Protein AF-B6AGJ8-F1 (afdb_monomer_lite)

pLDDT: mean 74.65, std 20.88, range [31.97, 98.38]

Foldseek 3Di:
DPPPDPDDLVLLLVLLVLLVCLDVCVVVPVADDPGSLSCLQLVNVLVVLCSLAVPQSVVPDDDPVCNVVVLNSLLVVVVSLCVVVVVLCVVVSVPQPSVLLVCCSPVVDPPDSVNSVSVLLSSLSVLLSSCVTPCNVVSVVSLVPGPPSSVVSSVVSNVVNVVSRPPDDDDDDDPDDPDDDDDDDDDDDDDDDDDDDDDPDPVVVVVVVVVVVVVVVVVVVVVVVVVVVVVVVVVVPVVVVVVVVVVVVVVVVVVVVVVVVVVVVVVVVVVVVVVVVVVVVVVVVVVVVVVVVVVVVVVVVVVVVVVVVVVVVVVVVVVVVVVVVVVVVVVPVPDDDDDDPPDPVVVVVVVVVVVVVVVVVVVVVVVVVVVVVVVVVVVVVVVVVVVVVVVVVVVVVVVVVVVVCVVVVNDPPPPPDPPPPPDDPLDPPDPVVLVVVLVVLVVVLVVLVVVLVVLVVVLVVCVVVVHDPVVSVVSVVVSVVSVVVSVVSVVVSVVSVVVVVVVVVVVVVVVVVVVVVVVVVVVVVVVVVVVVVVVVVVVVVVVVVVVVVVPPPDDDDDDDDDDDDDDDDDPPPDDDDDDDPDDDDDDDDDDDDDDDDDDDDDDDDDDDDDDDDDDDDDDDDDDD

Radius of gyration: 49.89 Å; chains: 1; bounding box: 132×76×173 Å

Organism: Cryptosporidium muris (strain RN66) (NCBI:txid441375)

Sequence (624 aa):
MVIKNENNPKRTLESCFEWFETFKAIEHGDIVCTSIYDVLIPTNLLIFIQELSPMFFADFLLTNEHIESKAKGLHLIMDGINDYLDGRFHEEIDTLDYDLIVSTIEDKDQSKLSALNEACKLFGFIVVFAVESENHEEVINNMMNLSEATQIEMQHIIQITGHFGGNEEGSISDETDNGNKYEINNHTNSLLQSRNSQGISHTEDLENRIELLEHELKEEKAARQQAEENAKKVAARPINVLEETEKLENEVWLLQNEKDQLVKDKRDLEVKYRNDIKDLQNELEMYKNEASKVTGLEQQVKKWKDKVDSLLEVKKQNEKLTKQLEDMGDKCEDDIDTEGIGGGVKKMLQTYKDRINYLENQINRLNQDKEDLQVLNDSLKQQGDQIQKDIQIRTGQVQVLRKTLEDAGIPIAADIEEIDTTGSDFVPGTTNFYIAQISILKDQLNTQKELLQSEQKRLKLLESHGVDSTVVATLKQQIMIREQEAELHQSAKLDIEKRSQIELRLLSTCLHEMALKYHQCKSIVIQLDEELSALKSKYQTSNKYNNNNNINDNTGYNNNDNTEYNNNIEYNNNNNNNNNNNNNNNNNNNNNNSNNSDLQPNSVIENYSDSDVETKSEKNNYIN

Secondary structure (DSSP, 8-state):
--------HHHHHHHHHHHHTTSHHHHTTSS--SSHHHHTSHHHHHHHHHHH-HHHHTT----HHHHH-HHHHHHHHHHHHHHHTTTTTHHHHHT--HHHHHHHHHH--TT-HHHHHHHHHHHHHHHHHHHTSTTHHHHHHHHHTS-HHHHHHHHHHHHHHHTTT---S-----------------------------SS-HHHHHHHHHHHHHHHHHHHHHHHHHHHHHHHHHHHHHHHHHHHHHHHHHHHHHHHHHHHHHHHHHHHHHHHHHHHHHHHHHHHHHHHHHHHHHHHHHHHHHHHHHHHHHHHHHHHHHHHHHHHHHHHHTTTTTS---TT-HHHHHHHHHHHHHHHHHHHHHHHHHHHHHHHHHHHHHHHHHHHHHHHHHHHHHHHHHHHHHHHHHHTT----S------SSS----TTSHHHHHHHHHHHHHHHHHHHHHHHHHHHHHHHHHHTT--HHHHHHHHHHHHHHHHHHHHHHHHHHHHHHHHHHHHHHHHHHHHHHHHHHHHHHHHHHHHHHHHHHHHHHHHHHHHHHHHTTSSS-----------------------------------------------------------------------

InterPro domains:
  IPR036872 CH domain superfamily [G3DSA:1.10.418.10] (3-161)

Structure (mmCIF, N/CA/C/O backbone):
data_AF-B6AGJ8-F1
#
_entry.id   AF-B6AGJ8-F1
#
loop_
_atom_site.group_PDB
_atom_site.id
_atom_site.type_symbol
_atom_site.label_atom_id
_atom_site.label_alt_id
_atom_site.label_comp_id
_atom_site.label_asym_id
_atom_site.label_entity_id
_atom_site.label_seq_id
_atom_site.pdbx_PDB_ins_code
_atom_site.Cartn_x
_atom_site.Cartn_y
_atom_site.Cartn_z
_atom_site.occupancy
_atom_site.B_iso_or_equiv
_atom_site.auth_seq_id
_atom_site.auth_comp_id
_atom_site.auth_asym_id
_atom_site.auth_atom_id
_atom_site.pdbx_PDB_model_num
ATOM 1 N N . MET A 1 1 ? -21.683 3.173 22.440 1.00 36.97 1 MET A N 1
ATOM 2 C CA . MET A 1 1 ? -21.131 3.935 23.585 1.00 36.97 1 MET A CA 1
ATOM 3 C C . MET A 1 1 ? -21.369 5.419 23.304 1.00 36.97 1 MET A C 1
ATOM 5 O O . MET A 1 1 ? -20.879 5.907 22.299 1.00 36.97 1 MET A O 1
ATOM 9 N N . VAL A 1 2 ? -22.214 6.122 24.069 1.00 34.34 2 VAL A N 1
ATOM 10 C CA . VAL A 1 2 ? -22.443 7.566 23.841 1.00 34.34 2 VAL A CA 1
ATOM 11 C C . VAL A 1 2 ? -21.210 8.299 24.351 1.00 34.34 2 VAL A C 1
ATOM 13 O O . VAL A 1 2 ? -20.921 8.211 25.543 1.00 34.34 2 VAL A O 1
ATOM 16 N N . ILE A 1 3 ? -20.486 8.985 23.466 1.00 41.47 3 ILE A N 1
ATOM 17 C CA . ILE A 1 3 ? -19.389 9.883 23.834 1.00 41.47 3 ILE A CA 1
ATOM 18 C C . ILE A 1 3 ? -19.979 10.930 24.793 1.00 41.47 3 ILE A C 1
ATOM 20 O O . ILE A 1 3 ? -20.630 11.880 24.372 1.00 41.47 3 ILE A O 1
ATOM 24 N N . LYS A 1 4 ? -19.814 10.736 26.106 1.00 43.12 4 LYS A N 1
ATOM 25 C CA . LYS A 1 4 ? -20.205 11.702 27.146 1.00 43.12 4 LYS A CA 1
ATOM 26 C C . LYS A 1 4 ? -19.145 12.801 27.294 1.00 43.12 4 LYS A C 1
ATOM 28 O O . LYS A 1 4 ? -18.900 13.259 28.404 1.00 43.12 4 LYS A O 1
ATOM 33 N N . ASN A 1 5 ? -18.502 13.205 26.200 1.00 43.69 5 ASN A N 1
ATOM 34 C CA . ASN A 1 5 ? -17.653 14.382 26.243 1.00 43.69 5 ASN A CA 1
ATOM 35 C C . ASN A 1 5 ? -18.517 15.613 26.042 1.00 43.69 5 ASN A C 1
ATOM 37 O O . ASN A 1 5 ? -19.181 15.775 25.024 1.00 43.69 5 ASN A O 1
ATOM 41 N N . GLU A 1 6 ? -18.439 16.503 27.019 1.00 50.88 6 GLU A N 1
ATOM 42 C CA . GLU A 1 6 ? -18.943 17.875 27.003 1.00 50.88 6 GLU A CA 1
ATOM 43 C C . GLU A 1 6 ? -18.215 18.762 25.967 1.00 50.88 6 GLU A C 1
ATOM 45 O O . GLU A 1 6 ? -18.292 19.990 26.028 1.00 50.88 6 GLU A O 1
ATOM 50 N N . ASN A 1 7 ? -17.504 18.165 25.003 1.00 61.62 7 ASN A N 1
ATOM 51 C CA . ASN A 1 7 ? -16.844 18.897 23.938 1.00 61.62 7 ASN A CA 1
ATOM 52 C C . ASN A 1 7 ? -17.901 19.395 22.960 1.00 61.62 7 ASN A C 1
ATOM 54 O O . ASN A 1 7 ? -18.711 18.641 22.426 1.00 61.62 7 ASN A O 1
ATOM 58 N N . ASN A 1 8 ? -17.898 20.707 22.758 1.00 89.25 8 ASN A N 1
ATOM 59 C CA . ASN A 1 8 ? -18.764 21.385 21.816 1.00 89.25 8 ASN A CA 1
ATOM 60 C C . ASN A 1 8 ? -18.446 20.878 20.394 1.00 89.25 8 ASN A C 1
ATOM 62 O O . ASN A 1 8 ? -17.393 21.252 19.876 1.00 89.25 8 ASN A O 1
ATOM 66 N N . PRO A 1 9 ? -19.323 20.095 19.733 1.00 92.06 9 PRO A N 1
ATOM 67 C CA . PRO A 1 9 ? -19.020 19.496 18.431 1.00 92.06 9 PRO A CA 1
ATOM 68 C C . PRO A 1 9 ? -18.738 20.553 17.361 1.00 92.06 9 PRO A C 1
ATOM 70 O O . PRO A 1 9 ? -18.000 20.296 16.419 1.00 92.06 9 PRO A O 1
ATOM 73 N N . LYS A 1 10 ? -19.241 21.783 17.535 1.00 92.88 10 LYS A N 1
ATOM 74 C CA . LYS A 1 10 ? -18.873 22.905 16.664 1.00 92.88 10 LYS A CA 1
ATOM 75 C C . LYS A 1 10 ? -17.381 23.217 16.722 1.00 92.88 10 LYS A C 1
ATOM 77 O O . LYS A 1 10 ? -16.780 23.408 15.678 1.00 92.88 10 LYS A O 1
ATOM 82 N N . ARG A 1 11 ? -16.789 23.218 17.920 1.00 94.19 11 ARG A N 1
ATOM 83 C CA . ARG A 1 11 ? -15.355 23.467 18.105 1.00 94.19 11 ARG A CA 1
ATOM 84 C C . ARG A 1 11 ? -14.525 22.357 17.465 1.00 94.19 11 ARG A C 1
ATOM 86 O O . ARG A 1 11 ? -13.551 22.651 16.791 1.00 94.19 11 ARG A O 1
ATOM 93 N N . THR A 1 12 ? -14.935 21.102 17.640 1.00 95.00 12 THR A N 1
ATOM 94 C CA . THR A 1 12 ? -14.277 19.953 17.004 1.00 95.00 12 THR A CA 1
ATOM 95 C C . THR A 1 12 ? -14.301 20.082 15.478 1.00 95.00 12 THR A C 1
ATOM 97 O O . THR A 1 12 ? -13.262 19.952 14.841 1.00 95.00 12 THR A O 1
ATOM 100 N N . LEU A 1 13 ? -15.451 20.433 14.893 1.00 94.81 13 LEU A N 1
ATOM 101 C CA . LEU A 1 13 ? -15.581 20.661 13.450 1.00 94.81 13 LEU A CA 1
ATOM 102 C C . LEU A 1 13 ? -14.778 21.873 12.953 1.00 94.81 13 LEU A C 1
ATOM 104 O O . LEU A 1 13 ? -14.206 21.808 11.870 1.00 94.81 13 LEU A O 1
ATOM 108 N N . GLU A 1 14 ? -14.714 22.962 13.724 1.00 96.00 14 GLU A N 1
ATOM 109 C CA . GLU A 1 14 ? -13.869 24.129 13.421 1.00 96.00 14 GLU A CA 1
ATOM 110 C C . GLU A 1 14 ? -12.384 23.746 13.399 1.00 96.00 14 GLU A C 1
ATOM 112 O O . GLU A 1 14 ? -11.679 24.087 12.453 1.00 96.00 14 GLU A O 1
ATOM 117 N N . SER A 1 15 ? -11.931 22.971 14.386 1.00 97.25 15 SER A N 1
ATOM 118 C CA . SER A 1 15 ? -10.572 22.431 14.426 1.00 97.25 15 SER A CA 1
ATOM 119 C C . SER A 1 15 ? -10.294 21.487 13.250 1.00 97.25 15 SER A C 1
ATOM 121 O O . SER A 1 15 ? -9.233 21.583 12.636 1.00 97.25 15 SER A O 1
ATOM 123 N N . CYS A 1 16 ? -11.235 20.605 12.886 1.00 97.06 16 CYS A N 1
ATOM 124 C CA . CYS A 1 16 ? -11.099 19.766 11.689 1.00 97.06 16 CYS A CA 1
ATOM 125 C C . CYS A 1 16 ? -10.981 20.622 10.427 1.00 97.06 16 CYS A C 1
ATOM 127 O O . CYS A 1 16 ? -10.174 20.308 9.559 1.00 97.06 16 CYS A O 1
ATOM 129 N N . PHE A 1 17 ? -11.752 21.706 10.324 1.00 97.06 17 PHE A N 1
ATOM 130 C CA . PHE A 1 17 ? -11.693 22.595 9.168 1.00 97.06 17 PHE A CA 1
ATOM 131 C C . PHE A 1 17 ? -10.334 23.282 9.036 1.00 97.06 17 PHE A C 1
ATOM 133 O O . PHE A 1 17 ? -9.754 23.237 7.956 1.00 97.06 17 PHE A O 1
ATOM 140 N N . GLU A 1 18 ? -9.800 23.825 10.137 1.00 97.50 18 GLU A N 1
ATOM 141 C CA . GLU A 1 18 ? -8.450 24.412 10.183 1.00 97.50 18 GLU A CA 1
ATOM 142 C C . GLU A 1 18 ? -7.388 23.397 9.722 1.00 97.50 18 GLU A C 1
ATOM 144 O O . GLU A 1 18 ? -6.453 23.748 9.009 1.00 97.50 18 GLU A O 1
ATOM 149 N N . TRP A 1 19 ? -7.553 22.115 10.073 1.00 97.62 19 TRP A N 1
ATOM 150 C CA . TRP A 1 19 ? -6.679 21.049 9.585 1.00 97.62 19 TRP A CA 1
ATOM 151 C C . TRP A 1 19 ? -6.830 20.785 8.081 1.00 97.62 19 TRP A C 1
ATOM 153 O O . TRP A 1 19 ? -5.816 20.716 7.386 1.00 97.62 19 TRP A O 1
ATOM 163 N N . PHE A 1 20 ? -8.051 20.690 7.544 1.00 97.44 20 PHE A N 1
ATOM 164 C CA . PHE A 1 20 ? -8.256 20.502 6.100 1.00 97.44 20 PHE A CA 1
ATOM 165 C C . PHE A 1 20 ? -7.688 21.660 5.271 1.00 97.44 20 PHE A C 1
ATOM 167 O O . PHE A 1 20 ? -7.160 21.415 4.191 1.00 97.44 20 PHE A O 1
ATOM 174 N N . GLU A 1 21 ? -7.714 22.898 5.773 1.00 96.81 21 GLU A N 1
ATOM 175 C CA . GLU A 1 21 ? -7.119 24.060 5.089 1.00 96.81 21 GLU A CA 1
ATOM 176 C C . GLU A 1 21 ? -5.604 23.923 4.830 1.00 96.81 21 GLU A C 1
ATOM 178 O O . GLU A 1 21 ? -5.064 24.648 3.996 1.00 96.81 21 GLU A O 1
ATOM 183 N N . THR A 1 22 ? -4.918 22.980 5.489 1.00 96.38 22 THR A N 1
ATOM 184 C CA . THR A 1 22 ? -3.489 22.690 5.259 1.00 96.38 22 THR A CA 1
ATOM 185 C C . THR A 1 22 ? -3.210 21.784 4.055 1.00 96.38 22 THR A C 1
ATOM 187 O O . THR A 1 22 ? -2.047 21.580 3.710 1.00 96.38 22 THR A O 1
ATOM 190 N N . PHE A 1 23 ? -4.242 21.224 3.419 1.00 96.38 23 PHE A N 1
ATOM 191 C CA . PHE A 1 23 ? -4.087 20.297 2.296 1.00 96.38 23 PHE A CA 1
ATOM 192 C C . PHE A 1 23 ? -3.801 21.028 0.985 1.00 96.38 23 PHE A C 1
ATOM 194 O O . PHE A 1 23 ? -4.374 22.086 0.694 1.00 96.38 23 PHE A O 1
ATOM 201 N N . LYS A 1 24 ? -2.973 20.413 0.135 1.00 93.62 24 LYS A N 1
ATOM 202 C CA . LYS A 1 24 ? -2.567 20.992 -1.149 1.00 93.62 24 LYS A CA 1
ATOM 203 C C . LYS A 1 24 ? -3.746 21.126 -2.103 1.00 93.62 24 LYS A C 1
ATOM 205 O O . LYS A 1 24 ? -3.767 22.067 -2.888 1.00 93.62 24 LYS A O 1
ATOM 210 N N . ALA A 1 25 ? -4.746 20.245 -2.023 1.00 92.06 25 ALA A N 1
ATOM 211 C CA . ALA A 1 25 ? -5.964 20.357 -2.827 1.00 92.06 25 ALA A CA 1
ATOM 212 C C . ALA A 1 25 ? -6.701 21.699 -2.629 1.00 92.06 25 ALA A C 1
ATOM 214 O O . ALA A 1 25 ? -7.289 22.231 -3.574 1.00 92.06 25 ALA A O 1
ATOM 215 N N . ILE A 1 26 ? -6.648 22.280 -1.423 1.00 91.31 26 ILE A N 1
ATOM 216 C CA . ILE A 1 26 ? -7.179 23.627 -1.167 1.00 91.31 26 ILE A CA 1
ATOM 217 C C . ILE A 1 26 ? -6.176 24.694 -1.626 1.00 91.31 26 ILE A C 1
ATOM 219 O O . ILE A 1 26 ? -6.577 25.651 -2.289 1.00 91.31 26 ILE A O 1
ATOM 223 N N . GLU A 1 27 ? -4.881 24.530 -1.332 1.00 88.81 27 GLU A N 1
ATOM 224 C CA . GLU A 1 27 ? -3.833 25.493 -1.714 1.00 88.81 27 GLU A CA 1
ATOM 225 C C . GLU A 1 27 ? -3.754 25.716 -3.236 1.00 88.81 27 GLU A C 1
ATOM 227 O O . GLU A 1 27 ? -3.637 26.851 -3.705 1.00 88.81 27 GLU A O 1
ATOM 232 N N . HIS A 1 28 ? -3.873 24.643 -4.020 1.00 90.94 28 HIS A N 1
ATOM 233 C CA . HIS A 1 28 ? -3.853 24.682 -5.482 1.00 90.94 28 HIS A CA 1
ATOM 234 C C . HIS A 1 28 ? -5.187 25.125 -6.103 1.00 90.94 28 HIS A C 1
ATOM 236 O O . HIS A 1 28 ? -5.241 25.403 -7.303 1.00 90.94 28 HIS A O 1
ATOM 242 N N . GLY A 1 29 ? -6.252 25.241 -5.302 1.00 89.06 29 GLY A N 1
ATOM 243 C CA . GLY A 1 29 ? -7.584 25.621 -5.767 1.00 89.06 29 GLY A CA 1
ATOM 244 C C . GLY A 1 29 ? -8.328 24.517 -6.523 1.00 89.06 29 GLY A C 1
ATOM 245 O O . GLY A 1 29 ? -9.299 24.820 -7.219 1.00 89.06 29 GLY A O 1
ATOM 246 N N . ASP A 1 30 ? -7.901 23.259 -6.381 1.00 90.38 30 ASP A N 1
ATOM 247 C CA . ASP A 1 30 ? -8.611 22.093 -6.923 1.00 90.38 30 ASP A CA 1
ATOM 248 C C . ASP A 1 30 ? -9.971 21.914 -6.229 1.00 90.38 30 ASP A C 1
ATOM 250 O O . ASP A 1 30 ? -10.949 21.482 -6.844 1.00 90.38 30 ASP A O 1
ATOM 254 N N . ILE A 1 31 ? -10.051 22.318 -4.955 1.00 94.12 31 ILE A N 1
ATOM 255 C CA . ILE A 1 31 ? -11.272 22.335 -4.153 1.00 94.12 31 ILE A CA 1
ATOM 256 C C . ILE A 1 31 ? -11.472 23.724 -3.545 1.00 94.12 31 ILE A C 1
ATOM 258 O O . ILE A 1 31 ? -10.566 24.304 -2.951 1.00 94.12 31 ILE A O 1
ATOM 262 N N . VAL A 1 32 ? -12.700 24.242 -3.627 1.00 91.88 32 VAL A N 1
ATOM 263 C CA . VAL A 1 32 ? -13.105 25.464 -2.922 1.00 91.88 32 VAL A CA 1
ATOM 264 C C . VAL A 1 32 ? -14.025 25.085 -1.765 1.00 91.88 32 VAL A C 1
ATOM 266 O O . VAL A 1 32 ? -15.216 24.843 -1.966 1.00 91.88 32 VAL A O 1
ATOM 269 N N . CYS A 1 33 ? -13.478 25.058 -0.551 1.00 94.88 33 CYS A N 1
ATOM 270 C CA . CYS A 1 33 ? -14.246 24.858 0.676 1.00 94.88 33 CYS A CA 1
ATOM 271 C C . CYS A 1 33 ? -14.469 26.202 1.378 1.00 94.88 33 CYS A C 1
ATOM 273 O O . CYS A 1 33 ? -13.519 26.890 1.733 1.00 94.88 33 CYS A O 1
ATOM 275 N N . THR A 1 34 ? -15.729 26.583 1.594 1.00 93.38 34 THR A N 1
ATOM 276 C CA . THR A 1 34 ? -16.097 27.798 2.352 1.00 93.38 34 THR A CA 1
ATOM 277 C C . THR A 1 34 ? -16.551 27.491 3.775 1.00 93.38 34 THR A C 1
ATOM 279 O O . THR A 1 34 ? -16.698 28.390 4.601 1.00 93.38 34 THR A O 1
ATOM 282 N N . SER A 1 35 ? -16.816 26.218 4.054 1.00 93.94 35 SER A N 1
ATOM 283 C CA . SER A 1 35 ? -17.256 25.701 5.339 1.00 93.94 35 SER A CA 1
ATOM 284 C C . SER A 1 35 ? -16.836 24.242 5.494 1.00 93.94 35 SER A C 1
ATOM 286 O O . SER A 1 35 ? -16.627 23.543 4.502 1.00 93.94 35 SER A O 1
ATOM 288 N N . ILE A 1 36 ? -16.816 23.751 6.734 1.00 93.19 36 ILE A N 1
ATOM 289 C CA . ILE A 1 36 ? -16.536 22.340 7.039 1.00 93.19 36 ILE A CA 1
ATOM 290 C C . ILE A 1 36 ? -17.473 21.361 6.315 1.00 93.19 36 ILE A C 1
ATOM 292 O O . ILE A 1 36 ? -17.076 20.256 5.970 1.00 93.19 36 ILE A O 1
ATOM 296 N N . TYR A 1 37 ? -18.706 21.769 6.014 1.00 93.44 37 TYR A N 1
ATOM 297 C CA . TYR A 1 37 ? -19.662 20.918 5.302 1.00 93.44 37 TYR A CA 1
ATOM 298 C C . TYR A 1 37 ? -19.331 20.758 3.817 1.00 93.44 37 TYR A C 1
ATOM 300 O O . TYR A 1 37 ? -19.738 19.768 3.214 1.00 93.44 37 TYR A O 1
ATOM 308 N N . ASP A 1 38 ? -18.580 21.697 3.231 1.00 95.56 38 ASP A N 1
ATOM 309 C CA . ASP A 1 38 ? -18.118 21.570 1.848 1.00 95.56 38 ASP A CA 1
ATOM 310 C C . ASP A 1 38 ? -17.052 20.463 1.731 1.00 95.56 38 ASP A C 1
ATOM 312 O O . ASP A 1 38 ? -16.945 19.834 0.680 1.00 95.56 38 ASP A O 1
ATOM 316 N N . VAL A 1 39 ? -16.325 20.162 2.818 1.00 96.06 39 VAL A N 1
ATOM 317 C CA . VAL A 1 39 ? -15.400 19.015 2.895 1.00 96.06 39 VAL A CA 1
ATOM 318 C C . VAL A 1 39 ? -16.163 17.691 2.814 1.00 96.06 39 VAL A C 1
ATOM 320 O O . VAL A 1 39 ? -15.701 16.759 2.169 1.00 96.06 39 VAL A O 1
ATOM 323 N N . LEU A 1 40 ? -17.361 17.617 3.405 1.00 95.81 40 LEU A N 1
ATOM 324 C CA . LEU A 1 40 ? -18.202 16.412 3.424 1.00 95.81 40 LEU A CA 1
ATOM 325 C C . LEU A 1 40 ? -18.952 16.153 2.109 1.00 95.81 40 LEU A C 1
ATOM 327 O O . LEU A 1 40 ? -19.705 15.187 2.002 1.00 95.81 40 LEU A O 1
ATOM 331 N N . ILE A 1 41 ? -18.787 16.997 1.090 1.00 96.88 41 ILE A N 1
ATOM 332 C CA . ILE A 1 41 ? -19.296 16.681 -0.246 1.00 96.88 41 ILE A CA 1
ATOM 333 C C . ILE A 1 41 ? -18.463 15.505 -0.783 1.00 96.88 41 ILE A C 1
ATOM 335 O O . ILE A 1 41 ? -17.246 15.654 -0.867 1.00 96.88 41 ILE A O 1
ATOM 339 N N . PRO A 1 42 ? -19.067 14.369 -1.198 1.00 97.75 42 PRO A N 1
ATOM 340 C CA . PRO A 1 42 ? -18.313 13.162 -1.550 1.00 97.75 42 PRO A CA 1
ATOM 341 C C . PRO A 1 42 ? -17.177 13.385 -2.550 1.00 97.75 42 PRO A C 1
ATOM 343 O O . PRO A 1 42 ? -16.100 12.826 -2.393 1.00 97.75 42 PRO A O 1
ATOM 346 N N . THR A 1 43 ? -17.385 14.233 -3.560 1.00 97.69 43 THR A N 1
ATOM 347 C CA . THR A 1 43 ? -16.350 14.553 -4.553 1.00 97.69 43 THR A CA 1
ATOM 348 C C . THR A 1 43 ? -15.151 15.264 -3.938 1.00 97.69 43 THR A C 1
ATOM 350 O O . THR A 1 43 ? -14.022 14.956 -4.296 1.00 97.69 43 THR A O 1
ATOM 353 N N . ASN A 1 44 ? -15.386 16.190 -3.008 1.00 97.75 44 ASN A N 1
ATOM 354 C CA . ASN A 1 44 ? -14.321 16.921 -2.328 1.00 97.75 44 ASN A CA 1
ATOM 355 C C . ASN A 1 44 ? -13.607 16.002 -1.338 1.00 97.75 44 ASN A C 1
ATOM 357 O O . ASN A 1 44 ? -12.381 15.943 -1.331 1.00 97.75 44 ASN A O 1
ATOM 361 N N . LEU A 1 45 ? -14.379 15.239 -0.555 1.00 97.88 45 LEU A N 1
ATOM 362 C CA . LEU A 1 45 ? -13.835 14.277 0.394 1.00 97.88 45 LEU A CA 1
ATOM 363 C C . LEU A 1 45 ? -12.925 13.263 -0.303 1.00 97.88 45 LEU A C 1
ATOM 365 O O . LEU A 1 45 ? -11.814 13.038 0.160 1.00 97.88 45 LEU A O 1
ATOM 369 N N . LEU A 1 46 ? -13.358 12.700 -1.435 1.00 97.94 46 LEU A N 1
ATOM 370 C CA . LEU A 1 46 ? -12.556 11.737 -2.183 1.00 97.94 46 LEU A CA 1
ATOM 371 C C . LEU A 1 46 ? -11.201 12.319 -2.608 1.00 97.94 46 LEU A C 1
ATOM 373 O O . LEU A 1 46 ? -10.196 11.628 -2.490 1.00 97.94 46 LEU A O 1
ATOM 377 N N . ILE A 1 47 ? -11.151 13.581 -3.044 1.00 97.62 47 ILE A N 1
ATOM 378 C CA . ILE A 1 47 ? -9.886 14.227 -3.423 1.00 97.62 47 ILE A CA 1
ATOM 379 C C . ILE A 1 47 ? -8.952 14.345 -2.207 1.00 97.62 47 ILE A C 1
ATOM 381 O O . ILE A 1 47 ? -7.771 14.028 -2.324 1.00 97.62 47 ILE A O 1
ATOM 385 N N . PHE A 1 48 ? -9.465 14.719 -1.026 1.00 97.81 48 PHE A N 1
ATOM 386 C CA . PHE A 1 48 ? -8.652 14.731 0.199 1.00 97.81 48 PHE A CA 1
ATOM 387 C C . PHE A 1 48 ? -8.134 13.332 0.560 1.00 97.81 48 PHE A C 1
ATOM 389 O O . PHE A 1 48 ? -6.966 13.175 0.901 1.00 97.81 48 PHE A O 1
ATOM 396 N N . ILE A 1 49 ? -8.978 12.302 0.452 1.00 97.88 49 ILE A N 1
ATOM 397 C CA . ILE A 1 49 ? -8.586 10.910 0.721 1.00 97.88 49 ILE A CA 1
ATOM 398 C C . ILE A 1 49 ? -7.525 10.422 -0.283 1.00 97.88 49 ILE A C 1
ATOM 400 O O . ILE A 1 49 ? -6.560 9.768 0.114 1.00 97.88 49 ILE A O 1
ATOM 404 N N . GLN A 1 50 ? -7.643 10.794 -1.560 1.00 96.94 50 GLN A N 1
ATOM 405 C CA . GLN A 1 50 ? -6.642 10.507 -2.592 1.00 96.94 50 GLN A CA 1
ATOM 406 C C . GLN A 1 50 ? -5.316 11.239 -2.352 1.00 96.94 50 GLN A C 1
ATOM 408 O O . GLN A 1 50 ? -4.263 10.696 -2.670 1.00 96.94 50 GLN A O 1
ATOM 413 N N . GLU A 1 51 ? -5.328 12.440 -1.769 1.00 96.81 51 GLU A N 1
ATOM 414 C CA . GLU A 1 51 ? -4.096 13.129 -1.360 1.00 96.81 51 GLU A CA 1
ATOM 415 C C . GLU A 1 51 ? -3.397 12.399 -0.194 1.00 96.81 51 GLU A C 1
ATOM 417 O O . GLU A 1 51 ? -2.168 12.304 -0.159 1.00 96.81 51 GLU A O 1
ATOM 422 N N . LEU A 1 52 ? -4.172 11.826 0.735 1.00 96.94 52 LEU A N 1
ATOM 423 C CA . LEU A 1 52 ? -3.653 11.069 1.882 1.00 96.94 52 LEU A CA 1
ATOM 424 C C . LEU A 1 52 ? -3.046 9.717 1.491 1.00 96.94 52 LEU A C 1
ATOM 426 O O . LEU A 1 52 ? -1.980 9.357 1.988 1.00 96.94 52 LEU A O 1
ATOM 430 N N . SER A 1 53 ? -3.712 8.966 0.612 1.00 96.88 53 SER A N 1
ATOM 431 C CA . SER A 1 53 ? -3.229 7.672 0.118 1.00 96.88 53 SER A CA 1
ATOM 432 C C . SER A 1 53 ? -3.492 7.545 -1.388 1.00 96.88 53 SER A C 1
ATOM 434 O O . SER A 1 53 ? -4.474 6.927 -1.820 1.00 96.88 53 SER A O 1
ATOM 436 N N . PRO A 1 54 ? -2.615 8.134 -2.220 1.00 94.75 54 PRO A N 1
ATOM 437 C CA . PRO A 1 54 ? -2.815 8.160 -3.662 1.00 94.75 54 PRO A CA 1
ATOM 438 C C . PRO A 1 54 ? -2.715 6.771 -4.283 1.00 94.75 54 PRO A C 1
ATOM 440 O O . PRO A 1 54 ? -3.382 6.525 -5.279 1.00 94.75 54 PRO A O 1
ATOM 443 N N . MET A 1 55 ? -1.918 5.853 -3.722 1.00 92.00 55 MET A N 1
ATOM 444 C CA . MET A 1 55 ? -1.792 4.501 -4.272 1.00 92.00 55 MET A CA 1
ATOM 445 C C . MET A 1 55 ? -3.051 3.662 -4.052 1.00 92.00 55 MET A C 1
ATOM 447 O O . MET A 1 55 ? -3.501 3.008 -4.989 1.00 92.00 55 MET A O 1
ATOM 451 N N . PHE A 1 56 ? -3.637 3.692 -2.851 1.00 95.81 56 PHE A N 1
ATOM 452 C CA . PHE A 1 56 ? -4.819 2.883 -2.544 1.00 95.81 56 PHE A CA 1
ATOM 453 C C . PHE A 1 56 ? -6.085 3.429 -3.218 1.00 95.81 56 PHE A C 1
ATOM 455 O O . PHE A 1 56 ? -6.894 2.663 -3.735 1.00 95.81 56 PHE A O 1
ATOM 462 N N . PHE A 1 57 ? -6.240 4.757 -3.269 1.00 96.38 57 PHE A N 1
ATOM 463 C CA . PHE A 1 57 ? -7.444 5.403 -3.803 1.00 96.38 57 PHE A CA 1
ATOM 464 C C . PHE A 1 57 ? -7.306 5.909 -5.253 1.00 96.38 57 PHE A C 1
ATOM 466 O O . PHE A 1 57 ? -8.213 6.592 -5.736 1.00 96.38 57 PHE A O 1
ATOM 473 N N . ALA A 1 58 ? -6.226 5.571 -5.976 1.00 92.25 58 ALA A N 1
ATOM 474 C CA . ALA A 1 58 ? -5.998 6.002 -7.367 1.00 92.25 58 ALA A CA 1
ATOM 475 C C . ALA A 1 58 ? -7.171 5.664 -8.300 1.00 92.25 58 ALA A C 1
ATOM 477 O O . ALA A 1 58 ? -7.611 6.505 -9.085 1.00 92.25 58 ALA A O 1
ATOM 478 N N . ASP A 1 59 ? -7.682 4.438 -8.189 1.00 90.81 59 ASP A N 1
ATOM 479 C CA . ASP A 1 59 ? -8.747 3.912 -9.049 1.00 90.81 59 ASP A CA 1
ATOM 480 C C . ASP A 1 59 ? -10.148 4.118 -8.454 1.00 90.81 59 ASP A C 1
ATOM 482 O O . ASP A 1 59 ? -11.158 3.705 -9.034 1.00 90.81 59 ASP A O 1
ATOM 486 N N . PHE A 1 60 ? -10.233 4.762 -7.288 1.00 93.31 60 PHE A N 1
ATOM 487 C CA . PHE A 1 60 ? -11.496 5.004 -6.612 1.00 93.31 60 PHE A CA 1
ATOM 488 C C . PHE A 1 60 ? -12.260 6.114 -7.341 1.00 93.31 60 PHE A C 1
ATOM 490 O O . PHE A 1 60 ? -11.809 7.256 -7.433 1.00 93.31 60 PHE A O 1
ATOM 497 N N . LEU A 1 61 ? -13.428 5.776 -7.892 1.00 94.00 61 LEU A N 1
ATOM 498 C CA . LEU A 1 61 ? -14.243 6.688 -8.693 1.00 94.00 61 LEU A CA 1
ATOM 499 C C . LEU A 1 61 ? -15.683 6.716 -8.181 1.00 94.00 61 LEU A C 1
ATOM 501 O O . LEU A 1 61 ? -16.331 5.682 -8.006 1.00 94.00 61 LEU A O 1
ATOM 505 N N . LEU A 1 62 ? -16.222 7.923 -8.003 1.00 96.00 62 LEU A N 1
ATOM 506 C CA . LEU A 1 62 ? -17.642 8.104 -7.719 1.00 96.00 62 LEU A CA 1
ATOM 507 C C . LEU A 1 62 ? -18.450 7.977 -9.011 1.00 96.00 62 LEU A C 1
ATOM 509 O O . LEU A 1 62 ? -18.172 8.636 -10.012 1.00 96.00 62 LEU A O 1
ATOM 513 N N . THR A 1 63 ? -19.482 7.137 -8.985 1.00 96.38 63 THR A N 1
ATOM 514 C CA . THR A 1 63 ? -20.460 7.054 -10.069 1.00 96.38 63 THR A CA 1
ATOM 515 C C . THR A 1 63 ? -21.417 8.245 -10.000 1.00 96.38 63 THR A C 1
ATOM 517 O O . THR A 1 63 ? -21.532 8.909 -8.967 1.00 96.38 63 THR A O 1
ATOM 520 N N . ASN A 1 64 ? -22.177 8.485 -11.073 1.00 95.25 64 ASN A N 1
ATOM 521 C CA . ASN A 1 64 ? -23.236 9.500 -11.058 1.00 95.25 64 ASN A CA 1
ATOM 522 C C . ASN A 1 64 ? -24.246 9.262 -9.922 1.00 95.25 64 ASN A C 1
ATOM 524 O O . ASN A 1 64 ? -24.720 10.221 -9.326 1.00 95.25 64 ASN A O 1
ATOM 528 N N . GLU A 1 65 ? -24.519 8.002 -9.569 1.00 95.62 65 GLU A N 1
ATOM 529 C CA . GLU A 1 65 ? -25.406 7.660 -8.453 1.00 95.62 65 GLU A CA 1
ATOM 530 C C . GLU A 1 65 ? -24.833 8.116 -7.103 1.00 95.62 65 GLU A C 1
ATOM 532 O O . GLU A 1 65 ? -25.573 8.633 -6.269 1.00 95.62 65 GLU A O 1
ATOM 537 N N . HIS A 1 66 ? -23.521 7.979 -6.892 1.00 96.81 66 HIS A N 1
ATOM 538 C CA . HIS A 1 66 ? -22.850 8.444 -5.672 1.00 96.81 66 HIS A CA 1
ATOM 539 C C . HIS A 1 66 ? -22.812 9.975 -5.575 1.00 96.81 66 HIS A C 1
ATOM 541 O O . HIS A 1 66 ? -22.850 10.532 -4.480 1.00 96.81 66 HIS A O 1
ATOM 547 N N . ILE A 1 67 ? -22.744 10.659 -6.721 1.00 94.00 67 ILE A N 1
ATOM 548 C CA . ILE A 1 67 ? -22.769 12.124 -6.796 1.00 94.00 67 ILE A CA 1
ATOM 549 C C . ILE A 1 67 ? -24.188 12.650 -6.534 1.00 94.00 67 ILE A C 1
ATOM 551 O O . ILE A 1 67 ? -24.361 13.616 -5.791 1.00 94.00 67 ILE A O 1
ATOM 555 N N . GLU A 1 68 ? -25.208 12.012 -7.117 1.00 95.06 68 GLU A N 1
ATOM 556 C CA . GLU A 1 68 ? -26.617 12.372 -6.920 1.00 95.06 68 GLU A CA 1
ATOM 557 C C . GLU A 1 68 ? -27.103 12.037 -5.502 1.00 95.06 68 GLU A C 1
ATOM 559 O O . GLU A 1 68 ? -27.835 12.818 -4.895 1.00 95.06 68 GLU A O 1
ATOM 564 N N . SER A 1 69 ? -26.671 10.903 -4.946 1.00 97.25 69 SER A N 1
ATOM 565 C CA . SER A 1 69 ? -26.975 10.479 -3.580 1.00 97.25 69 SER A CA 1
ATOM 566 C C . SER A 1 69 ? -25.745 10.628 -2.693 1.00 97.25 69 SER A C 1
ATOM 568 O O . SER A 1 69 ? -24.973 9.688 -2.499 1.00 97.25 69 SER A O 1
ATOM 570 N N . LYS A 1 70 ? -25.593 11.817 -2.096 1.00 96.88 70 LYS A N 1
ATOM 571 C CA . LYS A 1 70 ? -24.451 12.130 -1.224 1.00 96.88 70 LYS A CA 1
ATOM 572 C C . LYS A 1 70 ? -24.254 11.111 -0.097 1.00 96.88 70 LYS A C 1
ATOM 574 O O . LYS A 1 70 ? -23.116 10.821 0.245 1.00 96.88 70 LYS A O 1
ATOM 579 N N . ALA A 1 71 ? -25.338 10.544 0.439 1.00 97.69 71 ALA A N 1
ATOM 580 C CA . ALA A 1 71 ? -25.280 9.538 1.499 1.00 97.69 71 ALA A CA 1
ATOM 581 C C . ALA A 1 71 ? -24.587 8.257 1.014 1.00 97.69 71 ALA A C 1
ATOM 583 O O . ALA A 1 71 ? -23.678 7.768 1.675 1.00 97.69 71 ALA A O 1
ATOM 584 N N . LYS A 1 72 ? -24.940 7.770 -0.187 1.00 97.56 72 LYS A N 1
ATOM 585 C CA . LYS A 1 72 ? -24.266 6.624 -0.819 1.00 97.56 72 LYS A CA 1
ATOM 586 C C . LYS A 1 72 ? -22.807 6.926 -1.144 1.00 97.56 72 LYS A C 1
ATOM 588 O O . LYS A 1 72 ? -21.957 6.064 -0.966 1.00 97.56 72 LYS A O 1
ATOM 593 N N . GLY A 1 73 ? -22.518 8.140 -1.616 1.00 97.94 73 GLY A N 1
ATOM 594 C CA . GLY A 1 73 ? -21.145 8.569 -1.880 1.00 97.94 73 GLY A CA 1
ATOM 595 C C . GLY A 1 73 ? -20.283 8.596 -0.618 1.00 97.94 73 GLY A C 1
ATOM 596 O O . GLY A 1 73 ? -19.167 8.090 -0.644 1.00 97.94 73 GLY A O 1
ATOM 597 N N . LEU A 1 74 ? -20.811 9.130 0.488 1.00 98.19 74 LEU A N 1
ATOM 598 C CA . LEU A 1 74 ? -20.132 9.115 1.784 1.00 98.19 74 LEU A CA 1
ATOM 599 C C . LEU A 1 74 ? -19.921 7.690 2.298 1.00 98.19 74 LEU A C 1
ATOM 601 O O . LEU A 1 74 ? -18.804 7.366 2.683 1.00 98.19 74 LEU A O 1
ATOM 605 N N . HIS A 1 75 ? -20.952 6.843 2.250 1.00 97.88 75 HIS A N 1
ATOM 606 C CA . HIS A 1 75 ? -20.854 5.440 2.661 1.00 97.88 75 HIS A CA 1
ATOM 607 C C . HIS A 1 75 ? -19.747 4.706 1.900 1.00 97.88 75 HIS A C 1
ATOM 609 O O . HIS A 1 75 ? -18.882 4.102 2.517 1.00 97.88 75 HIS A O 1
ATOM 615 N N . LEU A 1 76 ? -19.704 4.836 0.570 1.00 97.75 76 LEU A N 1
ATOM 616 C CA . LEU A 1 76 ? -18.675 4.194 -0.251 1.00 97.75 76 LEU A CA 1
ATOM 617 C C . LEU A 1 76 ? -17.254 4.653 0.111 1.00 97.75 76 LEU A C 1
ATOM 619 O O . LEU A 1 76 ? -16.326 3.848 0.115 1.00 97.75 76 LEU A O 1
ATOM 623 N N . ILE A 1 77 ? -17.063 5.950 0.371 1.00 98.38 77 ILE A N 1
ATOM 624 C CA . ILE A 1 77 ? -15.750 6.472 0.773 1.00 98.38 77 ILE A CA 1
ATOM 625 C C . ILE A 1 77 ? -15.360 5.910 2.143 1.00 98.38 77 ILE A C 1
ATOM 627 O O . ILE A 1 77 ? -14.211 5.515 2.330 1.00 98.38 77 ILE A O 1
ATOM 631 N N . MET A 1 78 ? -16.307 5.842 3.081 1.00 98.19 78 MET A N 1
ATOM 632 C CA . MET A 1 78 ? -16.063 5.271 4.402 1.00 98.19 78 MET A CA 1
ATOM 633 C C . MET A 1 78 ? -15.774 3.767 4.349 1.00 98.19 78 MET A C 1
ATOM 635 O O . MET A 1 78 ? -14.878 3.325 5.062 1.00 98.19 78 MET A O 1
ATOM 639 N N . ASP A 1 79 ? -16.437 3.009 3.471 1.00 97.19 79 ASP A N 1
ATOM 640 C CA . ASP A 1 79 ? -16.113 1.600 3.210 1.00 97.19 79 ASP A CA 1
ATOM 641 C C . ASP A 1 79 ? -14.667 1.458 2.721 1.00 97.19 79 ASP A C 1
ATOM 643 O O . ASP A 1 79 ? -13.906 0.665 3.263 1.00 97.19 79 ASP A O 1
ATOM 647 N N . GLY A 1 80 ? -14.243 2.299 1.769 1.00 97.31 80 GLY A N 1
ATOM 648 C CA . GLY A 1 80 ? -12.859 2.299 1.285 1.00 97.31 80 GLY A CA 1
ATOM 649 C C . GLY A 1 80 ? -11.836 2.648 2.373 1.00 97.31 80 GLY A C 1
ATOM 650 O O . GLY A 1 80 ? -10.768 2.042 2.437 1.00 97.31 80 GLY A O 1
ATOM 651 N N . ILE A 1 81 ? -12.159 3.594 3.264 1.00 97.75 81 ILE A N 1
ATOM 652 C CA . ILE A 1 81 ? -11.330 3.903 4.442 1.00 97.75 81 ILE A CA 1
ATOM 653 C C . ILE A 1 81 ? -11.277 2.705 5.399 1.00 97.75 81 ILE A C 1
ATOM 655 O O . ILE A 1 81 ? -10.214 2.391 5.933 1.00 97.75 81 ILE A O 1
ATOM 659 N N . ASN A 1 82 ? -12.403 2.030 5.621 1.00 96.81 82 ASN A N 1
ATOM 660 C CA . ASN A 1 82 ? -12.463 0.858 6.483 1.00 96.81 82 ASN A CA 1
ATOM 661 C C . ASN A 1 82 ? -11.632 -0.298 5.920 1.00 96.81 82 ASN A C 1
ATOM 663 O O . ASN A 1 82 ? -10.878 -0.914 6.666 1.00 96.81 82 ASN A O 1
ATOM 667 N N . ASP A 1 83 ? -11.721 -0.547 4.612 1.00 95.69 83 ASP A N 1
ATOM 668 C CA . ASP A 1 83 ? -10.926 -1.558 3.914 1.00 95.69 83 ASP A CA 1
ATOM 669 C C . ASP A 1 83 ? -9.425 -1.259 4.023 1.00 95.69 83 ASP A C 1
ATOM 671 O O . ASP A 1 83 ? -8.636 -2.167 4.287 1.00 95.69 83 ASP A O 1
ATOM 675 N N . TYR A 1 84 ? -9.027 0.014 3.897 1.00 96.06 84 TYR A N 1
ATOM 676 C CA . TYR A 1 84 ? -7.642 0.439 4.133 1.00 96.06 84 TYR A CA 1
ATOM 677 C C . TYR A 1 84 ? -7.188 0.146 5.573 1.00 96.06 84 TYR A C 1
ATOM 679 O O . TYR A 1 84 ? -6.052 -0.261 5.803 1.00 96.06 84 TYR A O 1
ATOM 687 N N . LEU A 1 85 ? -8.081 0.323 6.549 1.00 93.88 85 LEU A N 1
ATOM 688 C CA . LEU A 1 85 ? -7.833 0.083 7.974 1.00 93.88 85 LEU A CA 1
ATOM 689 C C . LEU A 1 85 ? -8.097 -1.377 8.394 1.00 93.88 85 LEU A C 1
ATOM 691 O O . LEU A 1 85 ? -8.396 -1.637 9.563 1.00 93.88 85 LEU A O 1
ATOM 695 N N . ASP A 1 86 ? -7.989 -2.330 7.460 1.00 92.88 86 ASP A N 1
ATOM 696 C CA . ASP A 1 86 ? -8.180 -3.773 7.683 1.00 92.88 86 ASP A CA 1
ATOM 697 C C . ASP A 1 86 ? -9.553 -4.130 8.308 1.00 92.88 86 ASP A C 1
ATOM 699 O O . ASP A 1 86 ? -9.692 -5.107 9.047 1.00 92.88 86 ASP A O 1
ATOM 703 N N . GLY A 1 87 ? -10.592 -3.335 8.040 1.00 92.44 87 GLY A N 1
ATOM 704 C CA . GLY A 1 87 ? -11.955 -3.565 8.524 1.00 92.44 87 GLY A CA 1
ATOM 705 C C . GLY A 1 87 ? -12.181 -3.241 10.005 1.00 92.44 87 GLY A C 1
ATOM 706 O O . GLY A 1 87 ? -13.233 -3.584 10.548 1.00 92.44 87 GLY A O 1
ATOM 707 N N . ARG A 1 88 ? -11.213 -2.593 10.671 1.00 90.88 88 ARG A N 1
ATOM 708 C CA . ARG A 1 88 ? -11.203 -2.340 12.126 1.00 90.88 88 ARG A CA 1
ATOM 709 C C . ARG A 1 88 ? -12.437 -1.585 12.642 1.00 90.88 88 ARG A C 1
ATOM 711 O O . ARG A 1 88 ? -12.771 -1.734 13.812 1.00 90.88 88 ARG A O 1
ATOM 718 N N . PHE A 1 89 ? -13.089 -0.782 11.801 1.00 92.50 89 PHE A N 1
ATOM 719 C CA . PHE A 1 89 ? -14.197 0.099 12.182 1.00 92.50 89 PHE A CA 1
ATOM 720 C C . PHE A 1 89 ? -15.509 -0.247 11.465 1.00 92.50 89 PHE A C 1
ATOM 722 O O . PHE A 1 89 ? -16.381 0.612 11.327 1.00 92.50 89 PHE A O 1
ATOM 729 N N . HIS A 1 90 ? -15.649 -1.482 10.966 1.00 92.50 90 HIS A N 1
ATOM 730 C CA . HIS A 1 90 ? -16.788 -1.877 10.133 1.00 92.50 90 HIS A CA 1
ATOM 731 C C . HIS A 1 90 ? -18.135 -1.647 10.832 1.00 92.50 90 HIS A C 1
ATOM 733 O O . HIS A 1 90 ? -19.025 -1.028 10.257 1.00 92.50 90 HIS A O 1
ATOM 739 N N . GLU A 1 91 ? -18.268 -2.076 12.092 1.00 92.31 91 GLU A N 1
ATOM 740 C CA . GLU A 1 91 ? -19.518 -1.920 12.843 1.00 92.31 91 GLU A CA 1
ATOM 741 C C . GLU A 1 91 ? -19.846 -0.446 13.100 1.00 92.31 91 GLU A C 1
ATOM 743 O O . GLU A 1 91 ? -20.996 -0.027 12.970 1.00 92.31 91 GLU A O 1
ATOM 748 N N . GLU A 1 92 ? -18.857 0.372 13.458 1.00 94.38 92 GLU A N 1
ATOM 749 C CA . GLU A 1 92 ? -19.092 1.780 13.748 1.00 94.38 92 GLU A CA 1
ATOM 750 C C . GLU A 1 92 ? -19.430 2.582 12.490 1.00 94.38 92 GLU A C 1
ATOM 752 O O . GLU A 1 92 ? -20.323 3.432 12.543 1.00 94.38 92 GLU A O 1
ATOM 757 N N . ILE A 1 93 ? -18.763 2.297 11.369 1.00 95.44 93 ILE A N 1
ATOM 758 C CA . ILE A 1 93 ? -19.009 2.939 10.073 1.00 95.44 93 ILE A CA 1
ATOM 759 C C . ILE A 1 93 ? -20.406 2.590 9.545 1.00 95.44 93 ILE A C 1
ATOM 761 O O . ILE A 1 93 ? -21.125 3.494 9.110 1.00 95.44 93 ILE A O 1
ATOM 765 N N . ASP A 1 94 ? -20.837 1.333 9.677 1.00 94.69 94 ASP A N 1
ATOM 766 C CA . ASP A 1 94 ? -22.186 0.889 9.296 1.00 94.69 94 ASP A CA 1
ATOM 767 C C . ASP A 1 94 ? -23.285 1.537 10.157 1.00 94.69 94 ASP A C 1
ATOM 769 O O . ASP A 1 94 ? -24.435 1.672 9.731 1.00 94.69 94 ASP A O 1
ATOM 773 N N . THR A 1 95 ? -22.954 1.958 11.384 1.00 95.88 95 THR A N 1
ATOM 774 C CA . THR A 1 95 ? -23.909 2.626 12.287 1.00 95.88 95 THR A CA 1
ATOM 775 C C . THR A 1 95 ? -24.032 4.136 12.076 1.00 95.88 95 THR A C 1
ATOM 777 O O . THR A 1 95 ? -24.871 4.762 12.735 1.00 95.88 95 THR A O 1
ATOM 780 N N . LEU A 1 96 ? -23.226 4.743 11.196 1.00 96.62 96 LEU A N 1
ATOM 781 C CA . LEU A 1 96 ? -23.320 6.173 10.897 1.00 96.62 96 LEU A CA 1
ATOM 782 C C . LEU A 1 96 ? -24.636 6.505 10.179 1.00 96.62 96 LEU A C 1
ATOM 784 O O . LEU A 1 96 ? -25.028 5.868 9.202 1.00 96.62 96 LEU A O 1
ATOM 788 N N . ASP A 1 97 ? -25.308 7.565 10.631 1.00 97.19 97 ASP A N 1
ATOM 789 C CA . ASP A 1 97 ? -26.518 8.073 9.976 1.00 97.19 97 ASP A CA 1
ATOM 790 C C . ASP A 1 97 ? -26.137 9.043 8.844 1.00 97.19 97 ASP A C 1
ATOM 792 O O . ASP A 1 97 ? -26.099 10.267 9.010 1.00 97.19 97 ASP A O 1
ATOM 796 N N . TYR A 1 98 ? -25.806 8.481 7.679 1.00 97.44 98 TYR A N 1
ATOM 797 C CA . TYR A 1 98 ? -25.388 9.252 6.504 1.00 97.44 98 TYR A CA 1
ATOM 798 C C . TYR A 1 98 ? -26.464 10.222 6.009 1.00 97.44 98 TYR A C 1
ATOM 800 O O . TYR A 1 98 ? -26.127 11.316 5.557 1.00 97.44 98 TYR A O 1
ATOM 808 N N . ASP A 1 99 ? -27.748 9.875 6.125 1.00 96.56 99 ASP A N 1
ATOM 809 C CA . ASP A 1 99 ? -28.848 10.766 5.741 1.00 96.56 99 ASP A CA 1
ATOM 810 C C . ASP A 1 99 ? -28.893 12.002 6.652 1.00 96.56 99 ASP A C 1
ATOM 812 O O . ASP A 1 99 ? -29.076 13.133 6.185 1.00 96.56 99 ASP A O 1
ATOM 816 N N . LEU A 1 100 ? -28.650 11.816 7.953 1.00 95.12 100 LEU A N 1
ATOM 817 C CA . LEU A 1 100 ? -28.539 12.917 8.902 1.00 95.12 100 LEU A CA 1
ATOM 818 C C . LEU A 1 100 ? -27.318 13.802 8.611 1.00 95.12 100 LEU A C 1
ATOM 820 O O . LEU A 1 100 ? -27.446 15.030 8.660 1.00 95.12 100 LEU A O 1
ATOM 824 N N . ILE A 1 101 ? -26.170 13.221 8.249 1.00 95.06 101 ILE A N 1
ATOM 825 C CA . ILE A 1 101 ? -24.984 13.988 7.829 1.00 95.06 101 ILE A CA 1
ATOM 826 C C . ILE A 1 101 ? -25.306 14.795 6.563 1.00 95.06 101 ILE A C 1
ATOM 828 O O . ILE A 1 101 ? -25.108 16.011 6.535 1.00 95.06 101 ILE A O 1
ATOM 832 N N . VAL A 1 102 ? -25.894 14.176 5.538 1.00 95.44 102 VAL A N 1
ATOM 833 C CA . VAL A 1 102 ? -26.282 14.865 4.295 1.00 95.44 102 VAL A CA 1
ATOM 834 C C . VAL A 1 102 ? -27.248 16.015 4.556 1.00 95.44 102 VAL A C 1
ATOM 836 O O . VAL A 1 102 ? -27.069 17.092 3.985 1.00 95.44 102 VAL A O 1
ATOM 839 N N . SER A 1 103 ? -28.199 15.845 5.479 1.00 92.00 103 SER A N 1
ATOM 840 C CA . SER A 1 103 ? -29.117 16.926 5.846 1.00 92.00 103 SER A CA 1
ATOM 841 C C . SER A 1 103 ? -28.388 18.173 6.368 1.00 92.00 103 SER A C 1
ATOM 843 O O . SER A 1 103 ? -28.817 19.290 6.091 1.00 92.00 103 SER A O 1
ATOM 845 N N . THR A 1 104 ? -27.236 18.022 7.038 1.00 89.81 104 THR A N 1
ATOM 846 C CA . THR A 1 104 ? -26.430 19.180 7.482 1.00 89.81 104 THR A CA 1
ATOM 847 C C . THR A 1 104 ? -25.659 19.854 6.362 1.00 89.81 104 THR A C 1
ATOM 849 O O . THR A 1 104 ? -25.508 21.075 6.385 1.00 89.81 104 THR A O 1
ATOM 852 N N . ILE A 1 105 ? -25.221 19.084 5.364 1.00 90.31 105 ILE A N 1
ATOM 853 C CA . ILE A 1 105 ? -24.589 19.620 4.154 1.00 90.31 105 ILE A CA 1
ATOM 854 C C . ILE A 1 105 ? -25.587 20.490 3.376 1.00 90.31 105 ILE A C 1
ATOM 856 O O . ILE A 1 105 ? -25.215 21.533 2.837 1.00 90.31 105 ILE A O 1
ATOM 860 N N . GLU A 1 106 ? -26.851 20.068 3.306 1.00 91.00 106 GLU A N 1
ATOM 861 C CA . GLU A 1 106 ? -27.889 20.741 2.518 1.00 91.00 106 GLU A CA 1
ATOM 862 C C . GLU A 1 106 ? -28.515 21.932 3.232 1.00 91.00 106 GLU A C 1
ATOM 864 O O . GLU A 1 106 ? -28.603 23.014 2.647 1.00 91.00 106 GLU A O 1
ATOM 869 N N . ASP A 1 107 ? -28.904 21.762 4.496 1.00 85.75 107 ASP A N 1
ATOM 870 C CA . ASP A 1 107 ? -29.605 22.813 5.227 1.00 85.75 107 ASP A CA 1
ATOM 871 C C . ASP A 1 107 ? -28.660 23.961 5.615 1.00 85.75 107 ASP A C 1
ATOM 873 O O . ASP A 1 107 ? -29.130 25.068 5.881 1.00 85.75 107 ASP A O 1
ATOM 877 N N . LYS A 1 108 ? -27.335 23.719 5.668 1.00 73.31 108 LYS A N 1
ATOM 878 C CA . LYS A 1 108 ? -26.275 24.630 6.171 1.00 73.31 108 LYS A CA 1
ATOM 879 C C . LYS A 1 108 ? -26.564 25.260 7.547 1.00 73.31 108 LYS A C 1
ATOM 881 O O . LYS A 1 108 ? -25.776 26.066 8.046 1.00 73.31 108 LYS A O 1
ATOM 886 N N . ASP A 1 109 ? -27.674 24.889 8.177 1.00 68.06 109 ASP A N 1
ATOM 887 C CA . ASP A 1 109 ? -28.175 25.438 9.419 1.00 68.06 109 ASP A CA 1
ATOM 888 C C . ASP A 1 109 ? -27.704 24.546 10.572 1.00 68.06 109 ASP A C 1
ATOM 890 O O . ASP A 1 109 ? -28.122 23.402 10.753 1.00 68.06 109 ASP A O 1
ATOM 894 N N . GLN A 1 110 ? -26.768 25.086 11.348 1.00 63.25 110 GLN A N 1
ATOM 895 C CA . GLN A 1 110 ? -25.918 24.395 12.324 1.00 63.25 110 GLN A CA 1
ATOM 896 C C . GLN A 1 110 ? -26.648 23.968 13.616 1.00 63.25 110 GLN A C 1
ATOM 898 O O . GLN A 1 110 ? -26.035 23.913 14.690 1.00 63.25 110 GLN A O 1
ATOM 903 N N . SER A 1 111 ? -27.969 23.804 13.581 1.00 64.12 111 SER A N 1
ATOM 904 C CA . SER A 1 111 ? -28.800 23.815 14.791 1.00 64.12 111 SER A CA 1
ATOM 905 C C . SER A 1 111 ? -29.121 22.427 15.351 1.00 64.12 111 SER A C 1
ATOM 907 O O . SER A 1 111 ? -29.449 22.312 16.535 1.00 64.12 111 SER A O 1
ATOM 909 N N . LYS A 1 112 ? -28.969 21.352 14.567 1.00 85.56 112 LYS A N 1
ATOM 910 C CA . LYS A 1 112 ? -29.206 19.981 15.047 1.00 85.56 112 LYS A CA 1
ATOM 911 C C . LYS A 1 112 ? -27.924 19.372 15.610 1.00 85.56 112 LYS A C 1
ATOM 913 O O . LYS A 1 112 ? -27.105 18.826 14.879 1.00 85.56 112 LYS A O 1
ATOM 918 N N . LEU A 1 113 ? -27.792 19.422 16.937 1.00 88.31 113 LEU A N 1
ATOM 919 C CA . LEU A 1 113 ? -26.670 18.839 17.684 1.00 88.31 113 LEU A CA 1
ATOM 920 C C . LEU A 1 113 ? -26.389 17.371 17.309 1.00 88.31 113 LEU A C 1
ATOM 922 O O . LEU A 1 113 ? -25.233 16.977 17.226 1.00 88.31 113 LEU A O 1
ATOM 926 N N . SER A 1 114 ? -27.434 16.575 17.052 1.00 88.81 114 SER A N 1
ATOM 927 C CA . SER A 1 114 ? -27.296 15.169 16.649 1.00 88.81 114 SER A CA 1
ATOM 928 C C . SER A 1 114 ? -26.511 15.006 15.352 1.00 88.81 114 SER A C 1
ATOM 930 O O . SER A 1 114 ? -25.662 14.132 15.258 1.00 88.81 114 SER A O 1
ATOM 932 N N . ALA A 1 115 ? -26.754 15.875 14.378 1.00 90.12 115 ALA A N 1
ATOM 933 C CA . ALA A 1 115 ? -26.121 15.782 13.0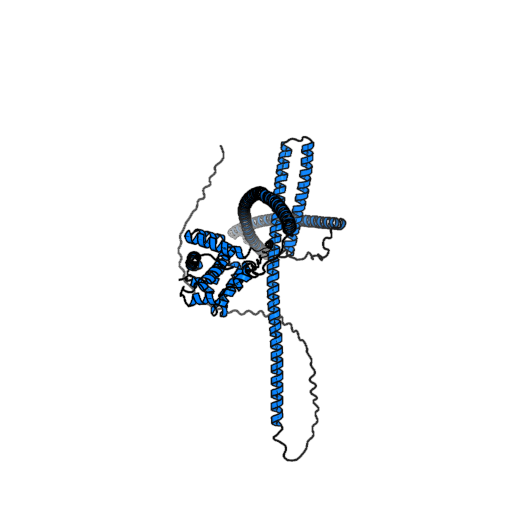77 1.00 90.12 115 ALA A CA 1
ATOM 934 C C . ALA A 1 115 ? -24.666 16.278 13.101 1.00 90.12 115 ALA A C 1
ATOM 936 O O . ALA A 1 115 ? -23.806 15.696 12.449 1.00 90.12 115 ALA A O 1
ATOM 937 N N . LEU A 1 116 ? -24.368 17.280 13.941 1.00 91.62 116 LEU A N 1
ATOM 938 C CA . LEU A 1 116 ? -22.987 17.687 14.222 1.00 91.62 116 LEU A CA 1
ATOM 939 C C . LEU A 1 116 ? -22.183 16.543 14.850 1.00 91.62 116 LEU A C 1
ATOM 941 O O . LEU A 1 116 ? -21.029 16.344 14.495 1.00 91.62 116 LEU A O 1
ATOM 945 N N . ASN A 1 117 ? -22.795 15.776 15.757 1.00 93.06 117 ASN A N 1
ATOM 946 C CA . ASN A 1 117 ? -22.130 14.635 16.382 1.00 93.06 117 ASN A CA 1
ATOM 947 C C . ASN A 1 117 ? -21.816 13.522 15.373 1.00 93.06 117 ASN A C 1
ATOM 949 O O . ASN A 1 117 ? -20.722 12.968 15.429 1.00 93.06 117 ASN A O 1
ATOM 953 N N . GLU A 1 118 ? -22.735 13.205 14.454 1.00 94.75 118 GLU A N 1
ATOM 954 C CA . GLU A 1 118 ? -22.460 12.223 13.393 1.00 94.75 118 GLU A CA 1
ATOM 955 C C . GLU A 1 118 ? -21.355 12.707 12.444 1.00 94.75 118 GLU A C 1
ATOM 957 O O . GLU A 1 118 ? -20.444 11.944 12.126 1.00 94.75 118 GLU A O 1
ATOM 962 N N . ALA A 1 119 ? -21.350 13.994 12.081 1.00 94.69 119 ALA A N 1
ATOM 963 C CA . ALA A 1 119 ? -20.259 14.578 11.302 1.00 94.69 119 ALA A CA 1
ATOM 964 C C . ALA A 1 119 ? -18.907 14.482 12.037 1.00 94.69 119 ALA A C 1
ATOM 966 O O . ALA A 1 119 ? -17.910 14.100 11.429 1.00 94.69 119 ALA A O 1
ATOM 967 N N . CYS A 1 120 ? -18.863 14.760 13.348 1.00 95.38 120 CYS A N 1
ATOM 968 C CA . CYS A 1 120 ? -17.644 14.602 14.149 1.00 95.38 120 CYS A CA 1
ATOM 969 C C . CYS A 1 120 ? -17.124 13.159 14.153 1.00 95.38 120 CYS A C 1
ATOM 971 O O . CYS A 1 120 ? -15.914 12.963 14.088 1.00 95.38 120 CYS A O 1
ATOM 973 N N . LYS A 1 121 ? -18.006 12.152 14.228 1.00 95.75 121 LYS A N 1
ATOM 974 C CA . LYS A 1 121 ? -17.586 10.742 14.161 1.00 95.75 121 LYS A CA 1
ATOM 975 C C . LYS A 1 121 ? -16.962 10.413 12.809 1.00 95.75 121 LYS A C 1
ATOM 977 O O . LYS A 1 121 ? -15.887 9.826 12.772 1.00 95.75 121 LYS A O 1
ATOM 982 N N . LEU A 1 122 ? -17.607 10.839 11.721 1.00 97.06 122 LEU A N 1
ATOM 983 C CA . LEU A 1 122 ? -17.101 10.637 10.364 1.00 97.06 122 LEU A CA 1
ATOM 984 C C . LEU A 1 122 ? -15.713 11.278 10.199 1.00 97.06 122 LEU A C 1
ATOM 986 O O . LEU A 1 122 ? -14.781 10.617 9.746 1.00 97.06 122 LEU A O 1
ATOM 990 N N . PHE A 1 123 ? -15.531 12.522 10.658 1.00 97.25 123 PHE A N 1
ATOM 991 C CA . PHE A 1 123 ? -14.209 13.157 10.677 1.00 97.25 123 PHE A CA 1
ATOM 992 C C . PHE A 1 123 ? -13.205 12.439 11.573 1.00 97.25 123 PHE A C 1
ATOM 994 O O . PHE A 1 123 ? -12.030 12.384 11.225 1.00 97.25 123 PHE A O 1
ATOM 1001 N N . GLY A 1 124 ? -13.647 11.854 12.687 1.00 96.31 124 GLY A N 1
ATOM 1002 C CA . GLY A 1 124 ? -12.794 11.030 13.534 1.00 96.31 124 GLY A CA 1
ATOM 1003 C C . GLY A 1 124 ? -12.146 9.886 12.766 1.00 96.31 124 GLY A C 1
ATOM 1004 O O . GLY A 1 124 ? -10.928 9.716 12.840 1.00 96.31 124 GLY A O 1
ATOM 1005 N N . PHE A 1 125 ? -12.930 9.154 11.972 1.00 97.50 125 PHE A N 1
ATOM 1006 C CA . PHE A 1 125 ? -12.405 8.076 11.133 1.00 97.50 125 PHE A CA 1
ATOM 1007 C C . PHE A 1 125 ? -11.436 8.592 10.067 1.00 97.50 125 PHE A C 1
ATOM 1009 O O . PHE A 1 125 ? -10.373 8.005 9.889 1.00 97.50 125 PHE A O 1
ATOM 1016 N N . ILE A 1 126 ? -11.748 9.720 9.417 1.00 97.88 126 ILE A N 1
ATOM 1017 C CA . ILE A 1 126 ? -10.848 10.335 8.425 1.00 97.88 126 ILE A CA 1
ATOM 1018 C C . ILE A 1 126 ? -9.520 10.757 9.065 1.00 97.88 126 ILE A C 1
ATOM 1020 O O . ILE A 1 126 ? -8.462 10.549 8.479 1.00 97.88 126 ILE A O 1
ATOM 1024 N N . VAL A 1 127 ? -9.552 11.340 10.265 1.00 97.75 127 VAL A N 1
ATOM 1025 C CA . VAL A 1 127 ? -8.346 11.773 10.985 1.00 97.75 127 VAL A CA 1
ATOM 1026 C C . VAL A 1 127 ? -7.485 10.570 11.375 1.00 97.75 127 VAL A C 1
ATOM 1028 O O . VAL A 1 127 ? -6.273 10.606 11.173 1.00 97.75 127 VAL A O 1
ATOM 1031 N N . VAL A 1 128 ? -8.087 9.489 11.885 1.00 96.88 128 VAL A N 1
ATOM 1032 C CA . VAL A 1 128 ? -7.355 8.243 12.179 1.00 96.88 128 VAL A CA 1
ATOM 1033 C C . VAL A 1 128 ? -6.742 7.663 10.907 1.00 96.88 128 VAL A C 1
ATOM 1035 O O . VAL A 1 128 ? -5.551 7.365 10.892 1.00 96.88 128 VAL A O 1
ATOM 1038 N N . PHE A 1 129 ? -7.519 7.586 9.825 1.00 97.56 129 PHE A N 1
ATOM 1039 C CA . PHE A 1 129 ? -7.034 7.167 8.514 1.00 97.56 129 PHE A CA 1
ATOM 1040 C C . PHE A 1 129 ? -5.841 8.005 8.043 1.00 97.56 129 PHE A C 1
ATOM 1042 O O . PHE A 1 129 ? -4.825 7.451 7.639 1.00 97.56 129 PHE A O 1
ATOM 1049 N N . ALA A 1 130 ? -5.918 9.332 8.150 1.00 97.81 130 ALA A N 1
ATOM 1050 C CA . ALA A 1 130 ? -4.851 10.228 7.723 1.00 97.81 130 ALA A CA 1
ATOM 1051 C C . ALA A 1 130 ? -3.542 9.992 8.496 1.00 97.81 130 ALA A C 1
ATOM 1053 O O . ALA A 1 130 ? -2.461 10.030 7.910 1.00 97.81 130 ALA A O 1
ATOM 1054 N N . VAL A 1 131 ? -3.629 9.703 9.797 1.00 97.38 131 VAL A N 1
ATOM 1055 C CA . VAL A 1 131 ? -2.464 9.422 10.653 1.00 97.38 131 VAL A CA 1
ATOM 1056 C C . VAL A 1 131 ? -1.914 8.001 10.450 1.00 97.38 131 VAL A C 1
ATOM 1058 O O . VAL A 1 131 ? -0.738 7.769 10.717 1.00 97.38 131 VAL A O 1
ATOM 1061 N N . GLU A 1 132 ? -2.715 7.063 9.939 1.00 95.69 132 GLU A N 1
ATOM 1062 C CA . GLU A 1 132 ? -2.273 5.717 9.520 1.00 95.69 132 GLU A CA 1
ATOM 1063 C C . GLU A 1 132 ? -1.961 5.628 8.003 1.00 95.69 132 GLU A C 1
ATOM 1065 O O . GLU A 1 132 ? -1.632 4.559 7.483 1.00 95.69 132 GLU A O 1
ATOM 1070 N N . SER A 1 133 ? -2.047 6.745 7.271 1.00 96.62 133 SER A N 1
ATOM 1071 C CA . SER A 1 133 ? -1.825 6.788 5.821 1.00 96.62 133 SER A CA 1
ATOM 1072 C C . SER A 1 133 ? -0.341 6.704 5.430 1.00 96.62 133 SER A C 1
ATOM 1074 O O . SER A 1 133 ? 0.566 6.928 6.237 1.00 96.62 133 SER A O 1
ATOM 1076 N N . GLU A 1 134 ? -0.065 6.438 4.151 1.00 92.00 134 GLU A N 1
ATOM 1077 C CA . GLU A 1 134 ? 1.294 6.484 3.584 1.00 92.00 134 GLU A CA 1
ATOM 1078 C C . GLU A 1 134 ? 1.973 7.848 3.810 1.00 92.00 134 GLU A C 1
ATOM 1080 O O . GLU A 1 134 ? 3.168 7.906 4.099 1.00 92.00 134 GLU A O 1
ATOM 1085 N N . ASN A 1 135 ? 1.192 8.933 3.764 1.00 94.12 135 ASN A N 1
ATOM 1086 C CA . ASN A 1 135 ? 1.653 10.310 3.942 1.00 94.12 135 ASN A CA 1
ATOM 1087 C C . ASN A 1 135 ? 1.525 10.817 5.395 1.00 94.12 135 ASN A C 1
ATOM 1089 O O . ASN A 1 135 ? 1.537 12.028 5.635 1.00 94.12 135 ASN A O 1
ATOM 1093 N N . HIS A 1 136 ? 1.434 9.924 6.388 1.00 95.31 136 HIS A N 1
ATOM 1094 C CA . HIS A 1 136 ? 1.228 10.302 7.793 1.00 95.31 136 HIS A CA 1
ATOM 1095 C C . HIS A 1 136 ? 2.282 11.273 8.353 1.00 95.31 136 HIS A C 1
ATOM 1097 O O . HIS A 1 136 ? 1.943 12.107 9.188 1.00 95.31 136 HIS A O 1
ATOM 1103 N N . GLU A 1 137 ? 3.547 11.221 7.910 1.00 94.25 137 GLU A N 1
ATOM 1104 C CA . GLU A 1 137 ? 4.578 12.175 8.358 1.00 94.25 137 GLU A CA 1
ATOM 1105 C C . GLU A 1 137 ? 4.222 13.623 7.968 1.00 94.25 137 GLU A C 1
ATOM 1107 O O . GLU A 1 137 ? 4.375 14.541 8.777 1.00 94.25 137 GLU A O 1
ATOM 1112 N N . GLU A 1 138 ? 3.717 13.833 6.748 1.00 95.50 138 GLU A N 1
ATOM 1113 C CA . GLU A 1 138 ? 3.265 15.146 6.271 1.00 95.50 138 GLU A CA 1
ATOM 1114 C C . GLU A 1 138 ? 1.999 15.584 7.014 1.00 95.50 138 GLU A C 1
ATOM 1116 O O . GLU A 1 138 ? 1.931 16.714 7.496 1.00 95.50 138 GLU A O 1
ATOM 1121 N N . VAL A 1 139 ? 1.047 14.666 7.212 1.00 96.44 139 VAL A N 1
ATOM 1122 C CA . VAL A 1 139 ? -0.177 14.915 7.988 1.00 96.44 139 VAL A CA 1
ATOM 1123 C C . VAL A 1 139 ? 0.140 15.354 9.417 1.00 96.44 139 VAL A C 1
ATOM 1125 O O . VAL A 1 139 ? -0.403 16.355 9.886 1.00 96.44 139 VAL A O 1
ATOM 1128 N N . ILE A 1 140 ? 1.031 14.636 10.108 1.00 96.00 140 ILE A N 1
ATOM 1129 C CA . ILE A 1 140 ? 1.438 14.955 11.481 1.00 96.00 140 ILE A CA 1
ATOM 1130 C C . ILE A 1 140 ? 2.152 16.307 11.511 1.00 96.00 140 ILE A C 1
ATOM 1132 O O . ILE A 1 140 ? 1.852 17.129 12.374 1.00 96.00 140 ILE A O 1
ATOM 1136 N N . ASN A 1 141 ? 3.051 16.583 10.563 1.00 96.56 141 ASN A N 1
ATOM 1137 C CA . ASN A 1 141 ? 3.712 17.887 10.479 1.00 96.56 141 ASN A CA 1
ATOM 1138 C C . ASN A 1 141 ? 2.706 19.027 10.271 1.00 96.56 141 ASN A C 1
ATOM 1140 O O . ASN A 1 141 ? 2.812 20.057 10.937 1.00 96.56 141 ASN A O 1
ATOM 1144 N N . ASN A 1 142 ? 1.708 18.837 9.406 1.00 96.56 142 ASN A N 1
ATOM 1145 C CA . ASN A 1 142 ? 0.644 19.813 9.190 1.00 96.56 142 ASN A CA 1
ATOM 1146 C C . ASN A 1 142 ? -0.181 20.026 10.462 1.00 96.56 142 ASN A C 1
ATOM 1148 O O . ASN A 1 142 ? -0.399 21.172 10.845 1.00 96.56 142 ASN A O 1
ATOM 1152 N N . MET A 1 143 ? -0.546 18.952 11.174 1.00 97.38 143 MET A N 1
ATOM 1153 C CA . MET A 1 143 ? -1.220 19.047 12.475 1.00 97.38 143 MET A CA 1
ATOM 1154 C C . MET A 1 143 ? -0.388 19.829 13.499 1.00 97.38 143 MET A C 1
ATOM 1156 O O . MET A 1 143 ? -0.926 20.693 14.185 1.00 97.38 143 MET A O 1
ATOM 1160 N N . MET A 1 144 ? 0.925 19.594 13.571 1.00 96.06 144 MET A N 1
ATOM 1161 C CA . MET A 1 144 ? 1.830 20.296 14.494 1.00 96.06 144 MET A CA 1
ATOM 1162 C C . MET A 1 144 ? 2.020 21.787 14.170 1.00 96.06 144 MET A C 1
ATOM 1164 O O . MET A 1 144 ? 2.500 22.537 15.022 1.00 96.06 144 MET A O 1
ATOM 1168 N N . ASN A 1 145 ? 1.635 22.229 12.970 1.00 96.62 145 ASN A N 1
ATOM 1169 C CA . ASN A 1 145 ? 1.653 23.636 12.567 1.00 96.62 145 ASN A CA 1
ATOM 1170 C C . ASN A 1 145 ? 0.322 24.366 12.839 1.00 96.62 145 ASN A C 1
ATOM 1172 O O . ASN A 1 145 ? 0.265 25.585 12.672 1.00 96.62 145 ASN A O 1
ATOM 1176 N N . LEU A 1 146 ? -0.729 23.656 13.268 1.00 97.56 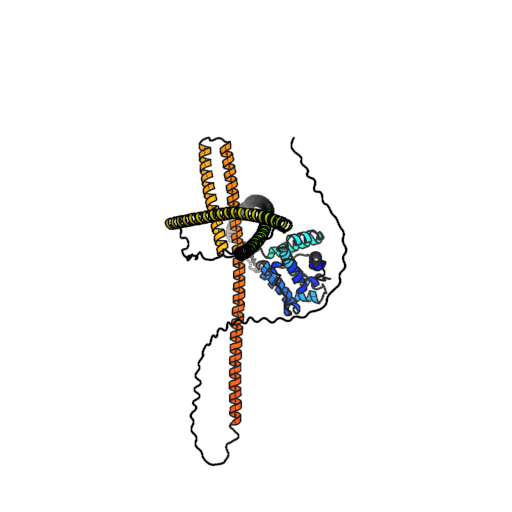146 LEU A N 1
ATOM 1177 C CA . LEU A 1 146 ? -2.030 24.243 13.621 1.00 97.56 146 LEU A CA 1
ATOM 1178 C C . LEU A 1 146 ? -1.967 25.019 14.940 1.00 97.56 146 LEU A C 1
ATOM 1180 O O . LEU A 1 146 ? -0.992 24.930 15.690 1.00 97.56 146 LEU A O 1
ATOM 1184 N N . SER A 1 147 ? -3.031 25.750 15.275 1.00 97.81 147 SER A N 1
ATOM 1185 C CA . SER A 1 147 ? -3.157 26.354 16.603 1.00 97.81 147 SER A CA 1
ATOM 1186 C C . SER A 1 147 ? -3.110 25.300 17.727 1.00 97.81 147 SER A C 1
ATOM 1188 O O . SER A 1 147 ? -3.634 24.198 17.585 1.00 97.81 147 SER A O 1
ATOM 1190 N N . GLU A 1 148 ? -2.521 25.632 18.886 1.00 97.00 148 GLU A N 1
ATOM 1191 C CA . GLU A 1 148 ? -2.402 24.707 20.036 1.00 97.00 148 GLU A CA 1
ATOM 1192 C C . GLU A 1 148 ? -3.765 24.133 20.465 1.00 97.00 148 GLU A C 1
ATOM 1194 O O . GLU A 1 148 ? -3.894 22.951 20.779 1.00 97.00 148 GLU A O 1
ATOM 1199 N N . ALA A 1 149 ? -4.814 24.959 20.415 1.00 96.12 149 ALA A N 1
ATOM 1200 C CA . ALA A 1 149 ? -6.177 24.536 20.715 1.00 96.12 149 ALA A CA 1
ATOM 1201 C C . ALA A 1 149 ? -6.684 23.455 19.746 1.00 96.12 149 ALA A C 1
ATOM 1203 O O . ALA A 1 149 ? -7.376 22.537 20.186 1.00 96.12 149 ALA A O 1
ATOM 1204 N N . THR A 1 150 ? -6.338 23.563 18.463 1.00 97.25 150 THR A N 1
ATOM 1205 C CA . THR A 1 150 ? -6.689 22.594 17.421 1.00 97.25 150 THR A CA 1
ATOM 1206 C C . THR A 1 150 ? -5.814 21.347 17.494 1.00 97.25 150 THR A C 1
ATOM 1208 O O . THR A 1 150 ? -6.338 20.248 17.345 1.00 97.25 150 THR A O 1
ATOM 1211 N N . GLN A 1 151 ? -4.526 21.472 17.830 1.00 97.00 151 GLN A N 1
ATOM 1212 C CA . GLN A 1 151 ? -3.644 20.324 18.082 1.00 97.00 151 GLN A CA 1
ATOM 1213 C C . GLN A 1 151 ? -4.188 19.418 19.194 1.00 97.00 151 GLN A C 1
ATOM 1215 O O . GLN A 1 151 ? -4.280 18.203 19.017 1.00 97.00 151 GLN A O 1
ATOM 1220 N N . ILE A 1 152 ? -4.599 20.015 20.320 1.00 95.12 152 ILE A N 1
ATOM 1221 C CA . ILE A 1 152 ? -5.196 19.287 21.450 1.00 95.12 152 ILE A CA 1
ATOM 1222 C C . ILE A 1 152 ? -6.476 18.566 21.011 1.00 95.12 152 ILE A C 1
ATOM 1224 O O . ILE A 1 152 ? -6.684 17.406 21.368 1.00 95.12 152 ILE A O 1
ATOM 1228 N N . GLU A 1 153 ? -7.323 19.231 20.223 1.00 96.00 153 GLU A N 1
ATOM 1229 C CA . GLU A 1 153 ? -8.570 18.636 19.742 1.00 96.00 153 GLU A CA 1
ATOM 1230 C C . GLU A 1 153 ? -8.306 17.489 18.751 1.00 96.00 153 GLU A C 1
ATOM 1232 O O . GLU A 1 153 ? -8.903 16.426 18.899 1.00 96.00 153 GLU A O 1
ATOM 1237 N N . MET A 1 154 ? -7.363 17.635 17.810 1.00 97.06 154 MET A N 1
ATOM 1238 C CA . MET A 1 154 ? -6.958 16.556 16.894 1.00 97.06 154 MET A CA 1
ATOM 1239 C C . MET A 1 154 ? -6.416 15.342 17.651 1.00 97.06 154 MET A C 1
ATOM 1241 O O . MET A 1 154 ? -6.828 14.212 17.392 1.00 97.06 154 MET A O 1
ATOM 1245 N N . GLN A 1 155 ? -5.540 15.562 18.635 1.00 94.44 155 GLN A N 1
ATOM 1246 C CA . GLN A 1 155 ? -5.007 14.483 19.465 1.00 94.44 155 GLN A CA 1
ATOM 1247 C C . GLN A 1 155 ? -6.125 13.750 20.218 1.00 94.44 155 GLN A C 1
ATOM 1249 O O . GLN A 1 155 ? -6.125 12.521 20.301 1.00 94.44 155 GLN A O 1
ATOM 1254 N N . HIS A 1 156 ? -7.095 14.496 20.740 1.00 94.00 156 HIS A N 1
ATOM 1255 C CA . HIS A 1 156 ? -8.250 13.938 21.428 1.00 94.00 156 HIS A CA 1
ATOM 1256 C C . HIS A 1 156 ? -9.156 13.123 20.486 1.00 94.00 156 HIS A C 1
ATOM 1258 O O . HIS A 1 156 ? -9.584 12.028 20.852 1.00 94.00 156 HIS A O 1
ATOM 1264 N N . ILE A 1 157 ? -9.390 13.597 19.255 1.00 94.56 157 ILE A N 1
ATOM 1265 C CA . ILE A 1 157 ? -10.115 12.849 18.213 1.00 94.56 157 ILE A CA 1
ATOM 1266 C C . ILE A 1 157 ? -9.416 11.515 17.914 1.00 94.56 157 ILE A C 1
ATOM 1268 O O . ILE A 1 157 ? -10.084 10.479 17.881 1.00 94.56 157 ILE A O 1
ATOM 1272 N N . ILE A 1 158 ? -8.088 11.527 17.741 1.00 94.56 158 ILE A N 1
ATOM 1273 C CA . ILE A 1 158 ? -7.283 10.323 17.471 1.00 94.56 158 ILE A CA 1
ATOM 1274 C C . ILE A 1 158 ? -7.397 9.333 18.632 1.00 94.56 158 ILE A C 1
ATOM 1276 O O . ILE A 1 158 ? -7.615 8.146 18.407 1.00 94.56 158 ILE A O 1
ATOM 1280 N N . GLN A 1 159 ? -7.291 9.805 19.877 1.00 92.06 159 GLN A N 1
ATOM 1281 C CA . GLN A 1 159 ? -7.384 8.949 21.063 1.00 92.06 159 GLN A CA 1
ATOM 1282 C C . GLN A 1 159 ? -8.759 8.299 21.208 1.00 92.06 159 GLN A C 1
ATOM 1284 O O . GLN A 1 159 ? -8.841 7.109 21.498 1.00 92.06 159 GLN A O 1
ATOM 1289 N N . ILE A 1 160 ? -9.835 9.062 21.005 1.00 89.75 160 ILE A N 1
ATOM 1290 C CA . ILE A 1 160 ? -11.200 8.538 21.118 1.00 89.75 160 ILE A CA 1
ATOM 1291 C C . ILE A 1 160 ? -11.486 7.558 19.993 1.00 89.75 160 ILE A C 1
ATOM 1293 O O . ILE A 1 160 ? -11.956 6.453 20.250 1.00 89.75 160 ILE A O 1
ATOM 1297 N N . THR A 1 161 ? -11.204 7.960 18.755 1.00 89.62 161 THR A N 1
ATOM 1298 C CA . THR A 1 161 ? -11.577 7.169 17.583 1.00 89.62 161 THR A CA 1
ATOM 1299 C C . THR A 1 161 ? -10.690 5.928 17.458 1.00 89.62 161 THR A C 1
ATOM 1301 O O . THR A 1 161 ? -11.180 4.833 17.204 1.00 89.62 161 THR A O 1
ATOM 1304 N N . GLY A 1 162 ? -9.391 6.057 17.740 1.00 79.81 162 GLY A N 1
ATOM 1305 C CA . GLY A 1 162 ? -8.442 4.944 17.709 1.00 79.81 162 GLY A CA 1
ATOM 1306 C C . GLY A 1 162 ? -8.701 3.870 18.770 1.00 79.81 162 GLY A C 1
ATOM 1307 O O . GLY A 1 162 ? -8.291 2.727 18.584 1.00 79.81 162 GLY A O 1
ATOM 1308 N N . HIS A 1 163 ? -9.409 4.190 19.860 1.00 81.62 163 HIS A N 1
ATOM 1309 C CA . HIS A 1 163 ? -9.721 3.215 20.908 1.00 81.62 163 HIS A CA 1
ATOM 1310 C C . HIS A 1 163 ? -10.857 2.247 20.530 1.00 81.62 163 HIS A C 1
ATOM 1312 O O . HIS A 1 163 ? -10.934 1.169 21.114 1.00 81.62 163 HIS A O 1
ATOM 1318 N N . PHE A 1 164 ? -11.704 2.577 19.543 1.00 62.88 164 PHE A N 1
ATOM 1319 C CA . PHE A 1 164 ? -12.814 1.700 19.133 1.00 62.88 164 PHE A CA 1
ATOM 1320 C C . PHE A 1 164 ? -12.337 0.360 18.550 1.00 62.88 164 PHE A C 1
ATOM 1322 O O . PHE A 1 164 ? -12.979 -0.661 18.762 1.00 62.88 164 PHE A O 1
ATOM 1329 N N . GLY A 1 165 ? -11.160 0.325 17.923 1.00 51.50 165 GLY A N 1
ATOM 1330 C CA . GLY A 1 165 ? -10.650 -0.869 17.247 1.00 51.50 165 GLY A CA 1
ATOM 1331 C C . GLY A 1 165 ? -9.763 -1.808 18.071 1.00 51.50 165 GLY A C 1
ATOM 1332 O O . GLY A 1 165 ? -9.177 -2.727 17.510 1.00 51.50 165 GLY A O 1
ATOM 1333 N N . GLY A 1 166 ? -9.598 -1.557 19.375 1.00 48.47 166 GLY A N 1
ATOM 1334 C CA . GLY A 1 166 ? -8.630 -2.258 20.232 1.00 48.47 166 GLY A CA 1
ATOM 1335 C C . GLY A 1 166 ? -9.181 -3.417 21.070 1.00 48.47 166 GLY A C 1
ATOM 1336 O O . GLY A 1 166 ? -8.486 -3.877 21.973 1.00 48.47 166 GLY A O 1
ATOM 1337 N N . ASN A 1 167 ? -10.410 -3.880 20.831 1.00 46.00 167 ASN A N 1
ATOM 1338 C CA . ASN A 1 167 ? -11.020 -4.947 21.630 1.00 46.00 167 ASN A CA 1
ATOM 1339 C C . ASN A 1 167 ? -10.606 -6.351 21.149 1.00 46.00 167 ASN A C 1
ATOM 1341 O O . ASN A 1 167 ? -11.450 -7.160 20.774 1.00 46.00 167 ASN A O 1
ATOM 1345 N N . GLU A 1 168 ? -9.311 -6.667 21.208 1.00 45.47 168 GLU A N 1
ATOM 1346 C CA . GLU A 1 168 ? -8.867 -8.063 21.257 1.00 45.47 168 GLU A CA 1
ATOM 1347 C C . GLU A 1 168 ? -8.925 -8.566 22.713 1.00 45.47 168 GLU A C 1
ATOM 1349 O O . GLU A 1 168 ? -8.165 -8.153 23.585 1.00 45.47 168 GLU A O 1
ATOM 1354 N N . GLU A 1 169 ? -9.913 -9.431 22.959 1.00 42.69 169 GLU A N 1
ATOM 1355 C CA . GLU A 1 169 ? -9.905 -10.574 23.884 1.00 42.69 169 GLU A CA 1
ATOM 1356 C C . GLU A 1 169 ? -9.157 -10.418 25.226 1.00 42.69 169 GLU A C 1
ATOM 1358 O O . GLU A 1 169 ? -8.050 -10.916 25.424 1.00 42.69 169 GLU A O 1
ATOM 1363 N N . GLY A 1 170 ? -9.822 -9.824 26.221 1.00 42.03 170 GLY A N 1
ATOM 1364 C CA . GLY A 1 170 ? -9.293 -9.814 27.589 1.00 42.03 170 GLY A CA 1
ATOM 1365 C C . GLY A 1 170 ? -10.207 -9.252 28.675 1.00 42.03 170 GLY A C 1
ATOM 1366 O O . GLY A 1 170 ? -9.710 -8.813 29.707 1.00 42.03 170 GLY A O 1
ATOM 1367 N N . SER A 1 171 ? -11.530 -9.231 28.490 1.00 34.31 171 SER A N 1
ATOM 1368 C CA . SER A 1 171 ? -12.449 -8.841 29.566 1.00 34.31 171 SER A CA 1
ATOM 1369 C C . SER A 1 171 ? -12.833 -10.072 30.384 1.00 34.31 171 SER A C 1
ATOM 1371 O O . SER A 1 171 ? -13.675 -10.880 29.995 1.00 34.31 171 SER A O 1
ATOM 1373 N N . ILE A 1 172 ? -12.167 -10.208 31.532 1.00 39.22 172 ILE A N 1
ATOM 1374 C CA . ILE A 1 172 ? -12.616 -11.027 32.656 1.00 39.22 172 ILE A CA 1
ATOM 1375 C C . ILE A 1 172 ? -14.056 -10.620 32.974 1.00 39.22 172 ILE A C 1
ATOM 1377 O O . ILE A 1 172 ? -14.352 -9.448 33.194 1.00 39.22 172 ILE A O 1
ATOM 1381 N N . SER A 1 173 ? -14.945 -11.607 32.964 1.00 36.19 173 SER A N 1
ATOM 1382 C CA . SER A 1 173 ? -16.342 -11.475 33.347 1.00 36.19 173 SER A CA 1
ATOM 1383 C C . SER A 1 173 ? -16.460 -10.939 34.775 1.00 36.19 173 SER A C 1
ATOM 1385 O O . SER A 1 173 ? -16.214 -11.674 35.733 1.00 36.19 173 SER A O 1
ATOM 1387 N N . ASP A 1 174 ? -16.879 -9.682 34.912 1.00 34.78 174 ASP A N 1
ATOM 1388 C CA . ASP A 1 174 ? -17.437 -9.161 36.156 1.00 34.78 174 ASP A CA 1
ATOM 1389 C C . ASP A 1 174 ? -18.777 -9.866 36.413 1.00 34.78 174 ASP A C 1
ATOM 1391 O O . ASP A 1 174 ? -19.809 -9.572 35.800 1.00 34.78 174 ASP A O 1
ATOM 1395 N N . GLU A 1 175 ? -18.749 -10.844 37.320 1.00 36.66 175 GLU A N 1
ATOM 1396 C CA . GLU A 1 175 ? -19.945 -11.416 37.926 1.00 36.66 175 GLU A CA 1
ATOM 1397 C C . GLU A 1 175 ? -20.682 -10.317 38.699 1.00 36.66 175 GLU A C 1
ATOM 1399 O O . GLU A 1 175 ? -20.289 -9.875 39.781 1.00 36.66 175 GLU A O 1
ATOM 1404 N N . THR A 1 176 ? -21.788 -9.873 38.116 1.00 39.78 176 THR A N 1
ATOM 1405 C CA . THR A 1 176 ? -22.726 -8.938 38.721 1.00 39.78 176 THR A CA 1
ATOM 1406 C C . THR A 1 176 ? -23.493 -9.616 39.857 1.00 39.78 176 THR A C 1
ATOM 1408 O O . THR A 1 176 ? -24.348 -10.474 39.657 1.00 39.78 176 THR A O 1
ATOM 1411 N N . ASP A 1 177 ? -23.147 -9.206 41.074 1.00 38.06 177 ASP A N 1
ATOM 1412 C CA . ASP A 1 177 ? -24.056 -8.535 42.009 1.00 38.06 177 ASP A CA 1
ATOM 1413 C C . ASP A 1 177 ? -25.465 -9.155 42.154 1.00 38.06 177 ASP A C 1
ATOM 1415 O O . ASP A 1 177 ? -26.463 -8.704 41.586 1.00 38.06 177 ASP A O 1
ATOM 1419 N N . ASN A 1 178 ? -25.554 -10.200 42.986 1.00 35.16 178 ASN A N 1
ATOM 1420 C CA . ASN A 1 178 ? -26.820 -10.722 43.498 1.00 35.16 178 ASN A CA 1
ATOM 1421 C C . ASN A 1 178 ? -27.411 -9.741 44.525 1.00 35.16 178 ASN A C 1
ATOM 1423 O O . ASN A 1 178 ? -27.148 -9.811 45.729 1.00 35.16 178 ASN A O 1
ATOM 1427 N N . GLY A 1 179 ? -28.242 -8.831 44.017 1.00 35.94 179 GLY A N 1
ATOM 1428 C CA . GLY A 1 179 ? -28.995 -7.852 44.786 1.00 35.94 179 GLY A CA 1
ATOM 1429 C C . GLY A 1 179 ? -29.861 -8.465 45.891 1.00 35.94 179 GLY A C 1
ATOM 1430 O O . GLY A 1 179 ? -30.798 -9.231 45.655 1.00 35.94 179 GLY A O 1
ATOM 1431 N N . ASN A 1 180 ? -29.567 -8.031 47.116 1.00 39.38 180 ASN A N 1
ATOM 1432 C CA . ASN A 1 180 ? -30.388 -8.166 48.312 1.00 39.38 180 ASN A CA 1
ATOM 1433 C C . ASN A 1 180 ? -31.828 -7.684 48.083 1.00 39.38 180 ASN A C 1
ATOM 1435 O O . ASN A 1 180 ? -32.072 -6.500 47.842 1.00 39.38 180 ASN A O 1
ATOM 1439 N N . LYS A 1 181 ? -32.800 -8.575 48.301 1.00 34.81 181 LYS A N 1
ATOM 1440 C CA . LYS A 1 181 ? -34.212 -8.219 48.466 1.00 34.81 181 LYS A CA 1
ATOM 1441 C C . LYS A 1 181 ? -34.586 -8.353 49.945 1.00 34.81 181 LYS A C 1
ATOM 1443 O O . LYS A 1 181 ? -35.011 -9.409 50.401 1.00 34.81 181 LYS A O 1
ATOM 1448 N N . TYR A 1 182 ? -34.385 -7.274 50.700 1.00 38.69 182 TYR A N 1
ATOM 1449 C CA . TYR A 1 182 ? -34.925 -7.127 52.052 1.00 38.69 182 TYR A CA 1
ATOM 1450 C C . TYR A 1 182 ? -36.447 -6.945 51.968 1.00 38.69 182 TYR A C 1
ATOM 1452 O O . TYR A 1 182 ? -36.935 -5.890 51.566 1.00 38.69 182 TYR A O 1
ATOM 1460 N N . GLU A 1 183 ? -37.201 -7.974 52.355 1.00 35.59 183 GLU A N 1
ATOM 1461 C CA . GLU A 1 183 ? -38.629 -7.852 52.644 1.00 35.59 183 GLU A CA 1
ATOM 1462 C C . GLU A 1 183 ? -38.827 -7.265 54.047 1.00 35.59 183 GLU A C 1
ATOM 1464 O O . GLU A 1 183 ? -38.545 -7.883 55.074 1.00 35.59 183 GLU A O 1
ATOM 1469 N N . ILE A 1 184 ? -39.323 -6.030 54.067 1.00 37.12 184 ILE A N 1
ATOM 1470 C CA . ILE A 1 184 ? -39.844 -5.332 55.239 1.00 37.12 184 ILE A CA 1
ATOM 1471 C C . ILE A 1 184 ? -41.211 -5.945 55.561 1.00 37.12 184 ILE A C 1
ATOM 1473 O O . ILE A 1 184 ? -42.200 -5.634 54.897 1.00 37.12 184 ILE A O 1
ATOM 1477 N N . ASN A 1 185 ? -41.281 -6.801 56.583 1.00 34.16 185 ASN A N 1
ATOM 1478 C CA . ASN A 1 185 ? -42.551 -7.299 57.105 1.00 34.16 185 ASN A CA 1
ATOM 1479 C C . ASN A 1 185 ? -42.991 -6.479 58.325 1.00 34.16 185 ASN A C 1
ATOM 1481 O O . ASN A 1 185 ? -42.473 -6.612 59.433 1.00 34.16 185 ASN A O 1
ATOM 1485 N N . ASN A 1 186 ? -43.981 -5.619 58.085 1.00 36.38 186 ASN A N 1
ATOM 1486 C CA . ASN A 1 186 ? -44.782 -4.936 59.093 1.00 36.38 186 ASN A CA 1
ATOM 1487 C C . ASN A 1 186 ? -45.675 -5.947 59.827 1.00 36.38 186 ASN A C 1
ATOM 1489 O O . ASN A 1 186 ? -46.579 -6.509 59.210 1.00 36.38 186 ASN A O 1
ATOM 1493 N N . HIS A 1 187 ? -45.515 -6.104 61.142 1.00 33.41 187 HIS A N 1
ATOM 1494 C CA . HIS A 1 187 ? -46.565 -6.649 62.009 1.00 33.41 187 HIS A CA 1
ATOM 1495 C C . HIS A 1 187 ? -46.681 -5.828 63.295 1.00 33.41 187 HIS A C 1
ATOM 1497 O O . HIS A 1 187 ? -45.940 -6.002 64.259 1.00 33.41 187 HIS A O 1
ATOM 1503 N N . THR A 1 188 ? -47.653 -4.917 63.288 1.00 35.62 188 THR A N 1
ATOM 1504 C CA . THR A 1 188 ? -48.215 -4.273 64.471 1.00 35.62 188 THR A CA 1
ATOM 1505 C C . THR A 1 188 ? -49.603 -4.845 64.758 1.00 35.62 188 THR A C 1
ATOM 1507 O O . THR A 1 188 ? -50.442 -4.958 63.871 1.00 35.62 188 THR A O 1
ATOM 1510 N N . ASN A 1 189 ? -49.828 -5.102 66.049 1.00 37.34 189 ASN A N 1
ATOM 1511 C CA . ASN A 1 189 ? -51.105 -5.228 66.758 1.00 37.34 189 ASN A CA 1
ATOM 1512 C C . ASN A 1 189 ? -51.973 -6.474 66.532 1.00 37.34 189 ASN A C 1
ATOM 1514 O O . ASN A 1 189 ? -52.691 -6.581 65.546 1.00 37.34 189 ASN A O 1
ATOM 1518 N N . SER A 1 190 ? -52.071 -7.298 67.582 1.00 34.69 190 SER A N 1
ATOM 1519 C CA . SER A 1 190 ? -53.342 -7.611 68.265 1.00 34.69 190 SER A CA 1
ATOM 1520 C C . SER A 1 190 ? -53.129 -8.735 69.285 1.00 34.69 190 SER A C 1
ATOM 1522 O O . SER A 1 190 ? -52.943 -9.872 68.873 1.00 34.69 190 SER A O 1
ATOM 1524 N N . LEU A 1 191 ? -53.174 -8.438 70.593 1.00 34.25 191 LEU A N 1
ATOM 1525 C CA . LEU A 1 191 ? -54.070 -9.129 71.539 1.00 34.25 191 LEU A CA 1
ATOM 1526 C C . LEU A 1 191 ? -53.946 -8.536 72.953 1.00 34.25 191 LEU A C 1
ATOM 1528 O O . LEU A 1 191 ? -53.016 -8.808 73.707 1.00 34.25 191 LEU A O 1
ATOM 1532 N N . LEU A 1 192 ? -54.944 -7.737 73.317 1.00 39.66 192 LEU A N 1
ATOM 1533 C CA . LEU A 1 192 ? -55.307 -7.408 74.690 1.00 39.66 192 LEU A CA 1
ATOM 1534 C C . LEU A 1 192 ? -56.574 -8.212 74.993 1.00 39.66 192 LEU A C 1
ATOM 1536 O O . LEU A 1 192 ? -57.565 -8.010 74.298 1.00 39.66 192 LEU A O 1
ATOM 1540 N N . GLN A 1 193 ? -56.519 -9.079 76.010 1.00 36.53 193 GLN A N 1
ATOM 1541 C CA . GLN A 1 193 ? -57.584 -9.455 76.964 1.00 36.53 193 GLN A CA 1
ATOM 1542 C C . GLN A 1 193 ? -57.458 -10.926 77.396 1.00 36.53 193 GLN A C 1
ATOM 1544 O O . GLN A 1 193 ? -57.782 -11.826 76.633 1.00 36.53 193 GLN A O 1
ATOM 1549 N N . SER A 1 194 ? -57.119 -11.166 78.666 1.00 32.91 194 SER A N 1
ATOM 1550 C CA . SER A 1 194 ? -58.043 -11.829 79.599 1.00 32.91 194 SER A CA 1
ATOM 1551 C C . SER A 1 194 ? -57.532 -11.740 81.042 1.00 32.91 194 SER A C 1
ATOM 1553 O O . SER A 1 194 ? -56.335 -11.706 81.308 1.00 32.91 194 SER A O 1
ATOM 1555 N N . ARG A 1 195 ? -58.485 -11.628 81.965 1.00 33.78 195 ARG A N 1
ATOM 1556 C CA . ARG A 1 195 ? -58.352 -11.381 83.405 1.00 33.78 195 ARG A CA 1
ATOM 1557 C C . ARG A 1 195 ? -58.184 -12.680 84.202 1.00 33.78 195 ARG A C 1
ATOM 1559 O O . ARG A 1 195 ? -58.823 -13.671 83.883 1.00 33.78 195 ARG A O 1
ATOM 1566 N N . ASN A 1 196 ? -57.493 -12.537 85.337 1.00 35.78 196 ASN A N 1
ATOM 1567 C CA . ASN A 1 196 ? -57.716 -13.168 86.648 1.00 35.78 196 ASN A CA 1
ATOM 1568 C C . ASN A 1 196 ? -57.962 -14.684 86.713 1.00 35.78 196 ASN A C 1
ATOM 1570 O O . ASN A 1 196 ? -59.070 -15.134 86.442 1.00 35.78 196 ASN A O 1
ATOM 1574 N N . SER A 1 197 ? -57.051 -15.423 87.356 1.00 34.31 197 SER A N 1
ATOM 1575 C CA . SER A 1 197 ? -57.265 -15.994 88.705 1.00 34.31 197 SER A CA 1
ATOM 1576 C C . SER A 1 197 ? -56.096 -16.891 89.154 1.00 34.31 197 SER A C 1
ATOM 1578 O O . SER A 1 197 ? -55.529 -17.600 88.341 1.00 34.31 197 SER A O 1
ATOM 1580 N N . GLN A 1 198 ? -55.808 -16.859 90.467 1.00 35.31 198 GLN A N 1
ATOM 1581 C CA . GLN A 1 198 ? -55.093 -17.881 91.263 1.00 35.31 198 GLN A CA 1
ATOM 1582 C C . GLN A 1 198 ? -53.594 -18.049 90.927 1.00 35.31 198 GLN A C 1
ATOM 1584 O O . GLN A 1 198 ? -53.210 -18.597 89.914 1.00 35.31 198 GLN A O 1
ATOM 1589 N N . GLY A 1 199 ? -52.660 -17.526 91.723 1.00 46.75 199 GLY A N 1
ATOM 1590 C CA . GLY A 1 199 ? -52.414 -18.002 93.082 1.00 46.75 199 GLY A CA 1
ATOM 1591 C C . GLY A 1 199 ? -51.722 -19.369 93.031 1.00 46.75 199 GLY A C 1
ATOM 1592 O O . GLY A 1 199 ? -52.418 -20.374 93.005 1.00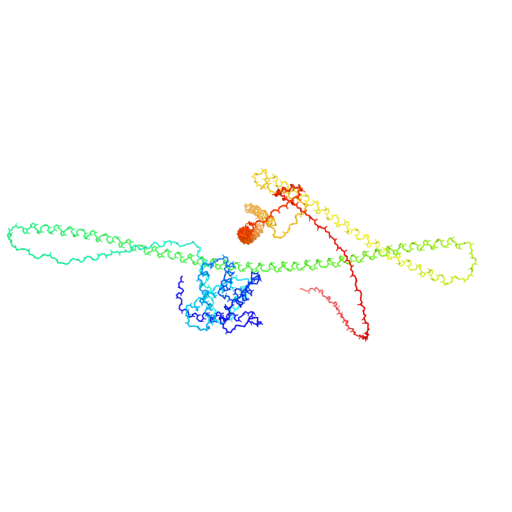 46.75 199 GLY A O 1
ATOM 1593 N N . ILE A 1 200 ? -50.379 -19.368 93.100 1.00 46.25 200 ILE A N 1
ATOM 1594 C CA . ILE A 1 200 ? -49.458 -20.531 93.223 1.00 46.25 200 ILE A CA 1
ATOM 1595 C C . ILE A 1 200 ? -48.819 -21.065 91.902 1.00 46.25 200 ILE A C 1
ATOM 1597 O O . ILE A 1 200 ? -48.443 -22.224 91.842 1.00 46.25 200 ILE A O 1
ATOM 1601 N N . SER A 1 201 ? -48.589 -20.245 90.860 1.00 47.94 201 SER A N 1
ATOM 1602 C CA . SER A 1 201 ? -47.736 -20.639 89.696 1.00 47.94 201 SER A CA 1
ATOM 1603 C C . SER A 1 201 ? -46.618 -19.645 89.329 1.00 47.94 201 SER A C 1
ATOM 1605 O O . SER A 1 201 ? -45.995 -19.752 88.279 1.00 47.94 201 SER A O 1
ATOM 1607 N N . HIS A 1 202 ? -46.348 -18.649 90.179 1.00 48.84 202 HIS A N 1
ATOM 1608 C CA . HIS A 1 202 ? -45.478 -17.524 89.809 1.00 48.84 202 HIS A CA 1
ATOM 1609 C C . HIS A 1 202 ? -43.977 -17.857 89.791 1.00 48.84 202 HIS A C 1
ATOM 1611 O O . HIS A 1 202 ? -43.208 -17.147 89.151 1.00 48.84 202 HIS A O 1
ATOM 1617 N N . THR A 1 203 ? -43.563 -18.904 90.502 1.00 56.41 203 THR A N 1
ATOM 1618 C CA . THR A 1 203 ? -42.170 -19.363 90.570 1.00 56.41 203 THR A CA 1
ATOM 1619 C C . THR A 1 203 ? -41.760 -20.122 89.314 1.00 56.41 203 THR A C 1
ATOM 1621 O O . THR A 1 203 ? -40.700 -19.844 88.777 1.00 56.41 203 THR A O 1
ATOM 1624 N N . GLU A 1 204 ? -42.624 -20.997 88.800 1.00 58.81 204 GLU A N 1
ATOM 1625 C CA . GLU A 1 204 ? -42.339 -21.838 87.627 1.00 58.81 204 GLU A CA 1
ATOM 1626 C C . GLU A 1 204 ? -42.260 -21.000 86.334 1.00 58.81 204 GLU A C 1
ATOM 1628 O O . GLU A 1 204 ? -41.369 -21.191 85.512 1.00 58.81 204 GLU A O 1
ATOM 1633 N N . ASP A 1 205 ? -43.108 -19.973 86.198 1.00 63.72 205 ASP A N 1
ATOM 1634 C CA . ASP A 1 205 ? -43.029 -19.008 85.087 1.00 63.72 205 ASP A CA 1
ATOM 1635 C C . ASP A 1 205 ? -41.785 -18.108 85.154 1.00 63.72 205 ASP A C 1
ATOM 1637 O O . ASP A 1 205 ? -41.258 -17.694 84.119 1.00 63.72 205 ASP A O 1
ATOM 1641 N N . LEU A 1 206 ? -41.305 -17.780 86.358 1.00 68.69 206 LEU A N 1
ATOM 1642 C CA . LEU A 1 206 ? -40.060 -17.027 86.528 1.00 68.69 206 LEU A CA 1
ATOM 1643 C C . LEU A 1 206 ? -38.842 -17.893 86.206 1.00 68.69 206 LEU A C 1
ATOM 1645 O O . LEU A 1 206 ? -37.905 -17.395 85.592 1.00 68.69 206 LEU A O 1
ATOM 1649 N N . GLU A 1 207 ? -38.870 -19.171 86.571 1.00 73.81 207 GLU A N 1
ATOM 1650 C CA . GLU A 1 207 ? -37.793 -20.131 86.319 1.00 73.81 207 GLU A CA 1
ATOM 1651 C C . GLU A 1 207 ? -37.666 -20.436 84.818 1.00 73.81 207 GLU A C 1
ATOM 1653 O O . GLU A 1 207 ? -36.587 -20.273 84.251 1.00 73.81 207 GLU A O 1
ATOM 1658 N N . ASN A 1 208 ? -38.790 -20.679 84.133 1.00 77.62 208 ASN A N 1
ATOM 1659 C CA . ASN A 1 208 ? -38.831 -20.809 82.671 1.00 77.62 208 ASN A CA 1
ATOM 1660 C C . ASN A 1 208 ? -38.353 -19.534 81.956 1.00 77.62 208 ASN A C 1
ATOM 1662 O O . ASN A 1 208 ? -37.714 -19.591 80.905 1.00 77.62 208 ASN A O 1
ATOM 1666 N N . ARG A 1 209 ? -38.646 -18.355 82.518 1.00 79.38 209 ARG A N 1
ATOM 1667 C CA . ARG A 1 209 ? -38.189 -17.079 81.954 1.00 79.38 209 ARG A CA 1
ATOM 1668 C C . ARG A 1 209 ? -36.704 -16.825 82.199 1.00 79.38 209 ARG A C 1
ATOM 1670 O O . ARG A 1 209 ? -36.069 -16.186 81.365 1.00 79.38 209 ARG A O 1
ATOM 1677 N N . ILE A 1 210 ? -36.153 -17.315 83.306 1.00 79.94 210 ILE A N 1
ATOM 1678 C CA . ILE A 1 210 ? -34.715 -17.270 83.581 1.00 79.94 210 ILE A CA 1
ATOM 1679 C C . ILE A 1 210 ? -33.972 -18.204 82.622 1.00 79.94 210 ILE A C 1
ATOM 1681 O O . ILE A 1 210 ? -33.021 -17.751 81.995 1.00 79.94 210 ILE A O 1
ATOM 1685 N N . GLU A 1 211 ? -34.441 -19.439 82.414 1.00 84.56 211 GLU A N 1
ATOM 1686 C CA . GLU A 1 211 ? -33.832 -20.360 81.438 1.00 84.56 211 GLU A CA 1
ATOM 1687 C C . GLU A 1 211 ? -33.857 -19.798 80.011 1.00 84.56 211 GLU A C 1
ATOM 1689 O O . GLU A 1 211 ? -32.860 -19.883 79.291 1.00 84.56 211 GLU A O 1
ATOM 1694 N N . LEU A 1 212 ? -34.964 -19.163 79.607 1.00 85.56 212 LEU A N 1
ATOM 1695 C CA . LEU A 1 212 ? -35.063 -18.521 78.296 1.00 85.56 212 LEU A CA 1
ATOM 1696 C C . LEU A 1 212 ? -34.040 -17.383 78.143 1.00 85.56 212 LEU A C 1
ATOM 1698 O O . LEU A 1 212 ? -33.346 -17.301 77.132 1.00 85.56 212 LEU A O 1
ATOM 1702 N N . LEU A 1 213 ? -33.907 -16.534 79.166 1.00 83.44 213 LEU A N 1
ATOM 1703 C CA . LEU A 1 213 ? -32.946 -15.428 79.164 1.00 83.44 213 LEU A CA 1
ATOM 1704 C C . LEU A 1 213 ? -31.494 -15.922 79.208 1.00 83.44 213 LEU A C 1
ATOM 1706 O O . LEU A 1 213 ? -30.619 -15.304 78.607 1.00 83.44 213 LEU A O 1
ATOM 1710 N N . GLU A 1 214 ? -31.214 -17.034 79.888 1.00 83.75 214 GLU A N 1
ATOM 1711 C CA . GLU A 1 214 ? -29.889 -17.659 79.880 1.00 83.75 214 GLU A CA 1
ATOM 1712 C C . GLU A 1 214 ? -29.545 -18.253 78.511 1.00 83.75 214 GLU A C 1
ATOM 1714 O O . GLU A 1 214 ? -28.396 -18.145 78.069 1.00 83.75 214 GLU A O 1
ATOM 1719 N N . HIS A 1 215 ? -30.529 -18.827 77.816 1.00 88.00 215 HIS A N 1
ATOM 1720 C CA . HIS A 1 215 ? -30.367 -19.303 76.446 1.00 88.00 215 HIS A CA 1
ATOM 1721 C C . HIS A 1 215 ? -30.092 -18.144 75.477 1.00 88.00 215 HIS A C 1
ATOM 1723 O O . HIS A 1 215 ? -29.097 -18.184 74.752 1.00 88.00 215 HIS A O 1
ATOM 1729 N N . GLU A 1 216 ? -30.896 -17.078 75.528 1.00 83.75 216 GLU A N 1
ATOM 1730 C CA . GLU A 1 216 ? -30.700 -15.872 74.710 1.00 83.75 216 GLU A CA 1
ATOM 1731 C C . GLU A 1 216 ? -29.338 -15.214 74.981 1.00 83.75 216 GLU A C 1
ATOM 1733 O O . GLU A 1 216 ? -28.618 -14.862 74.047 1.00 83.75 216 GLU A O 1
ATOM 1738 N N . LEU A 1 217 ? -28.912 -15.122 76.247 1.00 86.38 217 LEU A N 1
ATOM 1739 C CA . LEU A 1 217 ? -27.596 -14.584 76.610 1.00 86.38 217 LEU A CA 1
ATOM 1740 C C . LEU A 1 217 ? -26.449 -15.443 76.050 1.00 86.38 217 LEU A C 1
ATOM 1742 O O . LEU A 1 217 ? -25.376 -14.931 75.712 1.00 86.38 217 LEU A O 1
ATOM 1746 N N . LYS A 1 218 ? -26.640 -16.764 75.982 1.00 89.31 218 LYS A N 1
ATOM 1747 C CA . LYS A 1 218 ? -25.639 -17.698 75.457 1.00 89.31 218 LYS A CA 1
ATOM 1748 C C . LYS A 1 218 ? -25.544 -17.615 73.934 1.00 89.31 218 LYS A C 1
ATOM 1750 O O . LYS A 1 218 ? -24.428 -17.601 73.412 1.00 89.31 218 LYS A O 1
ATOM 1755 N N . GLU A 1 219 ? -26.674 -17.491 73.243 1.00 85.69 219 GLU A N 1
ATOM 1756 C CA . GLU A 1 219 ? -26.718 -17.242 71.799 1.00 85.69 219 GLU A CA 1
ATOM 1757 C C . GLU A 1 219 ? -26.133 -15.871 71.441 1.00 85.69 219 GLU A C 1
ATOM 1759 O O . GLU A 1 219 ? -25.313 -15.781 70.528 1.00 85.69 219 GLU A O 1
ATOM 1764 N N . GLU A 1 220 ? -26.438 -14.818 72.205 1.00 84.38 220 GLU A N 1
ATOM 1765 C CA . GLU A 1 220 ? -25.868 -13.486 71.974 1.00 84.38 220 GLU A CA 1
ATOM 1766 C C . GLU A 1 220 ? -24.344 -13.481 72.174 1.00 84.38 220 GLU A C 1
ATOM 1768 O O . GLU A 1 220 ? -23.603 -12.889 71.383 1.00 84.38 220 GLU A O 1
ATOM 1773 N N . LYS A 1 221 ? -23.838 -14.180 73.201 1.00 87.12 221 LYS A N 1
ATOM 1774 C CA . LYS A 1 221 ? -22.389 -14.333 73.407 1.00 87.12 221 LYS A CA 1
ATOM 1775 C C . LYS A 1 221 ? -21.723 -15.080 72.255 1.00 87.12 221 LYS A C 1
ATOM 1777 O O . LYS A 1 221 ? -20.666 -14.640 71.811 1.00 87.12 221 LYS A O 1
ATOM 1782 N N . ALA A 1 222 ? -22.333 -16.155 71.755 1.00 86.88 222 ALA A N 1
ATOM 1783 C CA . ALA A 1 222 ? -21.817 -16.890 70.602 1.00 86.88 222 ALA A CA 1
ATOM 1784 C C . ALA A 1 222 ? -21.806 -16.017 69.334 1.00 86.88 222 ALA A C 1
ATOM 1786 O O . ALA A 1 222 ? -20.794 -15.958 68.634 1.00 86.88 222 ALA A O 1
ATOM 1787 N N . ALA A 1 223 ? -22.879 -15.258 69.092 1.00 82.38 223 ALA A N 1
ATOM 1788 C CA . ALA A 1 223 ? -22.976 -14.330 67.969 1.00 82.38 223 ALA A CA 1
ATOM 1789 C C . ALA A 1 223 ? -21.918 -13.216 68.040 1.00 82.38 223 ALA A C 1
ATOM 1791 O O . ALA A 1 223 ? -21.278 -12.904 67.034 1.00 82.38 223 ALA A O 1
ATOM 1792 N N . ARG A 1 224 ? -21.665 -12.649 69.229 1.00 78.12 224 ARG A N 1
ATOM 1793 C CA . ARG A 1 224 ? -20.595 -11.654 69.425 1.00 78.12 224 ARG A CA 1
ATOM 1794 C C . ARG A 1 224 ? -19.208 -12.235 69.179 1.00 78.12 224 ARG A C 1
ATOM 1796 O O . ARG A 1 224 ? -18.385 -11.575 68.553 1.00 78.12 224 ARG A O 1
ATOM 1803 N N . GLN A 1 225 ? -18.952 -13.459 69.634 1.00 85.44 225 GLN A N 1
ATOM 1804 C CA . GLN A 1 225 ? -17.659 -14.115 69.444 1.00 85.44 225 GLN A CA 1
ATOM 1805 C C . GLN A 1 225 ? -17.389 -14.398 67.958 1.00 85.44 225 GLN A C 1
ATOM 1807 O O . GLN A 1 225 ? -16.295 -14.133 67.461 1.00 85.44 225 GLN A O 1
ATOM 1812 N N . GLN A 1 226 ? -18.415 -14.831 67.222 1.00 81.50 226 GLN A N 1
ATOM 1813 C CA . GLN A 1 226 ? -18.337 -15.047 65.778 1.00 81.50 226 GLN A CA 1
ATOM 1814 C C . GLN A 1 226 ? -18.178 -13.732 64.995 1.00 81.50 226 GLN A C 1
ATOM 1816 O O . GLN A 1 226 ? -17.412 -13.669 64.031 1.00 81.50 226 GLN A O 1
ATOM 1821 N N . ALA A 1 227 ? -18.846 -12.656 65.423 1.00 73.56 227 ALA A N 1
ATOM 1822 C CA . ALA A 1 227 ? -18.660 -11.325 64.847 1.00 73.56 227 ALA A CA 1
ATOM 1823 C C . ALA A 1 227 ? -17.232 -10.792 65.071 1.00 73.56 227 ALA A C 1
ATOM 1825 O O . ALA A 1 227 ? -16.648 -10.202 64.162 1.00 73.56 227 ALA A O 1
ATOM 1826 N N . GLU A 1 228 ? -16.638 -11.041 66.242 1.00 77.94 228 GLU A N 1
ATOM 1827 C CA . GLU A 1 228 ? -15.264 -10.630 66.554 1.00 77.94 228 GLU A CA 1
ATOM 1828 C C . GLU A 1 228 ? -14.216 -11.409 65.733 1.00 77.94 228 GLU A C 1
ATOM 1830 O O . GLU A 1 228 ? -13.258 -10.817 65.228 1.00 77.94 228 GLU A O 1
ATOM 1835 N N . GLU A 1 229 ? -14.400 -12.719 65.534 1.00 79.00 229 GLU A N 1
ATOM 1836 C CA . GLU A 1 229 ? -13.537 -13.516 64.647 1.00 79.00 229 GLU A CA 1
ATOM 1837 C C . GLU A 1 229 ? -13.640 -13.077 63.180 1.00 79.00 229 GLU A C 1
ATOM 1839 O O . GLU A 1 229 ? -12.624 -12.988 62.482 1.00 79.00 229 GLU A O 1
ATOM 1844 N N . ASN A 1 230 ? -14.845 -12.743 62.714 1.00 71.81 230 ASN A N 1
ATOM 1845 C CA . ASN A 1 230 ? -15.048 -12.220 61.365 1.00 71.81 230 ASN A CA 1
ATOM 1846 C C . ASN A 1 230 ? -14.405 -10.837 61.189 1.00 71.81 230 ASN A C 1
ATOM 1848 O O . ASN A 1 230 ? -13.745 -10.601 60.178 1.00 71.81 230 ASN A O 1
ATOM 1852 N N . ALA A 1 231 ? -14.500 -9.953 62.187 1.00 67.56 231 ALA A N 1
ATOM 1853 C CA . ALA A 1 231 ? -13.839 -8.649 62.157 1.00 67.56 231 ALA A CA 1
ATOM 1854 C C . ALA A 1 231 ? -12.305 -8.775 62.085 1.00 67.56 231 ALA A C 1
ATOM 1856 O O . ALA A 1 231 ? -11.663 -8.063 61.312 1.00 67.56 231 ALA A O 1
ATOM 1857 N N . LYS A 1 232 ? -11.707 -9.732 62.812 1.00 73.44 232 LYS A N 1
ATOM 1858 C CA . LYS A 1 232 ? -10.259 -10.013 62.739 1.00 73.44 232 LYS A CA 1
ATOM 1859 C C . LYS A 1 232 ? -9.827 -10.544 61.366 1.00 73.44 232 LYS A C 1
ATOM 1861 O O . LYS A 1 232 ? -8.773 -10.149 60.875 1.00 73.44 232 LYS A O 1
ATOM 1866 N N . LYS A 1 233 ? -10.642 -11.383 60.711 1.00 67.62 233 LYS A N 1
ATOM 1867 C CA . LYS A 1 233 ? -10.375 -11.853 59.335 1.00 67.62 233 LYS A CA 1
ATOM 1868 C C . LYS A 1 233 ? -10.483 -10.736 58.295 1.00 67.62 233 LYS A C 1
ATOM 1870 O O . LYS A 1 233 ? -9.703 -10.718 57.346 1.00 67.62 233 LYS A O 1
ATOM 1875 N N . VAL A 1 234 ? -11.417 -9.801 58.470 1.00 60.28 234 VAL A N 1
ATOM 1876 C CA . VAL A 1 234 ? -11.579 -8.645 57.573 1.00 60.28 234 VAL A CA 1
ATOM 1877 C C . VAL A 1 234 ? -10.439 -7.639 57.752 1.00 60.28 234 VAL A C 1
ATOM 1879 O O . VAL A 1 234 ? -9.955 -7.106 56.761 1.00 60.28 234 VAL A O 1
ATOM 1882 N N . ALA A 1 235 ? -9.936 -7.442 58.974 1.00 57.31 235 ALA A N 1
ATOM 1883 C CA . ALA A 1 235 ? -8.835 -6.517 59.256 1.00 57.31 235 ALA A CA 1
ATOM 1884 C C . ALA A 1 235 ? -7.453 -6.973 58.734 1.00 57.31 235 ALA A C 1
ATOM 1886 O O . ALA A 1 235 ? -6.563 -6.140 58.597 1.00 57.31 235 ALA A O 1
ATOM 1887 N N . ALA A 1 236 ? -7.258 -8.261 58.422 1.00 56.09 236 ALA A N 1
ATOM 1888 C CA . ALA A 1 236 ? -5.996 -8.792 57.884 1.00 56.09 236 ALA A CA 1
ATOM 1889 C C . ALA A 1 236 ? -5.889 -8.731 56.344 1.00 56.09 236 ALA A C 1
ATOM 1891 O O . ALA A 1 236 ? -4.794 -8.826 55.799 1.00 56.09 236 ALA A O 1
ATOM 1892 N N . ARG A 1 237 ? -7.008 -8.553 55.628 1.00 57.00 237 ARG A N 1
ATOM 1893 C CA . ARG A 1 237 ? -7.039 -8.442 54.155 1.00 57.00 237 ARG A CA 1
ATOM 1894 C C . ARG A 1 237 ? -6.408 -7.159 53.570 1.00 57.00 237 ARG A C 1
ATOM 1896 O O . ARG A 1 237 ? -5.774 -7.282 52.530 1.00 57.00 237 ARG A O 1
ATOM 1903 N N . PRO A 1 238 ? -6.512 -5.962 54.183 1.00 55.69 238 PRO A N 1
ATOM 1904 C CA . PRO A 1 238 ? -6.021 -4.719 53.576 1.00 55.69 238 PRO A CA 1
ATOM 1905 C C . PRO A 1 238 ? -4.494 -4.639 53.444 1.00 55.69 238 PRO A C 1
ATOM 1907 O O . PRO A 1 238 ? -4.001 -3.978 52.539 1.00 55.69 238 PRO A O 1
ATOM 1910 N N . ILE A 1 239 ? -3.745 -5.309 54.327 1.00 59.19 239 ILE A N 1
ATOM 1911 C CA . ILE A 1 239 ? -2.273 -5.245 54.343 1.00 59.19 239 ILE A CA 1
ATOM 1912 C C . ILE A 1 239 ? -1.674 -6.031 53.167 1.00 59.19 239 ILE A C 1
ATOM 1914 O O . ILE A 1 239 ? -0.758 -5.541 52.519 1.00 59.19 239 ILE A O 1
ATOM 1918 N N . ASN A 1 240 ? -2.242 -7.194 52.830 1.00 63.72 240 ASN A N 1
ATOM 1919 C CA . ASN A 1 240 ? -1.803 -7.970 51.664 1.00 63.72 240 ASN A CA 1
ATOM 1920 C C . ASN A 1 240 ? -2.112 -7.259 50.340 1.00 63.72 240 ASN A C 1
ATOM 1922 O O . ASN A 1 240 ? -1.316 -7.335 49.413 1.00 63.72 240 ASN A O 1
ATOM 1926 N N . VAL A 1 241 ? -3.244 -6.552 50.260 1.00 69.38 241 VAL A N 1
ATOM 1927 C CA . VAL A 1 241 ? -3.623 -5.812 49.047 1.00 69.38 241 VAL A CA 1
ATOM 1928 C C . VAL A 1 241 ? -2.670 -4.640 48.804 1.00 69.38 241 VAL A C 1
ATOM 1930 O O . VAL A 1 241 ? -2.286 -4.412 47.668 1.00 69.38 241 VAL A O 1
ATOM 1933 N N . LEU A 1 242 ? -2.231 -3.941 49.858 1.00 70.75 242 LEU A N 1
ATOM 1934 C CA . LEU A 1 242 ? -1.270 -2.837 49.743 1.00 70.75 242 LEU A CA 1
ATOM 1935 C C . LEU A 1 242 ? 0.106 -3.293 49.226 1.00 70.75 242 LEU A C 1
ATOM 1937 O O . LEU A 1 242 ? 0.639 -2.680 48.302 1.00 70.75 242 LEU A O 1
ATOM 1941 N N . GLU A 1 243 ? 0.653 -4.390 49.759 1.00 76.81 243 GLU A N 1
ATOM 1942 C CA . GLU A 1 243 ? 1.926 -4.951 49.270 1.00 76.81 243 GLU A CA 1
ATOM 1943 C C . GLU A 1 243 ? 1.825 -5.462 47.823 1.00 76.81 243 GLU A C 1
ATOM 1945 O O . GLU A 1 243 ? 2.782 -5.367 47.055 1.00 76.81 243 GLU A O 1
ATOM 1950 N N . GLU A 1 244 ? 0.672 -6.009 47.434 1.00 76.88 244 GLU A N 1
ATOM 1951 C CA . GLU A 1 244 ? 0.427 -6.463 46.064 1.00 76.88 244 GLU A CA 1
ATOM 1952 C C . GLU A 1 244 ? 0.277 -5.279 45.098 1.00 76.88 244 GLU A C 1
ATOM 1954 O O . GLU A 1 244 ? 0.862 -5.301 44.016 1.00 76.88 244 GLU A O 1
ATOM 1959 N N . THR A 1 245 ? -0.392 -4.197 45.513 1.00 74.62 245 THR A N 1
ATOM 1960 C CA . THR A 1 245 ? -0.475 -2.966 44.711 1.00 74.62 245 THR A CA 1
ATOM 1961 C C . THR A 1 245 ? 0.882 -2.292 44.527 1.00 74.62 245 THR A C 1
ATOM 1963 O O . THR A 1 245 ? 1.179 -1.853 43.424 1.00 74.62 245 THR A O 1
ATOM 1966 N N . GLU A 1 246 ? 1.742 -2.270 45.552 1.00 84.62 246 GLU A N 1
ATOM 1967 C CA . GLU A 1 246 ? 3.093 -1.698 45.444 1.00 84.62 246 GLU A CA 1
ATOM 1968 C C . GLU A 1 246 ? 3.995 -2.541 44.523 1.00 84.62 246 GLU A C 1
ATOM 1970 O O . GLU A 1 246 ? 4.815 -2.008 43.773 1.00 84.62 246 GLU A O 1
ATOM 1975 N N . LYS A 1 247 ? 3.832 -3.871 44.522 1.00 88.69 247 LYS A N 1
ATOM 1976 C CA . LYS A 1 247 ? 4.517 -4.747 43.558 1.00 88.69 247 LYS A CA 1
ATOM 1977 C C . LYS A 1 247 ? 4.053 -4.494 42.129 1.00 88.69 247 LYS A C 1
ATOM 1979 O O . LYS A 1 247 ? 4.902 -4.357 41.252 1.00 88.69 247 LYS A O 1
ATOM 1984 N N . LEU A 1 248 ? 2.742 -4.400 41.914 1.00 87.94 248 LEU A N 1
ATOM 1985 C CA . LEU A 1 248 ? 2.171 -4.112 40.599 1.00 87.94 248 LEU A CA 1
ATOM 1986 C C . LEU A 1 248 ? 2.591 -2.728 40.094 1.00 87.94 248 LEU A C 1
ATOM 1988 O O . LEU A 1 248 ? 2.936 -2.590 38.927 1.00 87.94 248 LEU A O 1
ATOM 1992 N N . GLU A 1 249 ? 2.638 -1.714 40.958 1.00 84.50 249 GLU A N 1
ATOM 1993 C CA . GLU A 1 249 ? 3.097 -0.370 40.587 1.00 84.50 249 GLU A CA 1
ATOM 1994 C C . GLU A 1 249 ? 4.573 -0.370 40.153 1.00 84.50 249 GLU A C 1
ATOM 1996 O O . GLU A 1 249 ? 4.922 0.220 39.128 1.00 84.50 249 GLU A O 1
ATOM 2001 N N . ASN A 1 250 ? 5.436 -1.101 40.868 1.00 89.31 250 ASN A N 1
ATOM 2002 C CA . ASN A 1 250 ? 6.837 -1.275 40.477 1.00 89.31 250 ASN A CA 1
ATOM 2003 C C . ASN A 1 250 ? 6.993 -2.052 39.158 1.00 89.31 250 ASN A C 1
ATOM 2005 O O . ASN A 1 250 ? 7.863 -1.725 38.352 1.00 89.31 250 ASN A O 1
ATOM 2009 N N . GLU A 1 251 ? 6.160 -3.067 38.919 1.00 89.62 251 GLU A N 1
ATOM 2010 C CA . GLU A 1 251 ? 6.161 -3.835 37.670 1.00 89.62 251 GLU A CA 1
ATOM 2011 C C . GLU A 1 251 ? 5.700 -2.981 36.482 1.00 89.62 251 GLU A C 1
ATOM 2013 O O . GLU A 1 251 ? 6.375 -2.952 35.455 1.00 89.62 251 GLU A O 1
ATOM 2018 N N . VAL A 1 252 ? 4.628 -2.199 36.646 1.00 83.69 252 VAL A N 1
ATOM 2019 C CA . VAL A 1 252 ? 4.161 -1.233 35.638 1.00 83.69 252 VAL A CA 1
ATOM 2020 C C . VAL A 1 252 ? 5.253 -0.215 35.315 1.00 83.69 252 VAL A C 1
ATOM 2022 O O . VAL A 1 252 ? 5.480 0.092 34.146 1.00 83.69 252 VAL A O 1
ATOM 2025 N N . TRP A 1 253 ? 5.976 0.276 36.324 1.00 93.88 253 TRP A N 1
ATOM 2026 C CA . TRP A 1 253 ? 7.080 1.210 36.110 1.00 93.88 253 TRP A CA 1
ATOM 2027 C C . TRP A 1 253 ? 8.251 0.583 35.330 1.00 93.88 253 TRP A C 1
ATOM 2029 O O . TRP A 1 253 ? 8.804 1.219 34.430 1.00 93.88 253 TRP A O 1
ATOM 2039 N N . LEU A 1 254 ? 8.615 -0.671 35.625 1.00 88.88 254 LEU A N 1
ATOM 2040 C CA . LEU A 1 254 ? 9.653 -1.399 34.883 1.00 88.88 254 LEU A CA 1
ATOM 2041 C C . LEU A 1 254 ? 9.240 -1.666 33.432 1.00 88.88 254 LEU A C 1
ATOM 2043 O O . LEU A 1 254 ? 10.029 -1.402 32.525 1.00 88.88 254 LEU A O 1
ATOM 2047 N N . LEU A 1 255 ? 8.002 -2.115 33.214 1.00 86.50 255 LEU A N 1
ATOM 2048 C CA . LEU A 1 255 ? 7.452 -2.349 31.877 1.00 86.50 255 LEU A CA 1
ATOM 2049 C C . LEU A 1 255 ? 7.373 -1.054 31.061 1.00 86.50 255 LEU A C 1
ATOM 2051 O O . LEU A 1 255 ? 7.634 -1.062 29.859 1.00 86.50 255 LEU A O 1
ATOM 2055 N N . GLN A 1 256 ? 7.068 0.075 31.704 1.00 82.38 256 GLN A N 1
ATOM 2056 C CA . GLN A 1 256 ? 7.055 1.376 31.041 1.00 82.38 256 GLN A CA 1
ATOM 2057 C C . GLN A 1 256 ? 8.462 1.798 30.587 1.00 82.38 256 GLN A C 1
ATOM 2059 O O . GLN A 1 256 ? 8.627 2.232 29.448 1.00 82.38 256 GLN A O 1
ATOM 2064 N N . ASN A 1 257 ? 9.487 1.601 31.422 1.00 87.94 257 ASN A N 1
ATOM 2065 C CA . ASN A 1 257 ? 10.877 1.860 31.029 1.00 87.94 257 ASN A CA 1
ATOM 2066 C C . ASN A 1 257 ? 11.361 0.921 29.913 1.00 87.94 257 ASN A C 1
ATOM 2068 O O . ASN A 1 257 ? 12.075 1.359 29.012 1.00 87.94 257 ASN A O 1
ATOM 2072 N N . GLU A 1 258 ? 10.984 -0.360 29.955 1.00 90.31 258 GLU A N 1
ATOM 2073 C CA . GLU A 1 258 ? 11.312 -1.322 28.897 1.00 90.31 258 GLU A CA 1
ATOM 2074 C C . GLU A 1 258 ? 10.653 -0.929 27.569 1.00 90.31 258 GLU A C 1
ATOM 2076 O O . GLU A 1 258 ? 11.315 -0.910 26.530 1.00 90.31 258 GLU A O 1
ATOM 2081 N N . LYS A 1 259 ? 9.382 -0.510 27.603 1.00 86.12 259 LYS A N 1
ATOM 2082 C CA . LYS A 1 259 ? 8.675 0.035 26.439 1.00 86.12 259 LYS A CA 1
ATOM 2083 C C . LYS A 1 259 ? 9.392 1.256 25.860 1.00 86.12 259 LYS A C 1
ATOM 2085 O O . LYS A 1 259 ? 9.588 1.317 24.648 1.00 86.12 259 LYS A O 1
ATOM 2090 N N . ASP A 1 260 ? 9.798 2.209 26.695 1.00 85.44 260 ASP A N 1
ATOM 2091 C CA . ASP A 1 260 ? 10.486 3.420 26.235 1.00 85.44 260 ASP A CA 1
ATOM 2092 C C . ASP A 1 260 ? 11.857 3.100 25.612 1.00 85.44 260 ASP A C 1
ATOM 2094 O O . ASP A 1 260 ? 12.233 3.690 24.592 1.00 85.44 260 ASP A O 1
ATOM 2098 N N . GLN A 1 261 ? 12.576 2.118 26.166 1.00 90.44 261 GLN A N 1
ATOM 2099 C CA . GLN A 1 261 ? 13.834 1.627 25.604 1.00 90.44 261 GLN A CA 1
ATOM 2100 C C . GLN A 1 261 ? 13.620 0.936 24.248 1.00 90.44 261 GLN A C 1
ATOM 2102 O O . GLN A 1 261 ? 14.309 1.270 23.285 1.00 90.44 261 GLN A O 1
ATOM 2107 N N . LEU A 1 262 ? 12.616 0.063 24.126 1.00 84.56 262 LEU A N 1
ATOM 2108 C CA . LEU A 1 262 ? 12.272 -0.595 22.860 1.00 84.56 262 LEU A CA 1
ATOM 2109 C C . LEU A 1 262 ? 11.831 0.406 21.782 1.00 84.56 262 LEU A C 1
ATOM 2111 O O . LEU A 1 262 ? 12.180 0.250 20.613 1.00 84.56 262 LEU A O 1
ATOM 2115 N N . VAL A 1 263 ? 11.101 1.464 22.153 1.00 81.88 263 VAL A N 1
ATOM 2116 C CA . VAL A 1 263 ? 10.725 2.545 21.225 1.00 81.88 263 VAL A CA 1
ATOM 2117 C C . VAL A 1 263 ? 11.960 3.295 20.725 1.00 81.88 263 VAL A C 1
ATOM 2119 O O . VAL A 1 263 ? 12.027 3.646 19.545 1.00 81.88 263 VAL A O 1
ATOM 2122 N N . LYS A 1 264 ? 12.944 3.540 21.596 1.00 91.56 264 LYS A N 1
ATOM 2123 C CA . LYS A 1 264 ? 14.206 4.174 21.209 1.00 91.56 264 LYS A CA 1
ATOM 2124 C C . LYS A 1 264 ? 15.012 3.286 20.257 1.00 91.56 264 LYS A C 1
ATOM 2126 O O . LYS A 1 264 ? 15.401 3.760 19.193 1.00 91.56 264 LYS A O 1
ATOM 2131 N N . ASP A 1 265 ? 15.180 2.010 20.594 1.00 85.19 265 ASP A N 1
ATOM 2132 C CA . ASP A 1 265 ? 15.926 1.054 19.770 1.00 85.19 265 ASP A CA 1
ATOM 2133 C C . ASP A 1 265 ? 15.255 0.853 18.400 1.00 85.19 265 ASP A C 1
ATOM 2135 O O . ASP A 1 265 ? 15.933 0.789 17.373 1.00 85.19 265 ASP A O 1
ATOM 2139 N N . LYS A 1 266 ? 13.913 0.861 18.353 1.00 88.25 266 LYS A N 1
ATOM 2140 C CA . LYS A 1 266 ? 13.148 0.853 17.099 1.00 88.25 266 LYS A CA 1
ATOM 2141 C C . LYS A 1 266 ? 13.472 2.068 16.222 1.00 88.25 266 LYS A C 1
ATOM 2143 O O . LYS A 1 266 ? 13.737 1.888 15.036 1.00 88.25 266 LYS A O 1
ATOM 2148 N N . ARG A 1 267 ? 13.489 3.287 16.780 1.00 83.44 267 ARG A N 1
ATOM 2149 C CA . ARG A 1 267 ? 13.838 4.502 16.014 1.00 83.44 267 ARG A CA 1
ATOM 2150 C C . ARG A 1 267 ? 15.273 4.462 15.497 1.00 83.44 267 ARG A C 1
ATOM 2152 O O . ARG A 1 267 ? 15.511 4.830 14.350 1.00 83.44 267 ARG A O 1
ATOM 2159 N N . ASP A 1 268 ? 16.220 4.010 16.316 1.00 85.88 268 ASP A N 1
ATOM 2160 C CA . ASP A 1 268 ? 17.626 3.911 15.912 1.00 85.88 268 ASP A CA 1
ATOM 2161 C C . ASP A 1 268 ? 17.798 2.906 14.752 1.00 85.88 268 ASP A C 1
ATOM 2163 O O . ASP A 1 268 ? 18.538 3.171 13.798 1.00 85.88 268 ASP A O 1
ATOM 2167 N N . LEU A 1 269 ? 17.051 1.794 14.770 1.00 84.94 269 LEU A N 1
ATOM 2168 C CA . LEU A 1 269 ? 17.001 0.832 13.663 1.00 84.94 269 LEU A CA 1
ATOM 2169 C C . LEU A 1 269 ? 16.324 1.397 12.409 1.00 84.94 269 LEU A C 1
ATOM 2171 O O . LEU A 1 269 ? 16.839 1.204 11.310 1.00 84.94 269 LEU A O 1
ATOM 2175 N N . GLU A 1 270 ? 15.215 2.125 12.542 1.00 79.56 270 GLU A N 1
ATOM 2176 C CA . GLU A 1 270 ? 14.554 2.790 11.410 1.00 79.56 270 GLU A CA 1
ATOM 2177 C C . GLU A 1 270 ? 15.488 3.798 10.723 1.00 79.56 270 GLU A C 1
ATOM 2179 O O . GLU A 1 270 ? 15.576 3.821 9.494 1.00 79.56 270 GLU A O 1
ATOM 2184 N N . VAL A 1 271 ? 16.238 4.593 11.497 1.00 84.00 271 VAL A N 1
ATOM 2185 C CA . VAL A 1 271 ? 17.245 5.523 10.959 1.00 84.00 271 VAL A CA 1
ATOM 2186 C C . VAL A 1 271 ? 18.355 4.766 10.232 1.00 84.00 271 VAL A C 1
ATOM 2188 O O . VAL A 1 271 ? 18.754 5.167 9.136 1.00 84.00 271 VAL A O 1
ATOM 2191 N N . LYS A 1 272 ? 18.838 3.657 10.804 1.00 90.06 272 LYS A N 1
ATOM 2192 C CA . LYS A 1 272 ? 19.844 2.807 10.158 1.00 90.06 272 LYS A CA 1
ATOM 2193 C C . LYS A 1 272 ? 19.332 2.254 8.823 1.00 90.06 272 LYS A C 1
ATOM 2195 O O . LYS A 1 272 ? 20.010 2.419 7.815 1.00 90.06 272 LYS A O 1
ATOM 2200 N N . TYR A 1 273 ? 18.119 1.702 8.783 1.00 81.50 273 TYR A N 1
ATOM 2201 C CA . TYR A 1 273 ? 17.539 1.171 7.548 1.00 81.50 273 TYR A CA 1
ATOM 2202 C C . TYR A 1 273 ? 17.267 2.252 6.498 1.00 81.50 273 TYR A C 1
ATOM 2204 O O . TYR A 1 273 ? 17.501 2.009 5.317 1.00 81.50 273 TYR A O 1
ATOM 2212 N N . ARG A 1 274 ? 16.843 3.465 6.890 1.00 81.56 274 ARG A N 1
ATOM 2213 C CA . ARG A 1 274 ? 16.729 4.594 5.945 1.00 81.56 274 ARG A CA 1
ATOM 2214 C C . ARG A 1 274 ? 18.082 4.935 5.310 1.00 81.56 274 ARG A C 1
ATOM 2216 O O . ARG A 1 274 ? 18.130 5.213 4.112 1.00 81.56 274 ARG A O 1
ATOM 2223 N N . ASN A 1 275 ? 19.169 4.896 6.083 1.00 84.38 275 ASN A N 1
ATOM 2224 C CA . ASN A 1 275 ? 20.517 5.121 5.557 1.00 84.38 275 ASN A CA 1
ATOM 2225 C C . ASN A 1 275 ? 20.966 3.983 4.628 1.00 84.38 275 ASN A C 1
ATOM 2227 O O . ASN A 1 275 ? 21.415 4.268 3.522 1.00 84.38 275 ASN A O 1
ATOM 2231 N N . ASP A 1 276 ? 20.759 2.721 5.013 1.00 83.94 276 ASP A N 1
ATOM 2232 C CA . ASP A 1 276 ? 21.115 1.561 4.181 1.00 83.94 276 ASP A CA 1
ATOM 2233 C C . ASP A 1 276 ? 20.341 1.564 2.844 1.00 83.94 276 ASP A C 1
ATOM 2235 O O . ASP A 1 276 ? 20.913 1.309 1.784 1.00 83.94 276 ASP A O 1
ATOM 2239 N N . ILE A 1 277 ? 19.049 1.925 2.858 1.00 79.38 277 ILE A N 1
ATOM 2240 C CA . ILE A 1 277 ? 18.240 2.095 1.638 1.00 79.38 277 ILE A CA 1
ATOM 2241 C C . ILE A 1 277 ? 18.831 3.187 0.742 1.00 79.38 277 ILE A C 1
ATOM 2243 O O . ILE A 1 277 ? 18.927 3.001 -0.471 1.00 79.38 277 ILE A O 1
ATOM 2247 N N . LYS A 1 278 ? 19.241 4.317 1.324 1.00 89.06 278 LYS A N 1
ATOM 2248 C CA . LYS A 1 278 ? 19.847 5.425 0.579 1.00 89.06 278 LYS A CA 1
ATOM 2249 C C . LYS A 1 278 ? 21.181 5.020 -0.054 1.00 89.06 278 LYS A C 1
ATOM 2251 O O . LYS A 1 278 ? 21.438 5.376 -1.203 1.00 89.06 278 LYS A O 1
ATOM 2256 N N . ASP A 1 279 ? 22.003 4.254 0.656 1.00 85.44 279 ASP A N 1
ATOM 2257 C CA . ASP A 1 279 ? 23.274 3.747 0.135 1.00 85.44 279 ASP A CA 1
ATOM 2258 C C . ASP A 1 279 ? 23.056 2.744 -1.009 1.00 85.44 279 ASP A C 1
ATOM 2260 O O . ASP A 1 279 ? 23.684 2.874 -2.062 1.00 85.44 279 ASP A O 1
ATOM 2264 N N . LEU A 1 280 ? 22.089 1.828 -0.878 1.00 86.12 280 LEU A N 1
ATOM 2265 C CA . LEU A 1 280 ? 21.710 0.896 -1.949 1.00 86.12 280 LEU A CA 1
ATOM 2266 C C . LEU A 1 280 ? 21.126 1.608 -3.179 1.00 86.12 280 LEU A C 1
ATOM 2268 O O . LEU A 1 280 ? 21.396 1.214 -4.314 1.00 86.12 280 LEU A O 1
ATOM 2272 N N . GLN A 1 281 ? 20.350 2.677 -2.985 1.00 83.50 281 GLN A N 1
ATOM 2273 C CA . GLN A 1 281 ? 19.853 3.510 -4.086 1.00 83.50 281 GLN A CA 1
ATOM 2274 C C . GLN A 1 281 ? 20.998 4.213 -4.828 1.00 83.50 281 GLN A C 1
ATOM 2276 O O . GLN A 1 281 ? 20.992 4.253 -6.060 1.00 83.50 281 GLN A O 1
ATOM 2281 N N . ASN A 1 282 ? 22.002 4.715 -4.102 1.00 86.56 282 ASN A N 1
ATOM 2282 C CA . ASN A 1 282 ? 23.200 5.296 -4.710 1.00 86.56 282 ASN A CA 1
ATOM 2283 C C . ASN A 1 282 ? 23.996 4.246 -5.506 1.00 86.56 282 ASN A C 1
ATOM 2285 O O . ASN A 1 282 ? 24.470 4.543 -6.605 1.00 86.56 282 ASN A O 1
ATOM 2289 N N . GLU A 1 283 ? 24.116 3.018 -4.990 1.00 88.31 283 GLU A N 1
ATOM 2290 C CA . GLU A 1 283 ? 24.790 1.915 -5.687 1.00 88.31 283 GLU A CA 1
ATOM 2291 C C . GLU A 1 283 ? 24.040 1.509 -6.972 1.00 88.31 283 GLU A C 1
ATOM 2293 O O . GLU A 1 283 ? 24.648 1.368 -8.036 1.00 88.31 283 GLU A O 1
ATOM 2298 N N . LEU A 1 284 ? 22.706 1.417 -6.922 1.00 83.00 284 LEU A N 1
ATOM 2299 C CA . LEU A 1 284 ? 21.868 1.168 -8.102 1.00 83.00 284 LEU A CA 1
ATOM 2300 C C . LEU A 1 284 ? 22.023 2.256 -9.170 1.00 83.00 284 LEU A C 1
ATOM 2302 O O . LEU A 1 284 ? 22.133 1.945 -10.359 1.00 83.00 284 LEU A O 1
ATOM 2306 N N . GLU A 1 285 ? 22.066 3.527 -8.769 1.00 88.94 285 GLU A N 1
ATOM 2307 C CA . GLU A 1 285 ? 22.270 4.637 -9.700 1.00 88.94 285 GLU A CA 1
ATOM 2308 C C . GLU A 1 285 ? 23.681 4.604 -10.316 1.00 88.94 285 GLU A C 1
ATOM 2310 O O . GLU A 1 285 ? 23.852 4.894 -11.504 1.00 88.94 285 GLU A O 1
ATOM 2315 N N . MET A 1 286 ? 24.700 4.168 -9.565 1.00 92.00 286 MET A N 1
ATOM 2316 C CA . MET A 1 286 ? 26.030 3.900 -10.123 1.00 92.00 286 MET A CA 1
ATOM 2317 C C . MET A 1 286 ? 25.997 2.799 -11.191 1.00 92.00 286 MET A C 1
ATOM 2319 O O . MET A 1 286 ? 26.499 3.029 -12.295 1.00 92.00 286 MET A O 1
ATOM 2323 N N . TYR A 1 287 ? 25.365 1.650 -10.922 1.00 85.25 287 TYR A N 1
ATOM 2324 C CA . TYR A 1 287 ? 25.262 0.564 -11.908 1.00 85.25 287 TYR A CA 1
ATOM 2325 C C . TYR A 1 287 ? 24.455 0.967 -13.146 1.00 85.25 287 TYR A C 1
ATOM 2327 O O . TYR A 1 287 ? 24.819 0.609 -14.267 1.00 85.25 287 TYR A O 1
ATOM 2335 N N . LYS A 1 288 ? 23.398 1.770 -12.987 1.00 88.06 288 LYS A N 1
ATOM 2336 C CA . LYS A 1 288 ? 22.621 2.318 -14.110 1.00 88.06 288 LYS A CA 1
ATOM 2337 C C . LYS A 1 288 ? 23.469 3.236 -14.997 1.00 88.06 288 LYS A C 1
ATOM 2339 O O . LYS A 1 288 ? 23.402 3.160 -16.227 1.00 88.06 288 LYS A O 1
ATOM 2344 N N . ASN A 1 289 ? 24.309 4.066 -14.381 1.00 87.81 289 ASN A N 1
ATOM 2345 C CA . ASN A 1 289 ? 25.272 4.908 -15.089 1.00 87.81 289 ASN A CA 1
ATOM 2346 C C . ASN A 1 289 ? 26.384 4.095 -15.769 1.00 87.81 289 ASN A C 1
ATOM 2348 O O . ASN A 1 289 ? 26.901 4.498 -16.810 1.00 87.81 289 ASN A O 1
ATOM 2352 N N . GLU A 1 290 ? 26.762 2.947 -15.219 1.00 88.19 290 GLU A N 1
ATOM 2353 C CA . GLU A 1 290 ? 27.739 2.054 -15.841 1.00 88.19 290 GLU A CA 1
ATOM 2354 C C . GLU A 1 290 ? 27.134 1.280 -17.025 1.00 88.19 290 GLU A C 1
ATOM 2356 O O . GLU A 1 290 ? 27.733 1.230 -18.101 1.00 88.19 290 GLU A O 1
ATOM 2361 N N . ALA A 1 291 ? 25.893 0.803 -16.900 1.00 83.88 291 ALA A N 1
ATOM 2362 C CA . ALA A 1 291 ? 25.145 0.172 -17.988 1.00 83.88 291 ALA A CA 1
ATOM 2363 C C . ALA A 1 291 ? 24.925 1.120 -19.184 1.00 83.88 291 ALA A C 1
ATOM 2365 O O . ALA A 1 291 ? 25.041 0.714 -20.347 1.00 83.88 291 ALA A O 1
ATOM 2366 N N . SER A 1 292 ? 24.669 2.409 -18.928 1.00 84.81 292 SER A N 1
ATOM 2367 C CA . SER A 1 292 ? 24.539 3.407 -19.999 1.00 84.81 292 SER A CA 1
ATOM 2368 C C . SER A 1 292 ? 25.868 3.653 -20.730 1.00 84.81 292 SER A C 1
ATOM 2370 O O . SER A 1 292 ? 25.880 3.768 -21.961 1.00 84.81 292 SER A O 1
ATOM 2372 N N . LYS A 1 293 ? 27.007 3.630 -20.019 1.00 91.25 293 LYS A N 1
ATOM 2373 C CA . LYS A 1 293 ? 28.348 3.669 -20.633 1.00 91.25 293 LYS A CA 1
ATOM 2374 C C . LYS A 1 293 ? 28.616 2.439 -21.500 1.00 91.25 293 LYS A C 1
ATOM 2376 O O . LYS A 1 293 ? 29.118 2.601 -22.613 1.00 91.25 293 LYS A O 1
ATOM 2381 N N . VAL A 1 294 ? 28.259 1.239 -21.032 1.00 88.44 294 VAL A N 1
ATOM 2382 C CA . VAL A 1 294 ? 28.394 -0.009 -21.808 1.00 88.44 294 VAL A CA 1
ATOM 2383 C C . VAL A 1 294 ? 27.591 0.078 -23.104 1.00 88.44 294 VAL A C 1
ATOM 2385 O O . VAL A 1 294 ? 28.148 -0.140 -24.177 1.00 88.44 294 VAL A O 1
ATOM 2388 N N . THR A 1 295 ? 26.338 0.533 -23.033 1.00 85.00 295 THR A N 1
ATOM 2389 C CA . THR A 1 295 ? 25.489 0.745 -24.221 1.00 85.00 295 THR A CA 1
ATOM 2390 C C . THR A 1 295 ? 26.142 1.722 -25.216 1.00 85.00 295 THR A C 1
ATOM 2392 O O . THR A 1 295 ? 26.121 1.512 -26.432 1.00 85.00 295 THR A O 1
ATOM 2395 N N . GLY A 1 296 ? 26.775 2.790 -24.717 1.00 88.31 296 GLY A N 1
ATOM 2396 C CA . GLY A 1 296 ? 27.530 3.736 -25.543 1.00 88.31 296 GLY A CA 1
ATOM 2397 C C . GLY A 1 296 ? 28.751 3.109 -26.228 1.00 88.31 296 GLY A C 1
ATOM 2398 O O . GLY A 1 296 ? 28.997 3.366 -27.410 1.00 88.31 296 GLY A O 1
ATOM 2399 N N . LEU A 1 297 ? 29.500 2.262 -25.517 1.00 89.19 297 LEU A N 1
ATOM 2400 C CA . LEU A 1 297 ? 30.638 1.523 -26.073 1.00 89.19 297 LEU A CA 1
ATOM 2401 C C . LEU A 1 297 ? 30.192 0.498 -27.124 1.00 89.19 297 LEU A C 1
ATOM 2403 O O . LEU A 1 297 ? 30.801 0.424 -28.189 1.00 89.19 297 LEU A O 1
ATOM 2407 N N . GLU A 1 298 ? 29.095 -0.224 -26.897 1.00 86.50 298 GLU A N 1
ATOM 2408 C CA . GLU A 1 298 ? 28.521 -1.162 -27.872 1.00 86.50 298 GLU A CA 1
ATOM 2409 C C . GLU A 1 298 ? 28.144 -0.467 -29.189 1.00 86.50 298 GLU A C 1
ATOM 2411 O O . GLU A 1 298 ? 28.440 -0.968 -30.280 1.00 86.50 298 GLU A O 1
ATOM 2416 N N . GLN A 1 299 ? 27.562 0.735 -29.118 1.00 91.12 299 GLN A N 1
ATOM 2417 C CA . GLN A 1 299 ? 27.273 1.540 -30.308 1.00 91.12 299 GLN A CA 1
ATOM 2418 C C . GLN A 1 299 ? 28.547 1.976 -31.045 1.00 91.12 299 GLN A C 1
ATOM 2420 O O . GLN A 1 299 ? 28.562 2.007 -32.280 1.00 91.12 299 GLN A O 1
ATOM 2425 N N . GLN A 1 300 ? 29.622 2.309 -30.323 1.00 89.50 300 GLN A N 1
ATOM 2426 C CA . GLN A 1 300 ? 30.913 2.620 -30.942 1.00 89.50 300 GLN A CA 1
ATOM 2427 C C . GLN A 1 300 ? 31.506 1.389 -31.632 1.00 89.50 300 GLN A C 1
ATOM 2429 O O . GLN A 1 300 ? 31.909 1.489 -32.791 1.00 89.50 300 GLN A O 1
ATOM 2434 N N . VAL A 1 301 ? 31.500 0.225 -30.973 1.00 88.25 301 VAL A N 1
ATOM 2435 C CA . VAL A 1 301 ? 31.956 -1.049 -31.554 1.00 88.25 301 VAL A CA 1
ATOM 2436 C C . VAL A 1 301 ? 31.184 -1.366 -32.834 1.00 88.25 301 VAL A C 1
ATOM 2438 O O . VAL A 1 301 ? 31.792 -1.712 -33.847 1.00 88.25 301 VAL A O 1
ATOM 2441 N N . LYS A 1 302 ? 29.860 -1.164 -32.838 1.00 92.75 302 LYS A N 1
ATOM 2442 C CA . LYS A 1 302 ? 29.028 -1.339 -34.036 1.00 92.75 302 LYS A CA 1
ATOM 2443 C C . LYS A 1 302 ? 29.460 -0.418 -35.184 1.00 92.75 302 LYS A C 1
ATOM 2445 O O . LYS A 1 302 ? 29.688 -0.901 -36.288 1.00 92.75 302 LYS A O 1
ATOM 2450 N N . LYS A 1 303 ? 29.678 0.878 -34.920 1.00 91.19 303 LYS A N 1
ATOM 2451 C CA . LYS A 1 303 ? 30.176 1.837 -35.931 1.00 91.19 303 LYS A CA 1
ATOM 2452 C C . LYS A 1 303 ? 31.546 1.445 -36.492 1.00 91.19 303 LYS A C 1
ATOM 2454 O O . LYS A 1 303 ? 31.787 1.598 -37.689 1.00 91.19 303 LYS A O 1
ATOM 2459 N N . TRP A 1 304 ? 32.455 0.962 -35.645 1.00 89.88 304 TRP A N 1
ATOM 2460 C CA . TRP A 1 304 ? 33.773 0.500 -36.086 1.00 89.88 304 TRP A CA 1
ATOM 2461 C C . TRP A 1 304 ? 33.681 -0.758 -36.944 1.00 89.88 304 TRP A C 1
ATOM 2463 O O . TRP A 1 304 ? 34.362 -0.834 -37.964 1.00 89.88 304 TRP A O 1
ATOM 2473 N N . LYS A 1 305 ? 32.794 -1.692 -36.591 1.00 92.12 305 LYS A N 1
ATOM 2474 C CA . LYS A 1 305 ? 32.518 -2.886 -37.392 1.00 92.12 305 LYS A CA 1
ATOM 2475 C C . LYS A 1 305 ? 32.000 -2.522 -38.787 1.00 92.12 305 LYS A C 1
ATOM 2477 O O . LYS A 1 305 ? 32.598 -2.942 -39.773 1.00 92.12 305 LYS A O 1
ATOM 2482 N N . ASP A 1 306 ? 31.006 -1.637 -38.871 1.00 91.31 306 ASP A N 1
ATOM 2483 C CA . ASP A 1 306 ? 30.461 -1.156 -40.151 1.00 91.31 306 ASP A CA 1
ATOM 2484 C C . ASP A 1 306 ? 31.542 -0.462 -41.012 1.00 91.31 306 ASP A C 1
ATOM 2486 O O . ASP A 1 306 ? 31.595 -0.616 -42.236 1.00 91.31 306 ASP A O 1
ATOM 2490 N N . LYS A 1 307 ? 32.456 0.286 -40.377 1.00 91.38 307 LYS A N 1
ATOM 2491 C CA . LYS A 1 307 ? 33.587 0.936 -41.059 1.00 91.38 307 LYS A CA 1
ATOM 2492 C C . LYS A 1 307 ? 34.617 -0.072 -41.575 1.00 91.38 307 LYS A C 1
ATOM 2494 O O . LYS A 1 307 ? 35.134 0.113 -42.677 1.00 91.38 307 LYS A O 1
ATOM 2499 N N . VAL A 1 308 ? 34.920 -1.117 -40.804 1.00 90.12 308 VAL A N 1
ATOM 2500 C CA . VAL A 1 308 ? 35.803 -2.213 -41.232 1.00 90.12 308 VAL A CA 1
ATOM 2501 C C . VAL A 1 308 ? 35.194 -2.955 -42.421 1.00 90.12 308 VAL A C 1
ATOM 2503 O O . VAL A 1 308 ? 35.897 -3.188 -43.404 1.00 90.12 308 VAL A O 1
ATOM 2506 N N . ASP A 1 309 ? 33.891 -3.238 -42.387 1.00 90.94 309 ASP A N 1
ATOM 2507 C CA . ASP A 1 309 ? 33.184 -3.896 -43.491 1.00 90.94 309 ASP A CA 1
ATOM 2508 C C . ASP A 1 309 ? 33.208 -3.043 -44.774 1.00 90.94 309 ASP A C 1
ATOM 2510 O O . ASP A 1 309 ? 33.495 -3.550 -45.862 1.00 90.94 309 ASP A O 1
ATOM 2514 N N . SER A 1 310 ? 33.020 -1.723 -44.655 1.00 91.25 310 SER A N 1
ATOM 2515 C CA . SER A 1 310 ? 33.154 -0.776 -45.774 1.00 91.25 310 SER A CA 1
ATOM 2516 C C . SER A 1 310 ? 34.576 -0.744 -46.359 1.00 91.25 310 SER A C 1
ATOM 2518 O O . SER A 1 310 ? 34.756 -0.798 -47.579 1.00 91.25 310 SER A O 1
ATOM 2520 N N . LEU A 1 311 ? 35.610 -0.725 -45.508 1.00 88.50 311 LEU A N 1
ATOM 2521 C CA . LEU A 1 311 ? 37.010 -0.764 -45.951 1.00 88.50 311 LEU A CA 1
ATOM 2522 C C . LEU A 1 311 ? 37.369 -2.087 -46.641 1.00 88.50 311 LEU A C 1
ATOM 2524 O O . LEU A 1 311 ? 38.117 -2.077 -47.621 1.00 88.50 311 LEU A O 1
ATOM 2528 N N . LEU A 1 312 ? 36.826 -3.214 -46.173 1.00 88.31 312 LEU A N 1
ATOM 2529 C CA . LEU A 1 312 ? 36.989 -4.511 -46.832 1.00 88.31 312 LEU A CA 1
ATOM 2530 C C . LEU A 1 312 ? 36.366 -4.519 -48.233 1.00 88.31 312 LEU A C 1
ATOM 2532 O O . LEU A 1 312 ? 36.952 -5.091 -49.154 1.00 88.31 312 LEU A O 1
ATOM 2536 N N . GLU A 1 313 ? 35.224 -3.860 -48.428 1.00 90.88 313 GLU A N 1
ATOM 2537 C CA . GLU A 1 313 ? 34.606 -3.743 -49.750 1.00 90.88 313 GLU A CA 1
ATOM 2538 C C . GLU A 1 313 ? 35.422 -2.844 -50.692 1.00 90.88 313 GLU A C 1
ATOM 2540 O O . GLU A 1 313 ? 35.680 -3.220 -51.838 1.00 90.88 313 GLU A O 1
ATOM 2545 N N . VAL A 1 314 ? 35.935 -1.709 -50.201 1.00 87.25 314 VAL A N 1
ATOM 2546 C CA . VAL A 1 314 ? 36.863 -0.854 -50.967 1.00 87.25 314 VAL A CA 1
ATOM 2547 C C . VAL A 1 314 ? 38.133 -1.620 -51.348 1.00 87.25 314 VAL A C 1
ATOM 2549 O O . VAL A 1 314 ? 38.604 -1.510 -52.481 1.00 87.25 314 VAL A O 1
ATOM 2552 N N . LYS A 1 315 ? 38.675 -2.452 -50.447 1.00 88.94 315 LYS A N 1
ATOM 2553 C CA . LYS A 1 315 ? 39.828 -3.312 -50.749 1.00 88.94 315 LYS A CA 1
ATOM 2554 C C . LYS A 1 315 ? 39.528 -4.268 -51.908 1.00 88.94 315 LYS A C 1
ATOM 2556 O O . LYS A 1 315 ? 40.324 -4.339 -52.840 1.00 88.94 315 LYS A O 1
ATOM 2561 N N . LYS A 1 316 ? 38.369 -4.939 -51.904 1.00 89.44 316 LYS A N 1
ATOM 2562 C CA . LYS A 1 316 ? 37.949 -5.817 -53.015 1.00 89.44 316 LYS A CA 1
ATOM 2563 C C . LYS A 1 316 ? 37.801 -5.058 -54.336 1.00 89.44 316 LYS A C 1
ATOM 2565 O O . LYS A 1 316 ? 38.125 -5.598 -55.392 1.00 89.44 316 LYS A O 1
ATOM 2570 N N . GLN A 1 317 ? 37.298 -3.823 -54.306 1.00 88.94 317 GLN A N 1
ATOM 2571 C CA . GLN A 1 317 ? 37.206 -2.982 -55.505 1.00 88.94 317 GLN A CA 1
ATOM 2572 C C . GLN A 1 317 ? 38.591 -2.596 -56.036 1.00 88.94 317 GLN A C 1
ATOM 2574 O O . GLN A 1 317 ? 38.826 -2.699 -57.239 1.00 88.94 317 GLN A O 1
ATOM 2579 N N . ASN A 1 318 ? 39.522 -2.233 -55.151 1.00 84.19 318 ASN A N 1
ATOM 2580 C CA . ASN A 1 318 ? 40.905 -1.951 -55.528 1.00 84.19 318 ASN A CA 1
ATOM 2581 C C . ASN A 1 318 ? 41.593 -3.186 -56.123 1.00 84.19 318 ASN A C 1
ATOM 2583 O O . ASN A 1 318 ? 42.226 -3.068 -57.162 1.00 84.19 318 ASN A O 1
ATOM 2587 N N . GLU A 1 319 ? 41.409 -4.377 -55.543 1.00 87.81 319 GLU A N 1
ATOM 2588 C CA . GLU A 1 319 ? 41.936 -5.630 -56.108 1.00 87.81 319 GLU A CA 1
ATOM 2589 C C . GLU A 1 319 ? 41.400 -5.903 -57.527 1.00 87.81 319 GLU A C 1
ATOM 2591 O O . GLU A 1 319 ? 42.153 -6.338 -58.399 1.00 87.81 319 GLU A O 1
ATOM 2596 N N . LYS A 1 320 ? 40.119 -5.600 -57.798 1.00 88.88 320 LYS A N 1
ATOM 2597 C CA . LYS A 1 320 ? 39.543 -5.694 -59.154 1.00 88.88 320 LYS A CA 1
ATOM 2598 C C . LYS A 1 320 ? 40.174 -4.695 -60.125 1.00 88.88 320 LYS A C 1
ATOM 2600 O O . LYS A 1 320 ? 40.477 -5.075 -61.252 1.00 88.88 320 LYS A O 1
ATOM 2605 N N . LEU A 1 321 ? 40.359 -3.441 -59.707 1.00 85.19 321 LEU A N 1
ATOM 2606 C CA . LEU A 1 321 ? 40.979 -2.401 -60.536 1.00 85.19 321 LEU A CA 1
ATOM 2607 C C . LEU A 1 321 ? 42.452 -2.709 -60.828 1.00 85.19 321 LEU A C 1
ATOM 2609 O O . LEU A 1 321 ? 42.884 -2.543 -61.964 1.00 85.19 321 LEU A O 1
ATOM 2613 N N . THR A 1 322 ? 43.205 -3.206 -59.842 1.00 83.56 322 THR A N 1
ATOM 2614 C CA . THR A 1 322 ? 44.595 -3.643 -60.036 1.00 83.56 322 THR A CA 1
ATOM 2615 C C . THR A 1 322 ? 44.677 -4.762 -61.069 1.00 83.56 322 THR A C 1
ATOM 2617 O O . THR A 1 322 ? 45.453 -4.639 -62.009 1.00 83.56 322 THR A O 1
ATOM 2620 N N . LYS A 1 323 ? 43.811 -5.785 -60.980 1.00 85.94 323 LYS A N 1
ATOM 2621 C CA . LYS A 1 323 ? 43.727 -6.838 -62.008 1.00 85.94 323 LYS A CA 1
ATOM 2622 C C . LYS A 1 323 ? 43.422 -6.288 -63.401 1.00 85.94 323 LYS A C 1
ATOM 2624 O O . LYS A 1 323 ? 44.041 -6.704 -64.367 1.00 85.94 323 LYS A O 1
ATOM 2629 N N . GLN A 1 324 ? 42.492 -5.338 -63.513 1.00 82.00 324 GLN A N 1
ATOM 2630 C CA . GLN A 1 324 ? 42.180 -4.707 -64.801 1.00 82.00 324 GLN A CA 1
ATOM 2631 C C . GLN A 1 324 ? 43.361 -3.911 -65.369 1.00 82.00 324 GLN A C 1
ATOM 2633 O O . GLN A 1 324 ? 43.542 -3.882 -66.583 1.00 82.00 324 GLN A O 1
ATOM 2638 N N . LEU A 1 325 ? 44.146 -3.247 -64.514 1.00 78.19 325 LEU A N 1
ATOM 2639 C CA . LEU A 1 325 ? 45.351 -2.527 -64.927 1.00 78.19 325 LEU A CA 1
ATOM 2640 C C . LEU A 1 325 ? 46.462 -3.485 -65.371 1.00 78.19 325 LEU A C 1
ATOM 2642 O O . LEU A 1 325 ? 47.085 -3.211 -66.391 1.00 78.19 325 LEU A O 1
ATOM 2646 N N . GLU A 1 326 ? 46.676 -4.595 -64.660 1.00 81.19 326 GLU A N 1
ATOM 2647 C CA . GLU A 1 326 ? 47.604 -5.664 -65.069 1.00 81.19 326 GLU A CA 1
ATOM 2648 C C . GLU A 1 326 ? 47.192 -6.254 -66.429 1.00 81.19 326 GLU A C 1
ATOM 2650 O O . GLU A 1 326 ? 47.985 -6.235 -67.367 1.00 81.19 326 GLU A O 1
ATOM 2655 N N . ASP A 1 327 ? 45.914 -6.621 -66.599 1.00 78.38 327 ASP A N 1
ATOM 2656 C CA . ASP A 1 327 ? 45.369 -7.152 -67.861 1.00 78.38 327 ASP A CA 1
ATOM 2657 C C . ASP A 1 327 ? 45.474 -6.166 -69.047 1.00 78.38 327 ASP A C 1
ATOM 2659 O O . ASP A 1 327 ? 45.440 -6.581 -70.211 1.00 78.38 327 ASP A O 1
ATOM 2663 N N . MET A 1 328 ? 45.515 -4.853 -68.783 1.00 73.62 328 MET A N 1
ATOM 2664 C CA . MET A 1 328 ? 45.728 -3.818 -69.805 1.00 73.62 328 MET A CA 1
ATOM 2665 C C . MET A 1 328 ? 47.215 -3.558 -70.069 1.00 73.62 328 MET A C 1
ATOM 2667 O O . MET A 1 328 ? 47.572 -3.294 -71.215 1.00 73.62 328 MET A O 1
ATOM 2671 N N . GLY A 1 329 ? 48.069 -3.633 -69.045 1.00 67.69 329 GLY A N 1
ATOM 2672 C CA . GLY A 1 329 ? 49.524 -3.518 -69.173 1.00 67.69 329 GLY A CA 1
ATOM 2673 C C . GLY A 1 329 ? 50.101 -4.628 -70.047 1.00 67.69 329 GLY A C 1
ATOM 2674 O O . GLY A 1 329 ? 50.784 -4.330 -71.023 1.00 67.69 329 GLY A O 1
ATOM 2675 N N . ASP A 1 330 ? 49.689 -5.873 -69.796 1.00 67.44 330 ASP A N 1
ATOM 2676 C CA . ASP A 1 330 ? 50.091 -7.049 -70.582 1.00 67.44 330 ASP A CA 1
ATOM 2677 C C . ASP A 1 330 ? 49.621 -6.985 -72.053 1.00 67.44 330 ASP A C 1
ATOM 2679 O O . ASP A 1 330 ? 50.127 -7.707 -72.906 1.00 67.44 330 ASP A O 1
ATOM 2683 N N . LYS A 1 331 ? 48.655 -6.114 -72.384 1.00 61.16 331 LYS A N 1
ATOM 2684 C CA . LYS A 1 331 ? 48.172 -5.892 -73.763 1.00 61.16 331 LYS A CA 1
ATOM 2685 C C . LYS A 1 331 ? 48.838 -4.717 -74.480 1.00 61.16 331 LYS A C 1
ATOM 2687 O O . LYS A 1 331 ? 48.617 -4.558 -75.678 1.00 61.16 331 LYS A O 1
ATOM 2692 N N . CYS A 1 332 ? 49.603 -3.889 -73.773 1.00 50.06 332 CYS A N 1
ATOM 2693 C CA . CYS A 1 332 ? 50.251 -2.695 -74.322 1.00 50.06 332 CYS A CA 1
ATOM 2694 C C . CYS A 1 332 ? 51.771 -2.854 -74.508 1.00 50.06 332 CYS A C 1
ATOM 2696 O O . CYS A 1 332 ? 52.402 -1.924 -75.001 1.00 50.06 332 CYS A O 1
ATOM 2698 N N . GLU A 1 333 ? 52.366 -3.991 -74.134 1.00 48.06 333 GLU A N 1
ATOM 2699 C CA . GLU A 1 333 ? 53.820 -4.217 -74.234 1.00 48.06 333 GLU A CA 1
ATOM 2700 C C . GLU A 1 333 ? 54.338 -4.531 -75.652 1.00 48.06 333 GLU A C 1
ATOM 2702 O O . GLU A 1 333 ? 55.551 -4.532 -75.854 1.00 48.06 333 GLU A O 1
ATOM 2707 N N . ASP A 1 334 ? 53.465 -4.714 -76.649 1.00 47.00 334 ASP A N 1
ATOM 2708 C CA . ASP A 1 334 ? 53.898 -5.099 -78.004 1.00 47.00 334 ASP A CA 1
ATOM 2709 C C . ASP A 1 334 ? 54.125 -3.935 -78.984 1.00 47.00 334 ASP A C 1
ATOM 2711 O O . ASP A 1 334 ? 54.691 -4.155 -80.050 1.00 47.00 334 ASP A O 1
ATOM 2715 N N . ASP A 1 335 ? 53.769 -2.693 -78.650 1.00 46.88 335 ASP A N 1
ATOM 2716 C CA . ASP A 1 335 ? 54.014 -1.546 -79.530 1.00 46.88 335 ASP A CA 1
ATOM 2717 C C . ASP A 1 335 ? 54.178 -0.272 -78.694 1.00 46.88 335 ASP A C 1
ATOM 2719 O O . ASP A 1 335 ? 53.203 0.180 -78.099 1.00 46.88 335 ASP A O 1
ATOM 2723 N N . ILE A 1 336 ? 55.385 0.319 -78.668 1.00 45.84 336 ILE A N 1
ATOM 2724 C CA . ILE A 1 336 ? 55.681 1.774 -78.700 1.00 45.84 336 ILE A CA 1
ATOM 2725 C C . ILE A 1 336 ? 57.055 2.081 -78.051 1.00 45.84 336 ILE A C 1
ATOM 2727 O O . ILE A 1 336 ? 57.204 2.180 -76.833 1.00 45.84 336 ILE A O 1
ATOM 2731 N N . ASP A 1 337 ? 58.042 2.378 -78.903 1.00 47.09 337 ASP A N 1
ATOM 2732 C CA . ASP A 1 337 ? 59.221 3.186 -78.567 1.00 47.09 337 ASP A CA 1
ATOM 2733 C C . ASP A 1 337 ? 58.803 4.667 -78.473 1.00 47.09 337 ASP A C 1
ATOM 2735 O O . ASP A 1 337 ? 58.593 5.326 -79.492 1.00 47.09 337 ASP A O 1
ATOM 2739 N N . THR A 1 338 ? 58.676 5.226 -77.263 1.00 48.97 338 THR A N 1
ATOM 2740 C CA . THR A 1 338 ? 58.565 6.690 -77.077 1.00 48.97 338 THR A CA 1
ATOM 2741 C C . THR A 1 338 ? 59.432 7.207 -75.929 1.00 48.97 338 THR A C 1
ATOM 2743 O O . THR A 1 338 ? 59.039 7.285 -74.765 1.00 48.97 338 THR A O 1
ATOM 2746 N N . GLU A 1 339 ? 60.629 7.664 -76.291 1.00 46.38 339 GLU A N 1
ATOM 2747 C CA . GLU A 1 339 ? 61.443 8.569 -75.484 1.00 46.38 339 GLU A CA 1
ATOM 2748 C C . GLU A 1 339 ? 60.782 9.963 -75.445 1.00 46.38 339 GLU A C 1
ATOM 2750 O O . GLU A 1 339 ? 60.716 10.655 -76.459 1.00 46.38 339 GLU A O 1
ATOM 2755 N N . GLY A 1 340 ? 60.293 10.417 -74.280 1.00 47.06 340 GLY A N 1
ATOM 2756 C CA . GLY A 1 340 ? 59.993 11.850 -74.093 1.00 47.06 340 GLY A CA 1
ATOM 2757 C C . GLY A 1 340 ? 58.964 12.261 -73.034 1.00 47.06 340 GLY A C 1
ATOM 2758 O O . GLY A 1 340 ? 58.970 13.417 -72.620 1.00 47.06 340 GLY A O 1
ATOM 2759 N N . ILE A 1 341 ? 58.110 11.360 -72.533 1.00 48.88 341 ILE A N 1
ATOM 2760 C CA . ILE A 1 341 ? 56.989 11.709 -71.620 1.00 48.88 341 ILE A CA 1
ATOM 2761 C C . ILE A 1 341 ? 57.266 11.230 -70.171 1.00 48.88 341 ILE A C 1
ATOM 2763 O O . ILE A 1 341 ? 56.381 10.905 -69.388 1.00 48.88 341 ILE A O 1
ATOM 2767 N N . GLY A 1 342 ? 58.538 11.179 -69.761 1.00 51.81 342 GLY A N 1
ATOM 2768 C CA . GLY A 1 342 ? 58.954 10.529 -68.504 1.00 51.81 342 GLY A CA 1
ATOM 2769 C C . GLY A 1 342 ? 58.774 11.336 -67.205 1.00 51.81 342 GLY A C 1
ATOM 2770 O O . GLY A 1 342 ? 58.889 10.775 -66.120 1.00 51.81 342 GLY A O 1
ATOM 2771 N N . GLY A 1 343 ? 58.515 12.649 -67.259 1.00 54.34 343 GLY A N 1
ATOM 2772 C CA . GLY A 1 343 ? 58.566 13.517 -66.066 1.00 54.34 343 GLY A CA 1
ATOM 2773 C C . GLY A 1 343 ? 57.266 13.607 -65.253 1.00 54.34 343 GLY A C 1
ATOM 2774 O O . GLY A 1 343 ? 57.285 13.497 -64.025 1.00 54.34 343 GLY A O 1
ATOM 2775 N N . GLY A 1 344 ? 56.130 13.810 -65.928 1.00 61.44 344 GLY A N 1
ATOM 2776 C CA . GLY A 1 344 ? 54.820 13.968 -65.280 1.00 61.44 344 GLY A CA 1
ATOM 2777 C C . GLY A 1 344 ? 54.277 12.652 -64.726 1.00 61.44 344 GLY A C 1
ATOM 2778 O O . GLY A 1 344 ? 53.828 12.594 -63.580 1.00 61.44 344 GLY A O 1
ATOM 2779 N N . VAL A 1 345 ? 54.430 11.576 -65.501 1.00 65.06 345 VAL A N 1
ATOM 2780 C CA . VAL A 1 345 ? 54.036 10.219 -65.105 1.00 65.06 345 VAL A CA 1
ATOM 2781 C C . VAL A 1 345 ? 54.817 9.771 -63.870 1.00 65.06 345 VAL A C 1
ATOM 2783 O O . VAL A 1 345 ? 54.229 9.221 -62.950 1.00 65.06 345 VAL A O 1
ATOM 2786 N N . LYS A 1 346 ? 56.111 10.104 -63.766 1.00 68.50 346 LYS A N 1
ATOM 2787 C CA . LYS A 1 346 ? 56.955 9.725 -62.621 1.00 68.50 346 LYS A CA 1
ATOM 2788 C C . LYS A 1 346 ? 56.544 10.401 -61.307 1.00 68.50 346 LYS A C 1
ATOM 2790 O O . LYS A 1 346 ? 56.564 9.749 -60.267 1.00 68.50 346 LYS A O 1
ATOM 2795 N N . LYS A 1 347 ? 56.122 11.674 -61.334 1.00 72.81 347 LYS A N 1
ATOM 2796 C CA . LYS A 1 347 ? 55.558 12.349 -60.144 1.00 72.81 347 LYS A CA 1
ATOM 2797 C C . LYS A 1 347 ? 54.215 11.748 -59.738 1.00 72.81 347 LYS A C 1
ATOM 2799 O O . LYS A 1 347 ? 53.985 11.513 -58.555 1.00 72.81 347 LYS A O 1
ATOM 2804 N N . MET A 1 348 ? 53.349 11.466 -60.708 1.00 69.50 348 MET A N 1
ATOM 2805 C CA . MET A 1 348 ? 52.055 10.838 -60.446 1.00 69.50 348 MET A CA 1
ATOM 2806 C C . MET A 1 348 ? 52.230 9.429 -59.856 1.00 69.50 348 MET A C 1
ATOM 2808 O O . MET A 1 348 ? 51.629 9.123 -58.829 1.00 69.50 348 MET A O 1
ATOM 2812 N N . LEU A 1 349 ? 53.143 8.625 -60.412 1.00 71.44 349 LEU A N 1
ATOM 2813 C CA . LEU A 1 349 ? 53.513 7.312 -59.875 1.00 71.44 349 LEU A CA 1
ATOM 2814 C C . LEU A 1 349 ? 54.046 7.409 -58.444 1.00 71.44 349 LEU A C 1
ATOM 2816 O O . LEU A 1 349 ? 53.667 6.603 -57.601 1.00 71.44 349 LEU A O 1
ATOM 2820 N N . GLN A 1 350 ? 54.882 8.410 -58.151 1.00 75.06 350 GLN A N 1
ATOM 2821 C CA . GLN A 1 350 ? 55.381 8.629 -56.794 1.00 75.06 350 GLN A CA 1
ATOM 2822 C C . GLN A 1 350 ? 54.243 8.964 -55.820 1.00 75.06 350 GLN A C 1
ATOM 2824 O O . GLN A 1 350 ? 54.195 8.411 -54.728 1.00 75.06 350 GLN A O 1
ATOM 2829 N N . THR A 1 351 ? 53.280 9.788 -56.241 1.00 76.62 351 THR A N 1
ATOM 2830 C CA . THR A 1 351 ? 52.123 10.157 -55.407 1.00 76.62 351 THR A CA 1
ATOM 2831 C C . THR A 1 351 ? 51.230 8.945 -55.118 1.00 76.62 351 THR A C 1
ATOM 2833 O O . THR A 1 351 ? 50.773 8.759 -53.990 1.00 76.62 351 THR A O 1
ATOM 2836 N N . TYR A 1 352 ? 51.013 8.079 -56.115 1.00 75.62 352 TYR A N 1
ATOM 2837 C CA . TYR A 1 352 ? 50.304 6.814 -55.913 1.00 75.62 352 TYR A CA 1
ATOM 2838 C C . TYR A 1 352 ? 51.076 5.867 -54.997 1.00 75.62 352 TYR A C 1
ATOM 2840 O O . TYR A 1 352 ? 50.471 5.254 -54.123 1.00 75.62 352 TYR A O 1
ATOM 2848 N N . LYS A 1 353 ? 52.404 5.799 -55.127 1.00 84.50 353 LYS A N 1
ATOM 2849 C CA . LYS A 1 353 ? 53.260 4.983 -54.259 1.00 84.50 353 LYS A CA 1
ATOM 2850 C C . LYS A 1 353 ? 53.202 5.441 -52.800 1.00 84.50 353 LYS A C 1
ATOM 2852 O O . LYS A 1 353 ? 53.055 4.614 -51.905 1.00 84.50 353 LYS A O 1
ATOM 2857 N N . ASP A 1 354 ? 53.218 6.751 -52.561 1.00 82.38 354 ASP A N 1
ATOM 2858 C CA . ASP A 1 354 ? 53.081 7.321 -51.218 1.00 82.38 354 ASP A CA 1
ATOM 2859 C C . ASP A 1 354 ? 51.679 7.058 -50.638 1.00 82.38 354 ASP A C 1
ATOM 2861 O O . ASP A 1 354 ? 51.534 6.749 -49.451 1.00 82.38 354 ASP A O 1
ATOM 2865 N N . ARG A 1 355 ? 50.631 7.109 -51.476 1.00 84.25 355 ARG A N 1
ATOM 2866 C CA . ARG A 1 355 ? 49.260 6.776 -51.062 1.00 84.25 355 ARG A CA 1
ATOM 2867 C C . ARG A 1 355 ? 49.091 5.292 -50.739 1.00 84.25 355 ARG A C 1
ATOM 2869 O O . ARG A 1 355 ? 48.413 4.980 -49.762 1.00 84.25 355 ARG A O 1
ATOM 2876 N N . ILE A 1 356 ? 49.706 4.405 -51.520 1.00 81.69 356 ILE A N 1
ATOM 2877 C CA . ILE A 1 356 ? 49.734 2.960 -51.260 1.00 81.69 356 ILE A CA 1
ATOM 2878 C C . ILE A 1 356 ? 50.426 2.698 -49.920 1.00 81.69 356 ILE A C 1
ATOM 2880 O O . ILE A 1 356 ? 49.808 2.095 -49.050 1.00 81.69 356 ILE A O 1
ATOM 2884 N N . ASN A 1 357 ? 51.610 3.276 -49.685 1.00 88.38 357 ASN A N 1
ATOM 2885 C CA . ASN A 1 357 ? 52.317 3.154 -48.403 1.00 88.38 357 ASN A CA 1
ATOM 2886 C C . ASN A 1 357 ? 51.478 3.651 -47.207 1.00 88.38 357 ASN A C 1
ATOM 2888 O O . ASN A 1 357 ? 51.499 3.059 -46.128 1.00 88.38 357 ASN A O 1
ATOM 2892 N N . TYR A 1 358 ? 50.732 4.750 -47.363 1.00 89.62 358 TYR A N 1
ATOM 2893 C CA . TYR A 1 358 ? 49.837 5.240 -46.309 1.00 89.62 358 TYR A CA 1
ATOM 2894 C C . TYR A 1 358 ? 48.700 4.250 -46.008 1.00 89.62 358 TYR A C 1
ATOM 2896 O O . TYR A 1 358 ? 48.410 3.980 -44.841 1.00 89.62 358 TYR A O 1
ATOM 2904 N N . LEU A 1 359 ? 48.067 3.701 -47.050 1.00 83.44 359 LEU A N 1
ATOM 2905 C CA . LEU A 1 359 ? 46.986 2.726 -46.903 1.00 83.44 359 LEU A CA 1
ATOM 2906 C C . LEU A 1 359 ? 47.493 1.396 -46.330 1.00 83.44 359 LEU A C 1
ATOM 2908 O O . LEU A 1 359 ? 46.829 0.831 -45.466 1.00 83.44 359 LEU A O 1
ATOM 2912 N N . GLU A 1 360 ? 48.681 0.937 -46.725 1.00 86.75 360 GLU A N 1
ATOM 2913 C CA . GLU A 1 360 ? 49.337 -0.243 -46.147 1.00 86.75 360 GLU A CA 1
ATOM 2914 C C . GLU A 1 360 ? 49.588 -0.068 -44.645 1.00 86.75 360 GLU A C 1
ATOM 2916 O O . GLU A 1 360 ? 49.252 -0.946 -43.851 1.00 86.75 360 GLU A O 1
ATOM 2921 N N . ASN A 1 361 ? 50.079 1.101 -44.220 1.00 88.06 361 ASN A N 1
ATOM 2922 C CA . ASN A 1 361 ? 50.256 1.403 -42.798 1.00 88.06 361 ASN A CA 1
ATOM 2923 C C . ASN A 1 361 ? 48.927 1.430 -42.027 1.00 88.06 361 ASN A C 1
ATOM 2925 O O . ASN A 1 361 ? 48.873 0.994 -40.876 1.00 88.06 361 ASN A O 1
ATOM 2929 N N . GLN A 1 362 ? 47.851 1.929 -42.639 1.00 87.06 362 GLN A N 1
ATOM 2930 C CA . GLN A 1 362 ? 46.525 1.928 -42.019 1.00 87.06 362 GLN A CA 1
ATOM 2931 C C . GLN A 1 362 ? 45.953 0.507 -41.901 1.00 87.06 362 GLN A C 1
ATOM 2933 O O . GLN A 1 362 ? 45.383 0.169 -40.866 1.00 87.06 362 GLN A O 1
ATOM 2938 N N . ILE A 1 363 ? 46.155 -0.338 -42.919 1.00 81.56 363 ILE A N 1
ATOM 2939 C CA . ILE A 1 363 ? 45.773 -1.757 -42.896 1.00 81.56 363 ILE A CA 1
ATOM 2940 C C . ILE A 1 363 ? 46.546 -2.504 -41.804 1.00 81.56 363 ILE A C 1
ATOM 2942 O O . ILE A 1 363 ? 45.941 -3.268 -41.058 1.00 81.56 363 ILE A O 1
ATOM 2946 N N . ASN A 1 364 ? 47.848 -2.248 -41.656 1.00 88.50 364 ASN A N 1
ATOM 2947 C CA . ASN A 1 364 ? 48.654 -2.880 -40.611 1.00 88.50 364 ASN A CA 1
ATOM 2948 C C . ASN A 1 364 ? 48.171 -2.513 -39.201 1.00 88.50 364 ASN A C 1
ATOM 2950 O O . ASN A 1 364 ? 48.086 -3.392 -38.350 1.00 88.50 364 ASN A O 1
ATOM 2954 N N . ARG A 1 365 ? 47.781 -1.252 -38.960 1.00 88.88 365 ARG A N 1
ATOM 2955 C CA . ARG A 1 365 ? 47.180 -0.851 -37.673 1.00 88.88 365 ARG A CA 1
ATOM 2956 C C . ARG A 1 365 ? 45.847 -1.550 -37.413 1.00 88.88 365 ARG A C 1
ATOM 2958 O O . ARG A 1 365 ? 45.653 -2.086 -36.335 1.00 88.88 365 ARG A O 1
ATOM 2965 N N . LEU A 1 366 ? 44.964 -1.605 -38.412 1.00 85.50 366 LEU A N 1
ATOM 2966 C CA . LEU A 1 366 ? 43.672 -2.284 -38.270 1.00 85.50 366 LEU A CA 1
ATOM 2967 C C . LEU A 1 366 ? 43.817 -3.799 -38.060 1.00 85.50 366 LEU A C 1
ATOM 2969 O O . LEU A 1 366 ? 43.003 -4.396 -37.360 1.00 85.50 366 LEU A O 1
ATOM 2973 N N . ASN A 1 367 ? 44.838 -4.428 -38.647 1.00 85.31 367 ASN A N 1
ATOM 2974 C CA . ASN A 1 367 ? 45.142 -5.833 -38.383 1.00 85.31 367 ASN A CA 1
ATOM 2975 C C . ASN A 1 367 ? 45.625 -6.045 -36.945 1.00 85.31 367 ASN A C 1
ATOM 2977 O O . ASN A 1 367 ? 45.187 -7.005 -36.319 1.00 85.31 367 ASN A O 1
ATOM 2981 N N . GLN A 1 368 ? 46.447 -5.136 -36.410 1.00 91.81 368 GLN A N 1
ATOM 2982 C CA . GLN A 1 368 ? 46.864 -5.185 -35.008 1.00 91.81 368 GLN A CA 1
ATOM 2983 C C . GLN A 1 368 ? 45.666 -5.032 -34.061 1.00 91.81 368 GLN A C 1
ATOM 2985 O O . GLN A 1 368 ? 45.472 -5.871 -33.190 1.00 91.81 368 GLN A O 1
ATOM 2990 N N . ASP A 1 369 ? 44.804 -4.034 -34.285 1.00 83.88 369 ASP A N 1
ATOM 2991 C CA . ASP A 1 369 ? 43.604 -3.825 -33.461 1.00 83.88 369 ASP A CA 1
ATOM 2992 C C . ASP A 1 369 ? 42.665 -5.048 -33.508 1.00 83.88 369 ASP A C 1
ATOM 2994 O O . ASP A 1 369 ? 42.035 -5.415 -32.516 1.00 83.88 369 ASP A O 1
ATOM 2998 N N . LYS A 1 370 ? 42.573 -5.712 -34.670 1.00 87.38 370 LYS A N 1
ATOM 2999 C CA . LYS A 1 370 ? 41.809 -6.955 -34.828 1.00 87.38 370 LYS A CA 1
ATOM 3000 C C . LYS A 1 370 ? 42.412 -8.103 -34.013 1.00 87.38 370 LYS A C 1
ATOM 3002 O O . LYS A 1 370 ? 41.650 -8.880 -33.440 1.00 87.38 370 LYS A O 1
ATOM 3007 N N . GLU A 1 371 ? 43.736 -8.238 -33.984 1.00 88.81 371 GLU A N 1
ATOM 3008 C CA . GLU A 1 371 ? 44.421 -9.239 -33.158 1.00 88.81 371 GLU A CA 1
ATOM 3009 C C . GLU A 1 371 ? 44.205 -8.967 -31.665 1.00 88.81 371 GLU A C 1
ATOM 3011 O O . GLU A 1 371 ? 43.838 -9.883 -30.932 1.00 88.81 371 GLU A O 1
ATOM 3016 N N . ASP A 1 372 ? 44.307 -7.711 -31.230 1.00 87.31 372 ASP A N 1
ATOM 3017 C CA . ASP A 1 372 ? 44.076 -7.320 -29.836 1.00 87.31 372 ASP A CA 1
ATOM 3018 C C . ASP A 1 372 ? 42.622 -7.606 -29.401 1.00 87.31 372 ASP A C 1
ATOM 3020 O O . ASP A 1 372 ? 42.374 -8.154 -28.322 1.00 87.31 372 ASP A O 1
ATOM 3024 N N . LEU A 1 373 ? 41.642 -7.316 -30.268 1.00 84.56 373 LEU A N 1
ATOM 3025 C CA . LEU A 1 373 ? 40.235 -7.665 -30.034 1.00 84.56 373 LEU A CA 1
ATOM 3026 C C . LEU A 1 373 ? 39.998 -9.180 -30.006 1.00 84.56 373 LEU A C 1
ATOM 3028 O O . LEU A 1 373 ? 39.160 -9.652 -29.236 1.00 84.56 373 LEU A O 1
ATOM 3032 N N . GLN A 1 374 ? 40.725 -9.949 -30.818 1.00 87.44 374 GLN A N 1
ATOM 3033 C CA . GLN A 1 374 ? 40.642 -11.408 -30.803 1.00 87.44 374 GLN A CA 1
ATOM 3034 C C . GLN A 1 374 ? 41.162 -11.974 -29.475 1.00 87.44 374 GLN A C 1
ATOM 3036 O O . GLN A 1 374 ? 40.500 -12.826 -28.887 1.00 87.44 374 GLN A O 1
ATOM 3041 N N . VAL A 1 375 ? 42.278 -11.447 -28.957 1.00 90.38 375 VAL A N 1
ATOM 3042 C CA . VAL A 1 375 ? 42.818 -11.824 -27.639 1.00 90.38 375 VAL A CA 1
ATOM 3043 C C . VAL A 1 375 ? 41.820 -11.509 -26.519 1.00 90.38 375 VAL A C 1
ATOM 3045 O O . VAL A 1 375 ? 41.605 -12.338 -25.633 1.00 90.38 375 VAL A O 1
ATOM 3048 N N . LEU A 1 376 ? 41.165 -10.343 -26.565 1.00 86.56 376 LEU A N 1
ATOM 3049 C CA . LEU A 1 376 ? 40.137 -9.979 -25.585 1.00 86.56 376 LEU A CA 1
ATOM 3050 C C . LEU A 1 376 ? 38.929 -10.930 -25.639 1.00 86.56 376 LEU A C 1
ATOM 3052 O O . LEU A 1 376 ? 38.427 -11.356 -24.599 1.00 86.56 376 LEU A O 1
ATOM 3056 N N . ASN A 1 377 ? 38.488 -11.297 -26.844 1.00 84.31 377 ASN A N 1
ATOM 3057 C CA . ASN A 1 377 ? 37.380 -12.228 -27.048 1.00 84.31 377 ASN A CA 1
ATOM 3058 C C . ASN A 1 377 ? 37.709 -13.645 -26.539 1.00 84.31 377 ASN A C 1
ATOM 3060 O O . ASN A 1 377 ? 36.876 -14.279 -25.889 1.00 84.31 377 ASN A O 1
ATOM 3064 N N . ASP A 1 378 ? 38.932 -14.127 -26.773 1.00 87.94 378 ASP A N 1
ATOM 3065 C CA . ASP A 1 378 ? 39.384 -15.434 -26.283 1.00 87.94 378 ASP A CA 1
ATOM 3066 C C . ASP A 1 378 ? 39.478 -15.462 -24.742 1.00 87.94 378 ASP A C 1
ATOM 3068 O O . ASP A 1 378 ? 39.093 -16.455 -24.119 1.00 87.94 378 ASP A O 1
ATOM 3072 N N . SER A 1 379 ? 39.889 -14.352 -24.115 1.00 89.62 379 SER A N 1
ATOM 3073 C CA . SER A 1 379 ? 39.889 -14.184 -22.651 1.00 89.62 379 SER A CA 1
ATOM 3074 C C . SER A 1 379 ? 38.474 -14.235 -22.054 1.00 89.62 379 SER A C 1
ATOM 3076 O O . SER A 1 379 ? 38.222 -14.978 -21.101 1.00 89.62 379 SER A O 1
ATOM 3078 N N . LEU A 1 380 ? 37.513 -13.517 -22.651 1.00 82.75 380 LEU A N 1
ATOM 3079 C CA . LEU A 1 380 ? 36.108 -13.546 -22.218 1.00 82.75 380 LEU A CA 1
ATOM 3080 C C . LEU A 1 380 ? 35.492 -14.942 -22.363 1.00 82.75 380 LEU A C 1
ATOM 3082 O O . LEU A 1 380 ? 34.761 -15.395 -21.482 1.00 82.75 380 LEU A O 1
ATOM 3086 N N . LYS A 1 381 ? 35.825 -15.658 -23.441 1.00 86.94 381 LYS A N 1
ATOM 3087 C CA . LYS A 1 381 ? 35.381 -17.040 -23.641 1.00 86.94 381 LYS A CA 1
ATOM 3088 C C . LYS A 1 381 ? 35.934 -17.976 -22.565 1.00 86.94 381 LYS A C 1
ATOM 3090 O O . LYS A 1 381 ? 35.185 -18.783 -22.020 1.00 86.94 381 LYS A O 1
ATOM 3095 N N . GLN A 1 382 ? 37.208 -17.825 -22.203 1.00 87.88 382 GLN A N 1
ATOM 3096 C CA . GLN A 1 382 ? 37.821 -18.591 -21.117 1.00 87.88 382 GLN A CA 1
ATOM 3097 C C . GLN A 1 382 ? 37.154 -18.308 -19.760 1.00 87.88 382 GLN A C 1
ATOM 3099 O O . GLN A 1 382 ? 36.954 -19.232 -18.969 1.00 87.88 382 GLN A O 1
ATOM 3104 N N . GLN A 1 383 ? 36.769 -17.055 -19.498 1.00 80.62 383 GLN A N 1
ATOM 3105 C CA . GLN A 1 383 ? 36.017 -16.686 -18.297 1.00 80.62 383 GLN A CA 1
ATOM 3106 C C . GLN A 1 383 ? 34.612 -17.312 -18.289 1.00 80.62 383 GLN A C 1
ATOM 3108 O O . GLN A 1 383 ? 34.187 -17.842 -17.262 1.00 80.62 383 GLN A O 1
ATOM 3113 N N . GLY A 1 384 ? 33.920 -17.322 -19.433 1.00 76.25 384 GLY A N 1
ATOM 3114 C CA . GLY A 1 384 ? 32.629 -17.998 -19.595 1.00 76.25 384 GLY A CA 1
ATOM 3115 C C . GLY A 1 384 ? 32.708 -19.505 -19.327 1.00 76.25 384 GLY A C 1
ATOM 3116 O O . GLY A 1 384 ? 31.919 -20.034 -18.543 1.00 76.25 384 GLY A O 1
ATOM 3117 N N . ASP A 1 385 ? 33.714 -20.184 -19.888 1.00 85.44 385 ASP A N 1
ATOM 3118 C CA . ASP A 1 385 ? 33.952 -21.617 -19.659 1.00 85.44 385 ASP A CA 1
ATOM 3119 C C . ASP A 1 385 ? 34.239 -21.926 -18.177 1.00 85.44 385 ASP A C 1
ATOM 3121 O O . ASP A 1 385 ? 33.842 -22.978 -17.664 1.00 85.44 385 ASP A O 1
ATOM 3125 N N . GLN A 1 386 ? 34.920 -21.018 -17.468 1.00 83.31 386 GLN A N 1
ATOM 3126 C CA . GLN A 1 386 ? 35.187 -21.164 -16.036 1.00 83.31 386 GLN A CA 1
ATOM 3127 C C . GLN A 1 386 ? 33.905 -21.040 -15.203 1.00 83.31 386 GLN A C 1
ATOM 3129 O O . GLN A 1 386 ? 33.649 -21.894 -14.356 1.00 83.31 386 GLN A O 1
ATOM 3134 N N . ILE A 1 387 ? 33.067 -20.038 -15.483 1.00 74.88 387 ILE A N 1
ATOM 3135 C CA . ILE A 1 387 ? 31.769 -19.862 -14.811 1.00 74.88 387 ILE A CA 1
ATOM 3136 C C . ILE A 1 387 ? 30.879 -21.091 -15.040 1.00 74.88 387 ILE A C 1
ATOM 3138 O O . ILE A 1 387 ? 30.241 -21.586 -14.110 1.00 74.88 387 ILE A O 1
ATOM 3142 N N . GLN A 1 388 ? 30.873 -21.642 -16.255 1.00 79.75 388 GLN A N 1
ATOM 3143 C CA . GLN A 1 388 ? 30.075 -22.824 -16.568 1.00 79.75 388 GLN A CA 1
ATOM 3144 C C . GLN A 1 388 ? 30.546 -24.078 -15.813 1.00 79.75 388 GLN A C 1
ATOM 3146 O O . GLN A 1 388 ? 29.716 -24.868 -15.356 1.00 79.75 388 GLN A O 1
ATOM 3151 N N . LYS A 1 389 ? 31.861 -24.248 -15.616 1.00 86.56 389 LYS A N 1
ATOM 3152 C CA . LYS A 1 389 ? 32.403 -25.306 -14.747 1.00 86.56 389 LYS A CA 1
ATOM 3153 C C . LYS A 1 389 ? 31.986 -25.117 -13.289 1.00 86.56 389 LYS A C 1
ATOM 3155 O O . LYS A 1 389 ? 31.595 -26.093 -12.650 1.00 86.56 389 LYS A O 1
ATOM 3160 N N . ASP A 1 390 ? 32.012 -23.891 -12.775 1.00 75.31 390 ASP A N 1
ATOM 3161 C CA . ASP A 1 390 ? 31.612 -23.604 -11.393 1.00 75.31 390 ASP A CA 1
ATOM 3162 C C . ASP A 1 390 ? 30.123 -23.914 -11.156 1.00 75.31 390 ASP A C 1
ATOM 3164 O O . ASP A 1 390 ? 29.766 -24.495 -10.127 1.00 75.31 390 ASP A O 1
ATOM 3168 N N . ILE A 1 391 ? 29.255 -23.620 -12.133 1.00 72.06 391 ILE A N 1
ATOM 3169 C CA . ILE A 1 391 ? 27.831 -23.996 -12.098 1.00 72.06 391 ILE A CA 1
ATOM 3170 C C . ILE A 1 391 ? 27.665 -25.522 -12.054 1.00 72.06 391 ILE A C 1
ATOM 3172 O O . ILE A 1 391 ? 26.883 -26.031 -11.246 1.00 72.06 391 ILE A O 1
ATOM 3176 N N . GLN A 1 392 ? 28.415 -26.273 -12.869 1.00 81.19 392 GLN A N 1
ATOM 3177 C CA . GLN A 1 392 ? 28.373 -27.742 -12.850 1.00 81.19 392 GLN A CA 1
ATOM 3178 C C . GLN A 1 392 ? 28.825 -28.314 -11.500 1.00 81.19 392 GLN A C 1
ATOM 3180 O O . GLN A 1 392 ? 28.172 -29.214 -10.967 1.00 81.19 392 GLN A O 1
ATOM 3185 N N . ILE A 1 393 ? 29.896 -27.769 -10.912 1.00 78.56 393 ILE A N 1
ATOM 3186 C CA . ILE A 1 393 ? 30.387 -28.182 -9.589 1.00 78.56 393 ILE A CA 1
ATOM 3187 C C . ILE A 1 393 ? 29.317 -27.933 -8.520 1.00 78.56 393 ILE A C 1
ATOM 3189 O O . ILE A 1 393 ? 29.009 -28.839 -7.743 1.00 78.56 393 ILE A O 1
ATOM 3193 N N . ARG A 1 394 ? 28.709 -26.739 -8.496 1.00 75.81 394 ARG A N 1
ATOM 3194 C CA . ARG A 1 394 ? 27.653 -26.399 -7.528 1.00 75.81 394 ARG A CA 1
ATOM 3195 C C . ARG A 1 394 ? 26.411 -27.270 -7.696 1.00 75.81 394 ARG A C 1
ATOM 3197 O O . ARG A 1 394 ? 25.856 -27.730 -6.704 1.00 75.81 394 ARG A O 1
ATOM 3204 N N . THR A 1 395 ? 26.020 -27.567 -8.932 1.00 71.12 395 THR A N 1
ATOM 3205 C CA . THR A 1 395 ? 24.900 -28.478 -9.218 1.00 71.12 395 THR A CA 1
ATOM 3206 C C . THR A 1 395 ? 25.174 -29.878 -8.659 1.00 71.12 395 THR A C 1
ATOM 3208 O O . THR A 1 395 ? 24.314 -30.462 -7.999 1.00 71.12 395 THR A O 1
ATOM 3211 N N . GLY A 1 396 ? 26.397 -30.393 -8.833 1.00 76.94 396 GLY A N 1
ATOM 3212 C CA . GLY A 1 396 ? 26.818 -31.659 -8.228 1.00 76.94 396 GLY A CA 1
ATOM 3213 C C . GLY A 1 396 ? 26.791 -31.631 -6.694 1.00 76.94 396 GLY A C 1
ATOM 3214 O O . GLY A 1 396 ? 26.343 -32.589 -6.068 1.00 76.94 396 GLY A O 1
ATOM 3215 N N . GLN A 1 397 ? 27.204 -30.523 -6.073 1.00 70.50 397 GLN A N 1
ATOM 3216 C CA . GLN A 1 397 ? 27.137 -30.352 -4.615 1.00 70.50 397 GLN A CA 1
ATOM 3217 C C . GLN A 1 397 ? 25.693 -30.347 -4.098 1.00 70.50 397 GLN A C 1
ATOM 3219 O O . GLN A 1 397 ? 25.406 -31.011 -3.103 1.00 70.50 397 GLN A O 1
ATOM 3224 N N . VAL A 1 398 ? 24.775 -29.668 -4.793 1.00 68.75 398 VAL A N 1
ATOM 3225 C CA . VAL A 1 398 ? 23.342 -29.668 -4.458 1.00 68.75 398 VAL A CA 1
ATOM 3226 C C . VAL A 1 398 ? 22.758 -31.079 -4.548 1.00 68.75 398 VAL A C 1
ATOM 3228 O O . VAL A 1 398 ? 22.024 -31.487 -3.652 1.00 68.75 398 VAL A O 1
ATOM 3231 N N . GLN A 1 399 ? 23.121 -31.863 -5.568 1.00 72.94 399 GLN A N 1
ATOM 3232 C CA . GLN A 1 399 ? 22.680 -33.259 -5.680 1.00 72.94 399 GLN A CA 1
ATOM 3233 C C . GLN A 1 399 ? 23.199 -34.133 -4.530 1.00 72.94 399 GLN A C 1
ATOM 3235 O O . GLN A 1 399 ? 22.447 -34.942 -3.985 1.00 72.94 399 GLN A O 1
ATOM 3240 N N . VAL A 1 400 ? 24.460 -33.958 -4.121 1.00 74.44 400 VAL A N 1
ATOM 3241 C CA . VAL A 1 400 ? 25.028 -34.675 -2.966 1.00 74.44 400 VAL A CA 1
ATOM 3242 C C . VAL A 1 400 ? 24.316 -34.282 -1.670 1.00 74.44 400 VAL A C 1
ATOM 3244 O O . VAL A 1 400 ? 23.987 -35.160 -0.872 1.00 74.44 400 VAL A O 1
ATOM 3247 N N . LEU A 1 401 ? 24.035 -32.992 -1.467 1.00 69.62 401 LEU A N 1
ATOM 3248 C CA . LEU A 1 401 ? 23.305 -32.502 -0.295 1.00 69.62 401 LEU A CA 1
ATOM 3249 C C . LEU A 1 401 ? 21.867 -33.020 -0.266 1.00 69.62 401 LEU A C 1
ATOM 3251 O O . LEU A 1 401 ? 21.428 -33.501 0.775 1.00 69.62 401 LEU A O 1
ATOM 3255 N N . ARG A 1 402 ? 21.167 -33.007 -1.407 1.00 67.56 402 ARG A N 1
ATOM 3256 C CA . ARG A 1 402 ? 19.826 -33.590 -1.541 1.00 67.56 402 ARG A CA 1
ATOM 3257 C C . ARG A 1 402 ? 19.838 -35.068 -1.155 1.00 67.56 402 ARG A C 1
ATOM 3259 O O . ARG A 1 402 ? 19.059 -35.467 -0.299 1.00 67.56 402 ARG A O 1
ATOM 3266 N N . LYS A 1 403 ? 20.780 -35.847 -1.696 1.00 74.50 403 LYS A N 1
ATOM 3267 C CA . LYS A 1 403 ? 20.941 -37.262 -1.340 1.00 74.50 403 LYS A CA 1
ATOM 3268 C C . LYS A 1 403 ? 21.243 -37.457 0.149 1.00 74.50 403 LYS A C 1
ATOM 3270 O O . LYS A 1 403 ? 20.688 -38.348 0.770 1.00 74.50 403 LYS A O 1
ATOM 3275 N N . THR A 1 404 ? 22.080 -36.603 0.737 1.00 71.12 404 THR A N 1
ATOM 3276 C CA . THR A 1 404 ? 22.414 -36.665 2.171 1.00 71.12 404 THR A CA 1
ATOM 3277 C C . THR A 1 404 ? 21.202 -36.343 3.053 1.00 71.12 404 THR A C 1
ATOM 3279 O O . THR A 1 404 ? 21.024 -36.963 4.097 1.00 71.12 404 THR A O 1
ATOM 3282 N N . LEU A 1 405 ? 20.353 -35.396 2.639 1.00 65.00 405 LEU A N 1
ATOM 3283 C CA . LEU A 1 405 ? 19.112 -35.038 3.337 1.00 65.00 405 LEU A CA 1
ATOM 3284 C C . LEU A 1 405 ? 18.048 -36.140 3.21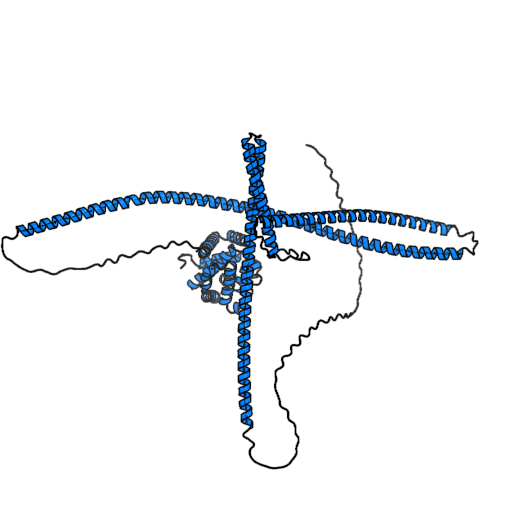6 1.00 65.00 405 LEU A C 1
ATOM 3286 O O . LEU A 1 405 ? 17.387 -36.455 4.207 1.00 65.00 405 LEU A O 1
ATOM 3290 N N . GLU A 1 406 ? 17.934 -36.763 2.040 1.00 72.44 406 GLU A N 1
ATOM 3291 C CA . GLU A 1 406 ? 17.098 -37.949 1.813 1.00 72.44 406 GLU A CA 1
ATOM 3292 C C . GLU A 1 406 ? 17.576 -39.139 2.667 1.00 72.44 406 GLU A C 1
ATOM 3294 O O . GLU A 1 406 ? 16.773 -39.739 3.383 1.00 72.44 406 GLU A O 1
ATOM 3299 N N . ASP A 1 407 ? 18.885 -39.423 2.683 1.00 75.69 407 ASP A N 1
ATOM 3300 C CA . ASP A 1 407 ? 19.504 -40.469 3.514 1.00 75.69 407 ASP A CA 1
ATOM 3301 C C . ASP A 1 407 ? 19.321 -40.192 5.026 1.00 75.69 407 ASP A C 1
ATOM 3303 O O . ASP A 1 407 ? 19.260 -41.125 5.830 1.00 75.69 407 ASP A O 1
ATOM 3307 N N . ALA A 1 408 ? 19.194 -38.920 5.428 1.00 70.25 408 ALA A N 1
ATOM 3308 C CA . ALA A 1 408 ? 18.919 -38.495 6.804 1.00 70.25 408 ALA A CA 1
ATOM 3309 C C . ALA A 1 408 ? 17.426 -38.545 7.192 1.00 70.25 408 ALA A C 1
ATOM 3311 O O . ALA A 1 408 ? 17.078 -38.213 8.328 1.00 70.25 408 ALA A O 1
ATOM 3312 N N . GLY A 1 409 ? 16.539 -38.963 6.282 1.00 56.94 409 GLY A N 1
ATOM 3313 C CA . GLY A 1 409 ? 15.108 -39.108 6.554 1.00 56.94 409 GLY A CA 1
ATOM 3314 C C . GLY A 1 409 ? 14.360 -37.783 6.706 1.00 56.94 409 GLY A C 1
ATOM 3315 O O . GLY A 1 409 ? 13.291 -37.763 7.313 1.00 56.94 409 GLY A O 1
ATOM 3316 N N . ILE A 1 410 ? 14.905 -36.681 6.176 1.00 61.62 410 ILE A N 1
ATOM 3317 C CA . ILE A 1 410 ? 14.212 -35.393 6.096 1.00 61.62 410 ILE A CA 1
ATOM 3318 C C . ILE A 1 410 ? 13.441 -35.385 4.769 1.00 61.62 410 ILE A C 1
ATOM 3320 O O . ILE A 1 410 ? 14.068 -35.280 3.714 1.00 61.62 410 ILE A O 1
ATOM 3324 N N . PRO A 1 411 ? 12.100 -35.516 4.777 1.00 46.19 411 PRO A N 1
ATOM 3325 C CA . PRO A 1 411 ? 11.323 -35.519 3.548 1.00 46.19 411 PRO A CA 1
ATOM 3326 C C . PRO A 1 411 ? 11.341 -34.114 2.940 1.00 46.19 411 PRO A C 1
ATOM 3328 O O . PRO A 1 411 ? 10.625 -33.214 3.379 1.00 46.19 411 PRO A O 1
ATOM 3331 N N . ILE A 1 412 ? 12.177 -33.920 1.923 1.00 54.75 412 ILE A N 1
ATOM 3332 C CA . ILE A 1 412 ? 12.033 -32.808 0.986 1.00 54.75 412 ILE A CA 1
ATOM 3333 C C . ILE A 1 412 ? 10.826 -33.180 0.126 1.00 54.75 412 ILE A C 1
ATOM 3335 O O . ILE A 1 412 ? 10.847 -34.232 -0.509 1.00 54.75 412 ILE A O 1
ATOM 3339 N N . ALA A 1 413 ? 9.752 -32.387 0.187 1.00 45.81 413 ALA A N 1
ATOM 3340 C CA . ALA A 1 413 ? 8.512 -32.654 -0.540 1.00 45.81 413 ALA A CA 1
ATOM 3341 C C . ALA A 1 413 ? 8.829 -33.040 -1.995 1.00 45.81 413 ALA A C 1
ATOM 3343 O O . ALA A 1 413 ? 9.447 -32.270 -2.730 1.00 45.81 413 ALA A O 1
ATOM 3344 N N . ALA A 1 414 ? 8.465 -34.270 -2.362 1.00 45.31 414 ALA A N 1
ATOM 3345 C CA . ALA A 1 414 ? 8.901 -34.933 -3.588 1.00 45.31 414 ALA A CA 1
ATOM 3346 C C . ALA A 1 414 ? 8.250 -34.377 -4.867 1.00 45.31 414 ALA A C 1
ATOM 3348 O O . ALA A 1 414 ? 8.598 -34.817 -5.956 1.00 45.31 414 ALA A O 1
ATOM 3349 N N . ASP A 1 415 ? 7.385 -33.370 -4.750 1.00 41.72 415 ASP A N 1
ATOM 3350 C CA . ASP A 1 415 ? 6.624 -32.802 -5.864 1.00 41.72 415 ASP A CA 1
ATOM 3351 C C . ASP A 1 415 ? 7.154 -31.423 -6.278 1.00 41.72 415 ASP A C 1
ATOM 3353 O O . ASP A 1 415 ? 6.403 -30.485 -6.533 1.00 41.72 415 ASP A O 1
ATOM 3357 N N . ILE A 1 416 ? 8.477 -31.289 -6.362 1.00 51.44 416 ILE A N 1
ATOM 3358 C CA . ILE A 1 416 ? 9.048 -30.406 -7.379 1.00 51.44 416 ILE A CA 1
ATOM 3359 C C . ILE A 1 416 ? 9.333 -31.338 -8.550 1.00 51.44 416 ILE A C 1
ATOM 3361 O O . ILE A 1 416 ? 10.442 -31.867 -8.666 1.00 51.44 416 ILE A O 1
ATOM 3365 N N . GLU A 1 417 ? 8.288 -31.599 -9.349 1.00 40.38 417 GLU A N 1
ATOM 3366 C CA . GLU A 1 417 ? 8.445 -32.078 -10.725 1.00 40.38 417 GLU A CA 1
ATOM 3367 C C . GLU A 1 417 ? 9.640 -31.344 -11.324 1.00 40.38 417 GLU A C 1
ATOM 3369 O O . GLU A 1 417 ? 9.765 -30.136 -11.107 1.00 40.38 417 GLU A O 1
ATOM 3374 N N . GLU A 1 418 ? 10.535 -32.087 -11.983 1.00 43.44 418 GLU A N 1
ATOM 3375 C CA . GLU A 1 418 ? 11.681 -31.552 -12.714 1.00 43.44 418 GLU A CA 1
ATOM 3376 C C . GLU A 1 418 ? 11.296 -30.210 -13.337 1.00 43.44 418 GLU A C 1
ATOM 3378 O O . GLU A 1 418 ? 10.586 -30.162 -14.341 1.00 43.44 418 GLU A O 1
ATOM 3383 N N . ILE A 1 419 ? 11.720 -29.113 -12.695 1.00 47.66 419 ILE A N 1
ATOM 3384 C CA . ILE A 1 419 ? 11.636 -27.788 -13.287 1.00 47.66 419 ILE A CA 1
ATOM 3385 C C . ILE A 1 419 ? 12.597 -27.902 -14.447 1.00 47.66 419 ILE A C 1
ATOM 3387 O O . ILE A 1 419 ? 13.816 -27.852 -14.263 1.00 47.66 419 ILE A O 1
ATOM 3391 N N . ASP A 1 420 ? 12.020 -28.179 -15.609 1.00 39.97 420 ASP A N 1
ATOM 3392 C CA . ASP A 1 420 ? 12.689 -28.193 -16.884 1.00 39.97 420 ASP A CA 1
ATOM 3393 C C . ASP A 1 420 ? 13.490 -26.892 -16.935 1.00 39.97 420 ASP A C 1
ATOM 3395 O O . ASP A 1 420 ? 12.951 -25.782 -16.956 1.00 39.97 420 ASP A O 1
ATOM 3399 N N . THR A 1 421 ? 14.809 -27.025 -16.794 1.00 43.38 421 THR A N 1
ATOM 3400 C CA . THR A 1 421 ? 15.741 -25.903 -16.587 1.00 43.38 421 THR A CA 1
ATOM 3401 C C . THR A 1 421 ? 15.873 -25.034 -17.837 1.00 43.38 421 THR A C 1
ATOM 3403 O O . THR A 1 421 ? 16.642 -24.075 -17.873 1.00 43.38 421 THR A O 1
ATOM 3406 N N . THR A 1 422 ? 15.082 -25.321 -18.866 1.00 45.88 422 THR A N 1
ATOM 3407 C CA . THR A 1 422 ? 14.911 -24.496 -20.046 1.00 45.88 422 THR A CA 1
ATOM 3408 C C . THR A 1 422 ? 13.723 -23.549 -19.870 1.00 45.88 422 THR A C 1
ATOM 3410 O O . THR A 1 422 ? 12.657 -23.758 -20.442 1.00 45.88 422 THR A O 1
ATOM 3413 N N . GLY A 1 423 ? 13.928 -22.461 -19.122 1.00 45.03 423 GLY A N 1
ATOM 3414 C CA . GLY A 1 423 ? 13.213 -21.208 -19.404 1.00 45.03 423 GLY A CA 1
ATOM 3415 C C . GLY A 1 423 ? 12.241 -20.660 -18.358 1.00 45.03 423 GLY A C 1
ATOM 3416 O O . GLY A 1 423 ? 11.491 -19.748 -18.687 1.00 45.03 423 GLY A O 1
ATOM 3417 N N . SER A 1 424 ? 12.243 -21.143 -17.114 1.00 44.03 424 SER A N 1
ATOM 3418 C CA . SER A 1 424 ? 11.529 -20.441 -16.037 1.00 44.03 424 SER A CA 1
ATOM 3419 C C . SER A 1 424 ? 12.382 -19.282 -15.520 1.00 44.03 424 SER A C 1
ATOM 3421 O O . SER A 1 424 ? 13.170 -19.453 -14.589 1.00 44.03 424 SER A O 1
ATOM 3423 N N . ASP A 1 425 ? 12.218 -18.104 -16.119 1.00 48.41 425 ASP A N 1
ATOM 3424 C CA . ASP A 1 425 ? 12.727 -16.848 -15.572 1.00 48.41 425 ASP A CA 1
ATOM 3425 C C . ASP A 1 425 ? 12.293 -16.720 -14.101 1.00 48.41 425 ASP A C 1
ATOM 3427 O O . ASP A 1 425 ? 11.103 -16.748 -13.777 1.00 48.41 425 ASP A O 1
ATOM 3431 N N . PHE A 1 426 ? 13.261 -16.606 -13.188 1.00 49.97 426 PHE A N 1
ATOM 3432 C CA . PHE A 1 426 ? 13.018 -16.209 -11.800 1.00 49.97 426 PHE A CA 1
ATOM 3433 C C . PHE A 1 426 ? 12.578 -14.743 -11.800 1.00 49.97 426 PHE A C 1
ATOM 3435 O O . PHE A 1 426 ? 13.373 -13.837 -11.556 1.00 49.97 426 PHE A O 1
ATOM 3442 N N . VAL A 1 427 ? 11.312 -14.502 -12.132 1.00 59.97 427 VAL A N 1
ATOM 3443 C CA . VAL A 1 427 ? 10.736 -13.161 -12.124 1.00 59.97 427 VAL A CA 1
ATOM 3444 C C . VAL A 1 427 ? 10.485 -12.758 -10.663 1.00 59.97 427 VAL A C 1
ATOM 3446 O O . VAL A 1 427 ? 9.786 -13.490 -9.944 1.00 59.97 427 VAL A O 1
ATOM 3449 N N . PRO A 1 428 ? 11.050 -11.624 -10.200 1.00 58.59 428 PRO A N 1
ATOM 3450 C CA . PRO A 1 428 ? 10.730 -11.055 -8.895 1.00 58.59 428 PRO A CA 1
ATOM 3451 C C . PRO A 1 428 ? 9.215 -10.891 -8.720 1.00 58.59 428 PRO A C 1
ATOM 3453 O O . PRO A 1 428 ? 8.533 -10.456 -9.645 1.00 58.59 428 PRO A O 1
ATOM 3456 N N . GLY A 1 429 ? 8.691 -11.249 -7.545 1.00 52.66 429 GLY A N 1
ATOM 3457 C CA . GLY A 1 429 ? 7.255 -11.159 -7.231 1.00 52.66 429 GLY A CA 1
ATOM 3458 C C . GLY A 1 429 ? 6.448 -12.444 -7.456 1.00 52.66 429 GLY A C 1
ATOM 3459 O O . GLY A 1 429 ? 5.244 -12.457 -7.229 1.00 52.66 429 GLY A O 1
ATOM 3460 N N . THR A 1 430 ? 7.074 -13.547 -7.875 1.00 68.31 430 THR A N 1
ATOM 3461 C CA . THR A 1 430 ? 6.402 -14.859 -7.913 1.00 68.31 430 THR A CA 1
ATOM 3462 C C . THR A 1 430 ? 6.532 -15.596 -6.579 1.00 68.31 430 THR A C 1
ATOM 3464 O O . THR A 1 430 ? 7.542 -15.484 -5.882 1.00 68.31 430 THR A O 1
ATOM 3467 N N . THR A 1 431 ? 5.551 -16.435 -6.233 1.00 63.62 431 THR A N 1
ATOM 3468 C CA . THR A 1 431 ? 5.608 -17.278 -5.023 1.00 63.62 431 THR A CA 1
ATOM 3469 C C . THR A 1 431 ? 6.877 -18.137 -4.995 1.00 63.62 431 THR A C 1
ATOM 3471 O O . THR A 1 431 ? 7.523 -18.255 -3.958 1.00 63.62 431 THR A O 1
ATOM 3474 N N . ASN A 1 432 ? 7.302 -18.661 -6.150 1.00 64.19 432 ASN A N 1
ATOM 3475 C CA . ASN A 1 432 ? 8.533 -19.445 -6.280 1.00 64.19 432 ASN A CA 1
ATOM 3476 C C . ASN A 1 432 ? 9.798 -18.620 -5.992 1.00 64.19 432 ASN A C 1
ATOM 3478 O O . ASN A 1 432 ? 10.736 -19.136 -5.384 1.00 64.19 432 ASN A O 1
ATOM 3482 N N . PHE A 1 433 ? 9.821 -17.337 -6.369 1.00 71.50 433 PHE A N 1
ATOM 3483 C CA . PHE A 1 433 ? 10.911 -16.418 -6.038 1.00 71.50 433 PHE A CA 1
ATOM 3484 C C . PHE A 1 433 ? 11.009 -16.182 -4.526 1.00 71.50 433 PHE A C 1
ATOM 3486 O O . PHE A 1 433 ? 12.097 -16.300 -3.960 1.00 71.50 433 PHE A O 1
ATOM 3493 N N . TYR A 1 434 ? 9.886 -15.927 -3.849 1.00 65.12 434 TYR A N 1
ATOM 3494 C CA . TYR A 1 434 ? 9.881 -15.740 -2.395 1.00 65.12 434 TYR A CA 1
ATOM 3495 C C . TYR A 1 434 ? 10.206 -17.025 -1.633 1.00 65.12 434 TYR A C 1
ATOM 3497 O O . TYR A 1 434 ? 10.978 -16.986 -0.678 1.00 65.12 434 TYR A O 1
ATOM 3505 N N . ILE A 1 435 ? 9.701 -18.179 -2.080 1.00 67.50 435 ILE A N 1
ATOM 3506 C CA . ILE A 1 435 ? 10.064 -19.486 -1.511 1.00 67.50 435 ILE A CA 1
ATOM 3507 C C . ILE A 1 435 ? 11.575 -19.717 -1.636 1.00 67.50 435 ILE A C 1
ATOM 3509 O O . ILE A 1 435 ? 12.217 -20.112 -0.660 1.00 67.50 435 ILE A O 1
ATOM 3513 N N . ALA A 1 436 ? 12.164 -19.422 -2.799 1.00 70.75 436 ALA A N 1
ATOM 3514 C CA . ALA A 1 436 ? 13.603 -19.541 -3.004 1.00 70.75 436 ALA A CA 1
ATOM 3515 C C . ALA A 1 436 ? 14.396 -18.576 -2.107 1.00 70.75 436 ALA A C 1
ATOM 3517 O O . ALA A 1 436 ? 15.356 -19.006 -1.468 1.00 70.75 436 ALA A O 1
ATOM 3518 N N . GLN A 1 437 ? 13.976 -17.311 -1.983 1.00 72.88 437 GLN A N 1
ATOM 3519 C CA . GLN A 1 437 ? 14.618 -16.356 -1.072 1.00 72.88 437 GLN A CA 1
ATOM 3520 C C . GLN A 1 437 ? 14.544 -16.801 0.391 1.00 72.88 437 GLN A C 1
ATOM 3522 O O . GLN A 1 437 ? 15.560 -16.791 1.084 1.00 72.88 437 GLN A O 1
ATOM 3527 N N . ILE A 1 438 ? 13.369 -17.232 0.860 1.00 66.94 438 ILE A N 1
ATOM 3528 C CA . ILE A 1 438 ? 13.185 -17.719 2.232 1.00 66.94 438 ILE A CA 1
ATOM 3529 C C . ILE A 1 438 ? 14.060 -18.951 2.477 1.00 66.94 438 ILE A C 1
ATOM 3531 O O . ILE A 1 438 ? 14.666 -19.060 3.543 1.00 66.94 438 ILE A O 1
ATOM 3535 N N . SER A 1 439 ? 14.165 -19.864 1.506 1.00 70.88 439 SER A N 1
ATOM 3536 C CA . SER A 1 439 ? 15.031 -21.041 1.621 1.00 70.88 439 SER A CA 1
ATOM 3537 C C . SER A 1 439 ? 16.506 -20.651 1.717 1.00 70.88 439 SER A C 1
ATOM 3539 O O . SER A 1 439 ? 17.196 -21.126 2.615 1.00 70.88 439 SER A O 1
ATOM 3541 N N . ILE A 1 440 ? 16.976 -19.733 0.862 1.00 75.31 440 ILE A N 1
ATOM 3542 C CA . ILE A 1 440 ? 18.358 -19.228 0.893 1.00 75.31 440 ILE A CA 1
ATOM 3543 C C . ILE A 1 440 ? 18.660 -18.564 2.241 1.00 75.31 440 ILE A C 1
ATOM 3545 O O . ILE A 1 440 ? 19.675 -18.872 2.863 1.00 75.31 440 ILE A O 1
ATOM 3549 N N . LEU A 1 441 ? 17.771 -17.694 2.725 1.00 70.31 441 LEU A N 1
ATOM 3550 C CA . LEU A 1 441 ? 17.940 -17.016 4.013 1.00 70.31 441 LEU A CA 1
ATOM 3551 C C . LEU A 1 441 ? 17.926 -18.001 5.185 1.00 70.31 441 LEU A C 1
ATOM 3553 O O . LEU A 1 441 ? 18.705 -17.859 6.126 1.00 70.31 441 LEU A O 1
ATOM 3557 N N . LYS A 1 442 ? 17.075 -19.029 5.131 1.00 73.81 442 LYS A N 1
ATOM 3558 C CA . LYS A 1 442 ? 17.017 -20.082 6.151 1.00 73.81 442 LYS A CA 1
ATOM 3559 C C . LYS A 1 442 ? 18.312 -20.894 6.196 1.00 73.81 442 LYS A C 1
ATOM 3561 O O . LYS A 1 442 ? 18.804 -21.180 7.288 1.00 73.81 442 LYS A O 1
ATOM 3566 N N . ASP A 1 443 ? 18.880 -21.223 5.041 1.00 75.44 443 ASP A N 1
ATOM 3567 C CA . ASP A 1 443 ? 20.146 -21.954 4.951 1.00 75.44 443 ASP A CA 1
ATOM 3568 C C . ASP A 1 443 ? 21.332 -21.098 5.415 1.00 75.44 443 ASP A C 1
ATOM 3570 O O . ASP A 1 443 ? 22.192 -21.580 6.159 1.00 75.44 443 ASP A O 1
ATOM 3574 N N . GLN A 1 444 ? 21.348 -19.808 5.062 1.00 74.94 444 GLN A N 1
ATOM 3575 C CA . GLN A 1 444 ? 22.334 -18.845 5.566 1.00 74.94 444 GLN A CA 1
ATOM 3576 C C . GLN A 1 444 ? 22.272 -18.725 7.093 1.00 74.94 444 GLN A C 1
ATOM 3578 O O . GLN A 1 444 ? 23.302 -18.847 7.759 1.00 74.94 444 GLN A O 1
ATOM 3583 N N . LEU A 1 445 ? 21.068 -18.582 7.656 1.00 72.69 445 LEU A N 1
ATOM 3584 C CA . LEU A 1 445 ? 20.851 -18.492 9.101 1.00 72.69 445 LEU A CA 1
ATOM 3585 C C . LEU A 1 445 ? 21.309 -19.765 9.829 1.00 72.69 445 LEU A C 1
ATOM 3587 O O . LEU A 1 445 ? 21.981 -19.690 10.860 1.00 72.69 445 LEU A O 1
ATOM 3591 N N . ASN A 1 446 ? 20.987 -20.945 9.292 1.00 78.81 446 ASN A N 1
ATOM 3592 C CA . ASN A 1 446 ? 21.428 -22.216 9.867 1.00 78.81 446 ASN A CA 1
ATOM 3593 C C . ASN A 1 446 ? 22.957 -22.347 9.838 1.00 78.81 446 ASN A C 1
ATOM 3595 O O . ASN A 1 446 ? 23.561 -22.699 10.852 1.00 78.81 446 ASN A O 1
ATOM 3599 N N . THR A 1 447 ? 23.588 -21.985 8.718 1.00 79.00 447 THR A N 1
ATOM 3600 C CA . THR A 1 447 ? 25.052 -22.011 8.572 1.00 79.00 447 THR A CA 1
ATOM 3601 C C . THR A 1 447 ? 25.727 -21.064 9.569 1.00 79.00 447 THR A C 1
ATOM 3603 O O . THR A 1 447 ? 26.697 -21.440 10.232 1.00 79.00 447 THR A O 1
ATOM 3606 N N . GLN A 1 448 ? 25.196 -19.849 9.741 1.00 74.69 448 GLN A N 1
ATOM 3607 C CA . GLN A 1 448 ? 25.695 -18.898 10.737 1.00 74.69 448 GLN A CA 1
ATOM 3608 C C . GLN A 1 448 ? 25.537 -19.425 12.166 1.00 74.69 448 GLN A C 1
ATOM 3610 O O . GLN A 1 448 ? 26.471 -19.319 12.962 1.00 74.69 448 GLN A O 1
ATOM 3615 N N . LYS A 1 449 ? 24.403 -20.059 12.487 1.00 77.12 449 LYS A N 1
ATOM 3616 C CA . LYS A 1 449 ? 24.154 -20.657 13.805 1.00 77.12 449 LYS A CA 1
ATOM 3617 C C . LYS A 1 449 ? 25.136 -21.787 14.119 1.00 77.12 449 LYS A C 1
ATOM 3619 O O . LYS A 1 449 ? 25.658 -21.852 15.233 1.00 77.12 449 LYS A O 1
ATOM 3624 N N . GLU A 1 450 ? 25.424 -22.655 13.154 1.00 85.94 450 GLU A N 1
ATOM 3625 C CA . GLU A 1 450 ? 26.420 -23.722 13.306 1.00 85.94 450 GLU A CA 1
ATOM 3626 C C . GLU A 1 450 ? 27.836 -23.160 13.495 1.00 85.94 450 GLU A C 1
ATOM 3628 O O . GLU A 1 450 ? 28.557 -23.574 14.411 1.00 85.94 450 GLU A O 1
ATOM 3633 N N . LEU A 1 451 ? 28.219 -22.164 12.689 1.00 78.81 451 LEU A N 1
ATOM 3634 C CA . LEU A 1 451 ? 29.503 -21.474 12.813 1.00 78.81 451 LEU A CA 1
ATOM 3635 C C . LEU A 1 451 ? 29.649 -20.793 14.177 1.00 78.81 451 LEU A C 1
ATOM 3637 O O . LEU A 1 451 ? 30.693 -20.929 14.818 1.00 78.81 451 LEU A O 1
ATOM 3641 N N . LEU A 1 452 ? 28.610 -20.106 14.647 1.00 78.81 452 LEU A N 1
ATOM 3642 C CA . LEU A 1 452 ? 28.579 -19.461 15.956 1.00 78.81 452 LEU A CA 1
ATOM 3643 C C . LEU A 1 452 ? 28.751 -20.481 17.087 1.00 78.81 452 LEU A C 1
ATOM 3645 O O . LEU A 1 452 ? 29.606 -20.307 17.956 1.00 78.81 452 LEU A O 1
ATOM 3649 N N . GLN A 1 453 ? 28.012 -21.592 17.043 1.00 83.94 453 GLN A N 1
ATOM 3650 C CA . GLN A 1 453 ? 28.156 -22.672 18.023 1.00 83.94 453 GLN A CA 1
ATOM 3651 C C . GLN A 1 453 ? 29.564 -23.280 18.013 1.00 83.94 453 GLN A C 1
ATOM 3653 O O . GLN A 1 453 ? 30.094 -23.632 19.072 1.00 83.94 453 GLN A O 1
ATOM 3658 N N . SER A 1 454 ? 30.186 -23.413 16.838 1.00 83.88 454 SER A N 1
ATOM 3659 C CA . SER A 1 454 ? 31.556 -23.919 16.722 1.00 83.88 454 SER A CA 1
ATOM 3660 C C . SER A 1 454 ? 32.585 -22.964 17.350 1.00 83.88 454 SER A C 1
ATOM 3662 O O . SER A 1 454 ? 33.460 -23.418 18.091 1.00 83.88 454 SER A O 1
ATOM 3664 N N . GLU A 1 455 ? 32.431 -21.648 17.160 1.00 78.25 455 GLU A N 1
ATOM 3665 C CA . GLU A 1 455 ? 33.296 -20.631 17.772 1.00 78.25 455 GLU A CA 1
ATOM 3666 C C . GLU A 1 455 ? 33.095 -20.539 19.280 1.00 78.25 455 GLU A C 1
ATOM 3668 O O . GLU A 1 455 ? 34.071 -20.495 20.021 1.00 78.25 455 GLU A O 1
ATOM 3673 N N . GLN A 1 456 ? 31.852 -20.596 19.764 1.00 81.12 456 GLN A N 1
ATOM 3674 C CA . GLN A 1 456 ? 31.563 -20.631 21.199 1.00 81.12 456 GLN A CA 1
ATOM 3675 C C . GLN A 1 456 ? 32.206 -21.860 21.871 1.00 81.12 456 GLN A C 1
ATOM 3677 O O . GLN A 1 456 ? 32.764 -21.752 22.966 1.00 81.12 456 GLN A O 1
ATOM 3682 N N . LYS A 1 457 ? 32.188 -23.032 21.215 1.00 87.12 457 LYS A N 1
ATOM 3683 C CA . LYS A 1 457 ? 32.902 -24.234 21.692 1.00 87.12 457 LYS A CA 1
ATOM 3684 C C . LYS A 1 457 ? 34.419 -24.032 21.686 1.00 87.12 457 LYS A C 1
ATOM 3686 O O . LYS A 1 457 ? 35.079 -24.395 22.661 1.00 87.12 457 LYS A O 1
ATOM 3691 N N . ARG A 1 458 ? 34.971 -23.438 20.622 1.00 78.75 458 ARG A N 1
ATOM 3692 C CA . ARG A 1 458 ? 36.404 -23.126 20.517 1.00 78.75 458 ARG A CA 1
ATOM 3693 C C . ARG A 1 458 ? 36.846 -22.141 21.596 1.00 78.75 458 ARG A C 1
ATOM 3695 O O . ARG A 1 458 ? 37.880 -22.355 22.219 1.00 78.75 458 ARG A O 1
ATOM 3702 N N . LEU A 1 459 ? 36.050 -21.110 21.861 1.00 75.56 459 LEU A N 1
ATOM 3703 C CA . LEU A 1 459 ? 36.334 -20.093 22.865 1.00 75.56 459 LEU A CA 1
ATOM 3704 C C . LEU A 1 459 ? 36.368 -20.693 24.273 1.00 75.56 459 LEU A C 1
ATOM 3706 O O . LEU A 1 459 ? 37.337 -20.472 24.992 1.00 75.56 459 LEU A O 1
ATOM 3710 N N . LYS A 1 460 ? 35.393 -21.546 24.623 1.00 82.44 460 LYS A N 1
ATOM 3711 C CA . LYS A 1 460 ? 35.394 -22.285 25.900 1.00 82.44 460 LYS A CA 1
ATOM 3712 C C . LYS A 1 460 ? 36.645 -23.150 26.078 1.00 82.44 460 LYS A C 1
ATOM 3714 O O . LYS A 1 460 ? 37.190 -23.220 27.176 1.00 82.44 460 LYS A O 1
ATOM 3719 N N . LEU A 1 461 ? 37.118 -23.793 25.005 1.00 79.25 461 LEU A N 1
ATOM 3720 C CA . LEU A 1 461 ? 38.371 -24.555 25.024 1.00 79.25 461 LEU A CA 1
ATOM 3721 C C . LEU A 1 461 ? 39.592 -23.642 25.199 1.00 79.25 461 LEU A C 1
ATOM 3723 O O . LEU A 1 461 ? 40.487 -23.971 25.967 1.00 79.25 461 LEU A O 1
ATOM 3727 N N . LEU A 1 462 ? 39.658 -22.499 24.519 1.00 75.19 462 LEU A N 1
ATOM 3728 C CA . LEU A 1 462 ? 40.796 -21.579 24.646 1.00 75.19 462 LEU A CA 1
ATOM 3729 C C . LEU A 1 462 ? 40.865 -20.938 26.041 1.00 75.19 462 LEU A C 1
ATOM 3731 O O . LEU A 1 462 ? 41.953 -20.850 26.612 1.00 75.19 462 LEU A O 1
ATOM 3735 N N . GLU A 1 463 ? 39.714 -20.579 26.619 1.00 76.75 463 GLU A N 1
ATOM 3736 C CA . GLU A 1 463 ? 39.611 -20.093 28.001 1.00 76.75 463 GLU A CA 1
ATOM 3737 C C . GLU A 1 463 ? 40.085 -21.154 29.008 1.00 76.75 463 GLU A C 1
ATOM 3739 O O . GLU A 1 463 ? 40.791 -20.822 29.960 1.00 76.75 463 GLU A O 1
ATOM 3744 N N . SER A 1 464 ? 39.793 -22.442 28.775 1.00 80.88 464 SER A N 1
ATOM 3745 C CA . SER A 1 464 ? 40.253 -23.523 29.658 1.00 80.88 464 SER A CA 1
ATOM 3746 C C . SER A 1 464 ? 41.750 -23.834 29.537 1.00 80.88 464 SER A C 1
ATOM 3748 O O . SER A 1 464 ? 42.317 -24.429 30.451 1.00 80.88 464 SER A O 1
ATOM 3750 N N . HIS A 1 465 ? 42.395 -23.467 28.424 1.00 81.44 465 HIS A N 1
ATOM 3751 C CA . HIS A 1 465 ? 43.818 -23.734 28.163 1.00 81.44 465 HIS A CA 1
ATOM 3752 C C . HIS A 1 465 ? 44.738 -22.544 28.488 1.00 81.44 465 HIS A C 1
ATOM 3754 O O . HIS A 1 465 ? 45.939 -22.622 28.232 1.00 81.44 465 HIS A O 1
ATOM 3760 N N . GLY A 1 466 ? 44.207 -21.457 29.063 1.00 79.75 466 GLY A N 1
ATOM 3761 C CA . GLY A 1 466 ? 45.004 -20.293 29.470 1.00 79.75 466 GLY A CA 1
ATOM 3762 C C . GLY A 1 466 ? 45.641 -19.546 28.295 1.00 79.75 466 GLY A C 1
ATOM 3763 O O . GLY A 1 466 ? 46.739 -19.007 28.432 1.00 79.75 466 GLY A O 1
ATOM 3764 N N . VAL A 1 467 ? 44.984 -19.560 27.131 1.00 73.38 467 VAL A N 1
ATOM 3765 C CA . VAL A 1 467 ? 45.455 -18.865 25.926 1.00 73.38 467 VAL A CA 1
ATOM 3766 C C . VAL A 1 467 ? 45.400 -17.348 26.128 1.00 73.38 467 VAL A C 1
ATOM 3768 O O . VAL A 1 467 ? 44.569 -16.841 26.879 1.00 73.38 467 VAL A O 1
ATOM 3771 N N . ASP A 1 468 ? 46.316 -16.639 25.464 1.00 77.00 468 ASP A N 1
ATOM 3772 C CA . ASP A 1 468 ? 46.507 -15.191 25.556 1.00 77.00 468 ASP A CA 1
ATOM 3773 C C . ASP A 1 468 ? 45.179 -14.406 25.479 1.00 77.00 468 ASP A C 1
ATOM 3775 O O . ASP A 1 468 ? 44.353 -14.606 24.582 1.00 77.00 468 ASP A O 1
ATOM 3779 N N . SER A 1 469 ? 44.992 -13.497 26.440 1.00 79.38 469 SER A N 1
ATOM 3780 C CA . SER A 1 469 ? 43.767 -12.717 26.672 1.00 79.38 469 SER A CA 1
ATOM 3781 C C . SER A 1 469 ? 43.336 -11.914 25.438 1.00 79.38 469 SER A C 1
ATOM 3783 O O . SER A 1 469 ? 42.145 -11.732 25.181 1.00 79.38 469 SER A O 1
ATOM 3785 N N . THR A 1 470 ? 44.304 -11.489 24.624 1.00 80.31 470 THR A N 1
ATOM 3786 C CA . THR A 1 470 ? 44.067 -10.742 23.381 1.00 80.31 470 THR A CA 1
ATOM 3787 C C . THR A 1 470 ? 43.332 -11.575 22.328 1.00 80.31 470 THR A C 1
ATOM 3789 O O . THR A 1 470 ? 42.365 -11.100 21.735 1.00 80.31 470 THR A O 1
ATOM 3792 N N . VAL A 1 471 ? 43.714 -12.845 22.151 1.00 77.50 471 VAL A N 1
ATOM 3793 C CA . VAL A 1 471 ? 43.069 -13.775 21.209 1.00 77.50 471 VAL A CA 1
ATOM 3794 C C . VAL A 1 471 ? 41.639 -14.075 21.653 1.00 77.50 471 VAL A C 1
ATOM 3796 O O . VAL A 1 471 ? 40.723 -14.077 20.833 1.00 77.50 471 VAL A O 1
ATOM 3799 N N . VAL A 1 472 ? 41.423 -14.272 22.956 1.00 74.88 472 VAL A N 1
ATOM 3800 C CA . VAL A 1 472 ? 40.081 -14.497 23.513 1.00 74.88 472 VAL A CA 1
ATOM 3801 C C . VAL A 1 472 ? 39.187 -13.270 23.300 1.00 74.88 472 VAL A C 1
ATOM 3803 O O . VAL A 1 472 ? 38.030 -13.426 22.914 1.00 74.88 472 VAL A O 1
ATOM 3806 N N . ALA A 1 473 ? 39.711 -12.053 23.482 1.00 78.56 473 ALA A N 1
ATOM 3807 C CA . ALA A 1 473 ? 38.963 -10.819 23.243 1.00 78.56 473 ALA A CA 1
ATOM 3808 C C . ALA A 1 473 ? 38.543 -10.657 21.770 1.00 78.56 473 ALA A C 1
ATOM 3810 O O . ALA A 1 473 ? 37.377 -10.365 21.499 1.00 78.56 473 ALA A O 1
ATOM 3811 N N . THR A 1 474 ? 39.444 -10.919 20.815 1.00 81.38 474 THR A N 1
ATOM 3812 C CA . THR A 1 474 ? 39.110 -10.876 19.379 1.00 81.38 474 THR A CA 1
ATOM 3813 C C . THR A 1 474 ? 38.037 -11.902 19.012 1.00 81.38 474 THR A C 1
ATOM 3815 O O . THR A 1 474 ? 37.127 -11.593 18.244 1.00 81.38 474 THR A O 1
ATOM 3818 N N . LEU A 1 475 ? 38.091 -13.107 19.587 1.00 78.31 475 LEU A N 1
ATOM 3819 C CA . LEU A 1 475 ? 37.070 -14.128 19.345 1.00 78.31 475 LEU A CA 1
ATOM 3820 C C . LEU A 1 475 ? 35.710 -13.755 19.938 1.00 78.31 475 LEU A C 1
ATOM 3822 O O . LEU A 1 475 ? 34.695 -13.988 19.289 1.00 78.31 475 LEU A O 1
ATOM 3826 N N . LYS A 1 476 ? 35.669 -13.119 21.117 1.00 82.31 476 LYS A N 1
ATOM 3827 C CA . LYS A 1 476 ? 34.418 -12.577 21.679 1.00 82.31 476 LYS A CA 1
ATOM 3828 C C . LYS A 1 476 ? 33.804 -11.525 20.761 1.00 82.31 476 LYS A C 1
ATOM 3830 O O . LYS A 1 476 ? 32.604 -11.567 20.516 1.00 82.31 476 LYS A O 1
ATOM 3835 N N . GLN A 1 477 ? 34.625 -10.635 20.204 1.00 87.00 477 GLN A N 1
ATOM 3836 C CA . GLN A 1 477 ? 34.154 -9.634 19.249 1.00 87.00 477 GLN A CA 1
ATOM 3837 C C . GLN A 1 477 ? 33.612 -10.275 17.961 1.00 87.00 477 GLN A C 1
ATOM 3839 O O . GLN A 1 477 ? 32.563 -9.865 17.477 1.00 87.00 477 GLN A O 1
ATOM 3844 N N . GLN A 1 478 ? 34.274 -11.307 17.427 1.00 79.25 478 GLN A N 1
ATOM 3845 C CA . GLN A 1 478 ? 33.776 -12.039 16.255 1.00 79.25 478 GLN A CA 1
ATOM 3846 C C . GLN A 1 478 ? 32.462 -12.784 16.531 1.00 79.25 478 GLN A C 1
ATOM 3848 O O . GLN A 1 478 ? 31.592 -12.806 15.665 1.00 79.25 478 GLN A O 1
ATOM 3853 N N . ILE A 1 479 ? 32.306 -13.378 17.718 1.00 80.44 479 ILE A N 1
ATOM 3854 C CA . ILE A 1 479 ? 31.053 -14.020 18.149 1.00 80.44 479 ILE A CA 1
ATOM 3855 C C . ILE A 1 479 ? 29.924 -12.986 18.203 1.00 80.44 479 ILE A C 1
ATOM 3857 O O . ILE A 1 479 ? 28.875 -13.223 17.616 1.00 80.44 479 ILE A O 1
ATOM 3861 N N . MET A 1 480 ? 30.173 -11.822 18.808 1.00 85.94 480 MET A N 1
ATOM 3862 C CA . MET A 1 480 ? 29.194 -10.736 18.900 1.00 85.94 480 MET A CA 1
ATOM 3863 C C . MET A 1 480 ? 28.754 -10.227 17.518 1.00 85.94 480 MET A C 1
ATOM 3865 O O . MET A 1 480 ? 27.566 -10.027 17.290 1.00 85.94 480 MET A O 1
ATOM 3869 N N . ILE A 1 481 ? 29.689 -10.059 16.573 1.00 82.69 481 ILE A N 1
ATOM 3870 C CA . ILE A 1 481 ? 29.358 -9.657 15.193 1.00 82.69 481 ILE A CA 1
ATOM 3871 C C . ILE A 1 481 ? 28.462 -10.708 14.525 1.00 82.69 481 ILE A C 1
ATOM 3873 O O . ILE A 1 481 ? 27.459 -10.360 13.914 1.00 82.69 481 ILE A O 1
ATOM 3877 N N . ARG A 1 482 ? 28.777 -12.000 14.678 1.00 76.12 482 ARG A N 1
ATOM 3878 C CA . ARG A 1 482 ? 27.965 -13.079 14.092 1.00 76.12 482 ARG A CA 1
ATOM 3879 C C . ARG A 1 482 ? 26.583 -13.208 14.733 1.00 76.12 482 ARG A C 1
ATOM 3881 O O . ARG A 1 482 ? 25.642 -13.589 14.047 1.00 76.12 482 ARG A O 1
ATOM 3888 N N . GLU A 1 483 ? 26.451 -12.914 16.026 1.00 78.69 483 GLU A N 1
ATOM 3889 C CA . GLU A 1 483 ? 25.148 -12.842 16.705 1.00 78.69 483 GLU A CA 1
ATOM 3890 C C . GLU A 1 483 ? 24.291 -11.716 16.112 1.00 78.69 483 GLU A C 1
ATOM 3892 O O . GLU A 1 483 ? 23.146 -11.962 15.739 1.00 78.69 483 GLU A O 1
ATOM 3897 N N . GLN A 1 484 ? 24.876 -10.533 15.898 1.00 84.00 484 GLN A N 1
ATOM 3898 C CA . GLN A 1 484 ? 24.198 -9.412 15.237 1.00 84.00 484 GLN A CA 1
ATOM 3899 C C . GLN A 1 484 ? 23.808 -9.725 13.782 1.00 84.00 484 GLN A C 1
ATOM 3901 O O . GLN A 1 484 ? 22.710 -9.380 13.349 1.00 84.00 484 GLN A O 1
ATOM 3906 N N . GLU A 1 485 ? 24.675 -10.394 13.016 1.00 74.94 485 GLU A N 1
ATOM 3907 C CA . GLU A 1 485 ? 24.352 -10.844 11.654 1.00 74.94 485 GLU A CA 1
ATOM 3908 C C . GLU A 1 485 ? 23.171 -11.828 11.652 1.00 74.94 485 GLU A C 1
ATOM 3910 O O . GLU A 1 485 ? 22.240 -11.672 10.860 1.00 74.94 485 GLU A O 1
ATOM 3915 N N . ALA A 1 486 ? 23.164 -12.807 12.564 1.00 72.62 486 ALA A N 1
ATOM 3916 C CA . ALA A 1 486 ? 22.082 -13.784 12.671 1.00 72.62 486 ALA A CA 1
ATOM 3917 C C . ALA A 1 486 ? 20.735 -13.129 13.029 1.00 72.62 486 ALA A C 1
ATOM 3919 O O . ALA A 1 486 ? 19.704 -13.500 12.463 1.00 72.62 486 ALA A O 1
ATOM 3920 N N . GLU A 1 487 ? 20.738 -12.133 13.919 1.00 79.94 487 GLU A N 1
ATOM 3921 C CA . GLU A 1 487 ? 19.548 -11.341 14.253 1.00 79.94 487 GLU A CA 1
ATOM 3922 C C . GLU A 1 487 ? 19.023 -10.554 13.044 1.00 79.94 487 GLU A C 1
ATOM 3924 O O . GLU A 1 487 ? 17.820 -10.585 12.772 1.00 79.94 487 GLU A O 1
ATOM 3929 N N . LEU A 1 488 ? 19.909 -9.924 12.261 1.00 78.94 488 LEU A N 1
ATOM 3930 C CA . LEU A 1 488 ? 19.530 -9.226 11.026 1.00 78.94 488 LEU A CA 1
ATOM 3931 C C . LEU A 1 488 ? 18.893 -10.175 10.004 1.00 78.94 488 LEU A C 1
ATOM 3933 O O . LEU A 1 488 ? 17.838 -9.864 9.449 1.00 78.94 488 LEU A O 1
ATOM 3937 N N . HIS A 1 489 ? 19.476 -11.358 9.784 1.00 71.62 489 HIS A N 1
ATOM 3938 C CA . HIS A 1 489 ? 18.891 -12.362 8.888 1.00 71.62 489 HIS A CA 1
ATOM 3939 C C . HIS A 1 489 ? 17.536 -12.875 9.392 1.00 71.62 489 HIS A C 1
ATOM 3941 O O . HIS A 1 489 ? 16.624 -13.100 8.592 1.00 71.62 489 HIS A O 1
ATOM 3947 N N . GLN A 1 490 ? 17.375 -13.047 10.707 1.00 77.12 490 GLN A N 1
ATOM 3948 C CA . GLN A 1 490 ? 16.102 -13.451 11.298 1.00 77.12 490 GLN A CA 1
ATOM 3949 C C . GLN A 1 490 ? 15.028 -12.363 11.146 1.00 77.12 490 GLN A C 1
ATOM 3951 O O . GLN A 1 490 ? 13.892 -12.693 10.804 1.00 77.12 490 GLN A O 1
ATOM 3956 N N . SER A 1 491 ? 15.384 -11.087 11.323 1.00 83.44 491 SER A N 1
ATOM 3957 C CA . SER A 1 491 ? 14.487 -9.953 11.066 1.00 83.44 491 SER A CA 1
ATOM 3958 C C . SER A 1 491 ? 14.073 -9.889 9.595 1.00 83.44 491 SER A C 1
ATOM 3960 O O . SER A 1 491 ? 12.883 -9.867 9.299 1.00 83.44 491 SER A O 1
ATOM 3962 N N . ALA A 1 492 ? 15.032 -9.967 8.665 1.00 75.50 492 ALA A N 1
ATOM 3963 C CA . ALA A 1 492 ? 14.753 -9.952 7.227 1.00 75.50 492 ALA A CA 1
ATOM 3964 C C . ALA A 1 492 ? 13.823 -11.101 6.803 1.00 75.50 492 ALA A C 1
ATOM 3966 O O . ALA A 1 492 ? 12.923 -10.914 5.984 1.00 75.50 492 ALA A O 1
ATOM 3967 N N . LYS A 1 493 ? 13.996 -12.291 7.395 1.00 80.75 493 LYS A N 1
ATOM 3968 C CA . LYS A 1 493 ? 13.090 -13.425 7.184 1.00 80.75 493 LYS A CA 1
ATOM 3969 C C . LYS A 1 493 ? 11.661 -13.102 7.639 1.00 80.75 493 LYS A C 1
ATOM 3971 O O . LYS A 1 493 ? 10.728 -13.388 6.893 1.00 80.75 493 LYS A O 1
ATOM 3976 N N . LEU A 1 494 ? 11.489 -12.532 8.836 1.00 80.19 494 LEU A N 1
ATOM 3977 C CA . LEU A 1 494 ? 10.170 -12.157 9.360 1.00 80.19 494 LEU A CA 1
ATOM 3978 C C . LEU A 1 494 ? 9.497 -11.083 8.496 1.00 80.19 494 LEU A C 1
ATOM 3980 O O . LEU A 1 494 ? 8.293 -11.159 8.267 1.00 80.19 494 LEU A O 1
ATOM 3984 N N . ASP A 1 495 ? 10.256 -10.121 7.972 1.00 79.38 495 ASP A N 1
ATOM 3985 C CA . ASP A 1 495 ? 9.716 -9.073 7.101 1.00 79.38 495 ASP A CA 1
ATOM 3986 C C . ASP A 1 495 ? 9.260 -9.622 5.744 1.00 79.38 495 ASP A C 1
ATOM 3988 O O . ASP A 1 495 ? 8.187 -9.259 5.258 1.00 79.38 495 ASP A O 1
ATOM 3992 N N . ILE A 1 496 ? 10.028 -10.538 5.145 1.00 74.44 496 ILE A N 1
ATOM 3993 C CA . ILE A 1 496 ? 9.624 -11.229 3.909 1.00 74.44 496 ILE A CA 1
ATOM 3994 C C . ILE A 1 496 ? 8.377 -12.087 4.156 1.00 74.44 496 ILE A C 1
ATOM 3996 O O . ILE A 1 496 ? 7.467 -12.098 3.329 1.00 74.44 496 ILE A O 1
ATOM 4000 N N . GLU A 1 497 ? 8.301 -12.775 5.296 1.00 74.62 497 GLU A N 1
ATOM 4001 C CA . GLU A 1 497 ? 7.130 -13.568 5.679 1.00 74.62 497 GLU A CA 1
ATOM 4002 C C . GLU A 1 497 ? 5.882 -12.688 5.852 1.00 74.62 497 GLU A C 1
ATOM 4004 O O . GLU A 1 497 ? 4.832 -13.016 5.302 1.00 74.62 497 GLU A O 1
ATOM 4009 N N . LYS A 1 498 ? 6.005 -11.527 6.510 1.00 81.44 498 LYS A N 1
ATOM 4010 C CA . LYS A 1 498 ? 4.919 -10.540 6.622 1.00 81.44 498 LYS A CA 1
ATOM 4011 C C . LYS A 1 498 ? 4.466 -10.014 5.260 1.00 81.44 498 LYS A C 1
ATOM 4013 O O . LYS A 1 498 ? 3.269 -9.990 4.994 1.00 81.44 498 LYS A O 1
ATOM 4018 N N . ARG A 1 499 ? 5.397 -9.626 4.378 1.00 75.88 499 ARG A N 1
ATOM 4019 C CA . ARG A 1 499 ? 5.059 -9.165 3.016 1.00 75.88 499 ARG A CA 1
ATOM 4020 C C . ARG A 1 499 ? 4.328 -10.245 2.222 1.00 75.88 499 ARG A C 1
ATOM 4022 O O . ARG A 1 499 ? 3.295 -9.962 1.631 1.00 75.88 499 ARG A O 1
ATOM 4029 N N . SER A 1 500 ? 4.811 -11.484 2.287 1.00 75.38 500 SER A N 1
ATOM 4030 C CA . SER A 1 500 ? 4.168 -12.635 1.644 1.00 75.38 500 SER A CA 1
ATOM 4031 C C . SER A 1 500 ? 2.747 -12.879 2.176 1.00 75.38 500 SER A C 1
ATOM 4033 O O . SER A 1 500 ? 1.832 -13.146 1.400 1.00 75.38 500 SER A O 1
ATOM 4035 N N . GLN A 1 501 ? 2.518 -12.719 3.485 1.00 80.31 501 GLN A N 1
ATOM 4036 C CA . GLN A 1 501 ? 1.174 -12.811 4.071 1.00 80.31 501 GLN A CA 1
ATOM 4037 C C . GLN A 1 501 ? 0.236 -11.699 3.577 1.00 80.31 501 GLN A C 1
ATOM 4039 O O . GLN A 1 501 ? -0.926 -11.982 3.283 1.00 80.31 501 GLN A O 1
ATOM 4044 N N . ILE A 1 502 ? 0.727 -10.461 3.455 1.00 80.00 502 ILE A N 1
ATOM 4045 C CA . ILE A 1 502 ? -0.045 -9.329 2.916 1.00 80.00 502 ILE A CA 1
ATOM 4046 C C . ILE A 1 502 ? -0.402 -9.577 1.444 1.00 80.00 502 ILE A C 1
ATOM 4048 O O . ILE A 1 502 ? -1.566 -9.456 1.070 1.00 80.00 502 ILE A O 1
ATOM 4052 N N . GLU A 1 503 ? 0.563 -9.998 0.621 1.00 74.62 503 GLU A N 1
ATOM 4053 C CA . GLU A 1 503 ? 0.326 -10.343 -0.788 1.00 74.62 503 GLU A CA 1
ATOM 4054 C C . GLU A 1 503 ? -0.696 -11.485 -0.933 1.00 74.62 503 GLU A C 1
ATOM 4056 O O . GLU A 1 503 ? -1.591 -11.417 -1.777 1.00 74.62 503 GLU A O 1
ATOM 4061 N N . LEU A 1 504 ? -0.616 -12.517 -0.083 1.00 75.44 504 LEU A N 1
ATOM 4062 C CA . LEU A 1 504 ? -1.574 -13.624 -0.081 1.00 75.44 504 LEU A CA 1
ATOM 4063 C C . LEU A 1 504 ? -2.981 -13.163 0.324 1.00 75.44 504 LEU A C 1
ATOM 4065 O O . LEU A 1 504 ? -3.965 -13.620 -0.262 1.00 75.44 504 LEU A O 1
ATOM 4069 N N . ARG A 1 505 ? -3.086 -12.252 1.301 1.00 81.31 505 ARG A N 1
ATOM 4070 C CA . ARG A 1 505 ? -4.360 -11.651 1.714 1.00 81.31 505 ARG A CA 1
ATOM 4071 C C . ARG A 1 505 ? -4.972 -10.843 0.570 1.00 81.31 505 ARG A C 1
ATOM 4073 O O . ARG A 1 505 ? -6.122 -11.096 0.226 1.00 81.31 505 ARG A O 1
ATOM 4080 N N . LEU A 1 506 ? -4.195 -9.967 -0.070 1.00 81.25 506 LEU A N 1
ATOM 4081 C CA . LEU A 1 506 ? -4.627 -9.190 -1.240 1.00 81.25 506 LEU A CA 1
ATOM 4082 C C . LEU A 1 506 ? -5.110 -10.100 -2.376 1.00 81.25 506 LEU A C 1
ATOM 4084 O O . LEU A 1 506 ? -6.196 -9.901 -2.918 1.00 81.25 506 LEU A O 1
ATOM 4088 N N . LEU A 1 507 ? -4.350 -11.152 -2.697 1.00 81.88 507 LEU A N 1
ATOM 4089 C CA . LEU A 1 507 ? -4.746 -12.126 -3.714 1.00 81.88 507 LEU A CA 1
ATOM 4090 C C . LEU A 1 507 ? -6.053 -12.842 -3.344 1.00 81.88 507 LEU A C 1
ATOM 4092 O O . LEU A 1 507 ? -6.908 -13.047 -4.208 1.00 81.88 507 LEU A O 1
ATOM 4096 N N . SER A 1 508 ? -6.225 -13.209 -2.072 1.00 77.31 508 SER A N 1
ATOM 4097 C CA . SER A 1 508 ? -7.460 -13.816 -1.570 1.00 77.31 508 SER A CA 1
ATOM 4098 C C . SER A 1 508 ? -8.660 -12.879 -1.730 1.00 77.31 508 SER A C 1
ATOM 4100 O O . SER A 1 508 ? -9.713 -13.329 -2.182 1.00 77.31 508 SER A O 1
ATOM 4102 N N . THR A 1 509 ? -8.505 -11.589 -1.417 1.00 80.69 509 THR A N 1
ATOM 4103 C CA . THR A 1 509 ? -9.551 -10.571 -1.608 1.00 80.69 509 THR A CA 1
ATOM 4104 C C . THR A 1 509 ? -9.924 -10.437 -3.085 1.00 80.69 509 THR A C 1
ATOM 4106 O O . THR A 1 509 ? -11.093 -10.591 -3.436 1.00 80.69 509 THR A O 1
ATOM 4109 N N . CYS A 1 510 ? -8.938 -10.301 -3.979 1.00 80.81 510 CYS A N 1
ATOM 4110 C CA . CYS A 1 510 ? -9.175 -10.234 -5.425 1.00 80.81 510 CYS A CA 1
ATOM 4111 C C . CYS A 1 510 ? -9.902 -11.479 -5.966 1.00 80.81 510 CYS A C 1
ATOM 4113 O O . CYS A 1 510 ? -10.812 -11.378 -6.793 1.00 80.81 510 CYS A O 1
ATOM 4115 N N . LEU A 1 511 ? -9.522 -12.678 -5.508 1.00 78.25 511 LEU A N 1
ATOM 4116 C CA . LEU A 1 511 ? -10.189 -13.928 -5.893 1.00 78.25 511 LEU A CA 1
ATOM 4117 C C . LEU A 1 511 ? -11.625 -13.999 -5.367 1.00 78.25 511 LEU A C 1
ATOM 4119 O O . LEU A 1 511 ? -12.511 -14.478 -6.080 1.00 78.25 511 LEU A O 1
ATOM 4123 N N . HIS A 1 512 ? -11.865 -13.515 -4.148 1.00 82.50 512 HIS A N 1
ATOM 4124 C CA . HIS A 1 512 ? -13.201 -13.439 -3.572 1.00 82.50 512 HIS A CA 1
ATOM 4125 C C . HIS A 1 512 ? -14.107 -12.502 -4.381 1.00 82.50 512 HIS A C 1
ATOM 4127 O O . HIS A 1 512 ? -15.204 -12.901 -4.777 1.00 82.50 512 HIS A O 1
ATOM 4133 N N . GLU A 1 513 ? -13.633 -11.302 -4.718 1.00 82.00 513 GLU A N 1
ATOM 4134 C CA . GLU A 1 513 ? -14.371 -10.356 -5.561 1.00 82.00 513 GLU A CA 1
ATOM 4135 C C . GLU A 1 513 ? -14.672 -10.925 -6.949 1.00 82.00 513 GLU A C 1
ATOM 4137 O O . GLU A 1 513 ? -15.810 -10.854 -7.423 1.00 82.00 513 GLU A O 1
ATOM 4142 N N . MET A 1 514 ? -13.686 -11.556 -7.595 1.00 82.75 514 MET A N 1
ATOM 4143 C CA . MET A 1 514 ? -13.896 -12.233 -8.877 1.00 82.75 514 MET A CA 1
ATOM 4144 C C . MET A 1 514 ? -14.954 -13.336 -8.770 1.00 82.75 514 MET A C 1
ATOM 4146 O O . MET A 1 514 ? -15.804 -13.459 -9.657 1.00 82.75 514 MET A O 1
ATOM 4150 N N . ALA A 1 515 ? -14.954 -14.114 -7.684 1.00 76.12 515 ALA A N 1
ATOM 4151 C CA . ALA A 1 515 ? -15.972 -15.130 -7.438 1.00 76.12 515 ALA A CA 1
ATOM 4152 C C . ALA A 1 515 ? -17.367 -14.506 -7.261 1.00 76.12 515 ALA A C 1
ATOM 4154 O O . ALA A 1 515 ? -18.335 -14.993 -7.853 1.00 76.12 515 ALA A O 1
ATOM 4155 N N . LEU A 1 516 ? -17.481 -13.397 -6.521 1.00 80.38 516 LEU A N 1
ATOM 4156 C CA . LEU A 1 516 ? -18.737 -12.655 -6.376 1.00 80.38 516 LEU A CA 1
ATOM 4157 C C . LEU A 1 516 ? -19.252 -12.153 -7.731 1.00 80.38 516 LEU A C 1
ATOM 4159 O O . LEU A 1 516 ? -20.415 -12.394 -8.069 1.00 80.38 516 LEU A O 1
ATOM 4163 N N . LYS A 1 517 ? -18.394 -11.528 -8.548 1.00 85.44 517 LYS A N 1
ATOM 4164 C CA . LYS A 1 517 ? -18.753 -11.068 -9.902 1.00 85.44 517 LYS A CA 1
ATOM 4165 C C . LYS A 1 517 ? -19.176 -12.228 -10.801 1.00 85.44 517 LYS A C 1
ATOM 4167 O O . LYS A 1 517 ? -20.187 -12.128 -11.493 1.00 85.44 517 LYS A O 1
ATOM 4172 N N . TYR A 1 518 ? -18.473 -13.358 -10.743 1.00 89.12 518 TYR A N 1
ATOM 4173 C CA . TYR A 1 518 ? -18.853 -14.570 -11.468 1.00 89.12 518 TYR A CA 1
ATOM 4174 C C . TYR A 1 518 ? -20.254 -15.063 -11.070 1.00 89.12 518 TYR A C 1
ATOM 4176 O O . TYR A 1 518 ? -21.079 -15.361 -11.937 1.00 89.12 518 TYR A O 1
ATOM 4184 N N . HIS A 1 519 ? -20.561 -15.106 -9.770 1.00 81.12 519 HIS A N 1
ATOM 4185 C CA . HIS A 1 519 ? -21.884 -15.493 -9.279 1.00 81.12 519 HIS A CA 1
ATOM 4186 C C . HIS A 1 519 ? -22.982 -14.502 -9.685 1.00 81.12 519 HIS A C 1
ATOM 4188 O O . HIS A 1 519 ? -24.077 -14.932 -10.056 1.00 81.12 519 HIS A O 1
ATOM 4194 N N . GLN A 1 520 ? -22.693 -13.199 -9.679 1.00 83.88 520 GLN A N 1
ATOM 4195 C CA . GLN A 1 520 ? -23.605 -12.172 -10.189 1.00 83.88 520 GLN A CA 1
ATOM 4196 C C . GLN A 1 520 ? -23.904 -12.388 -11.678 1.00 83.88 520 GLN A C 1
ATOM 4198 O O . GLN A 1 520 ? -25.071 -12.487 -12.057 1.00 83.88 520 GLN A O 1
ATOM 4203 N N . CYS A 1 521 ? -22.874 -12.559 -12.514 1.00 88.62 521 CYS A N 1
ATOM 4204 C CA . CYS A 1 521 ? -23.045 -12.859 -13.938 1.00 88.62 521 CYS A CA 1
ATOM 4205 C C . CYS A 1 521 ? -23.854 -14.142 -14.160 1.00 88.62 521 CYS A C 1
ATOM 4207 O O . CYS A 1 521 ? -24.752 -14.168 -14.999 1.00 88.62 521 CYS A O 1
ATOM 4209 N N . LYS A 1 522 ? -23.586 -15.198 -13.384 1.00 89.56 522 LYS A N 1
ATOM 4210 C CA . LYS A 1 522 ? -24.334 -16.458 -13.457 1.00 89.56 522 LYS A CA 1
ATOM 4211 C C . LYS A 1 522 ? -25.820 -16.266 -13.133 1.00 89.56 522 LYS A C 1
ATOM 4213 O O . LYS A 1 522 ? -26.661 -16.821 -13.834 1.00 89.56 522 LYS A O 1
ATOM 4218 N N . SER A 1 523 ? -26.145 -15.472 -12.115 1.00 87.38 523 SER A N 1
ATOM 4219 C CA . SER A 1 523 ? -27.533 -15.141 -11.766 1.00 87.38 523 SER A CA 1
ATOM 4220 C C . SER A 1 523 ? -28.232 -14.347 -12.872 1.00 87.38 523 SER A C 1
ATOM 4222 O O . SER A 1 523 ? -29.369 -14.662 -13.210 1.00 87.38 523 SER A O 1
ATOM 4224 N N . ILE A 1 524 ? -27.542 -13.380 -13.488 1.00 93.31 524 ILE A N 1
ATOM 4225 C CA . ILE A 1 524 ? -28.070 -12.616 -14.632 1.00 93.31 524 ILE A CA 1
ATOM 4226 C C . ILE A 1 524 ? -28.366 -13.546 -15.816 1.00 93.31 524 ILE A C 1
ATOM 4228 O O . ILE A 1 524 ? -29.424 -13.438 -16.426 1.00 93.31 524 ILE A O 1
ATOM 4232 N N . VAL A 1 525 ? -27.474 -14.494 -16.126 1.00 93.19 525 VAL A N 1
ATOM 4233 C CA . VAL A 1 525 ? -27.703 -15.478 -17.202 1.00 93.19 525 VAL A CA 1
ATOM 4234 C C . VAL A 1 525 ? -28.954 -16.318 -16.930 1.00 93.19 525 VAL A C 1
ATOM 4236 O O . VAL A 1 525 ? -29.777 -16.479 -17.826 1.00 93.19 525 VAL A O 1
ATOM 4239 N N . ILE A 1 526 ? -29.143 -16.793 -15.693 1.00 93.56 526 ILE A N 1
ATOM 4240 C CA . ILE A 1 526 ? -30.345 -17.550 -15.305 1.00 93.56 526 ILE A CA 1
ATOM 4241 C C . ILE A 1 526 ? -31.612 -16.698 -15.485 1.00 93.56 526 ILE A C 1
ATOM 4243 O O . ILE A 1 526 ? -32.588 -17.174 -16.060 1.00 93.56 526 ILE A O 1
ATOM 4247 N N . GLN A 1 527 ? -31.588 -15.433 -15.055 1.00 93.44 527 GLN A N 1
ATOM 4248 C CA . GLN A 1 527 ? -32.719 -14.512 -15.225 1.00 93.44 527 GLN A CA 1
ATOM 4249 C C . GLN A 1 527 ? -33.055 -14.286 -16.705 1.00 93.44 527 GLN A C 1
ATOM 4251 O O . GLN A 1 527 ? -34.219 -14.368 -17.094 1.00 93.44 527 GLN A O 1
ATOM 4256 N N . LEU A 1 528 ? -32.045 -14.065 -17.551 1.00 94.31 528 LEU A N 1
ATOM 4257 C CA . LEU A 1 528 ? -32.238 -13.894 -18.993 1.00 94.31 528 LEU A CA 1
ATOM 4258 C C . LEU A 1 528 ? -32.816 -15.157 -19.653 1.00 94.31 528 LEU A C 1
ATOM 4260 O O . LEU A 1 528 ? -33.681 -15.048 -20.525 1.00 94.31 528 LEU A O 1
ATOM 4264 N N . ASP A 1 529 ? -32.398 -16.350 -19.225 1.00 95.62 529 ASP A N 1
ATOM 4265 C CA . ASP A 1 529 ? -32.948 -17.621 -19.715 1.00 95.62 529 ASP A CA 1
ATOM 4266 C C . ASP A 1 529 ? -34.424 -17.814 -19.312 1.00 95.62 529 ASP A C 1
ATOM 4268 O O . ASP A 1 529 ? -35.241 -18.305 -20.108 1.00 95.62 529 ASP A O 1
ATOM 4272 N N . GLU A 1 530 ? -34.799 -17.398 -18.100 1.00 95.69 530 GLU A N 1
ATOM 4273 C CA . GLU A 1 530 ? -36.186 -17.398 -17.624 1.00 95.69 530 GLU A CA 1
ATOM 4274 C C . GLU A 1 530 ? -37.053 -16.400 -18.404 1.00 95.69 530 GLU A C 1
ATOM 4276 O O . GLU A 1 530 ? -38.139 -16.758 -18.878 1.00 95.69 530 GLU A O 1
ATOM 4281 N N . GLU A 1 531 ? -36.565 -15.174 -18.610 1.00 95.38 531 GLU A N 1
ATOM 4282 C CA . GLU A 1 531 ? -37.240 -14.149 -19.410 1.00 95.38 531 GLU A CA 1
ATOM 4283 C C . GLU A 1 531 ? -37.440 -14.602 -20.859 1.00 95.38 531 GLU A C 1
ATOM 4285 O O . GLU A 1 531 ? -38.539 -14.475 -21.413 1.00 95.38 531 GLU A O 1
ATOM 4290 N N . LEU A 1 532 ? -36.412 -15.200 -21.467 1.00 95.94 532 LEU A N 1
ATOM 4291 C CA . LEU A 1 532 ? -36.470 -15.742 -22.822 1.00 95.94 532 LEU A CA 1
ATOM 4292 C C . LEU A 1 532 ? -37.485 -16.889 -22.919 1.00 95.94 532 LEU A C 1
ATOM 4294 O O . LEU A 1 532 ? -38.279 -16.946 -23.867 1.00 95.94 532 LEU A O 1
ATOM 4298 N N . SER A 1 533 ? -37.524 -17.771 -21.919 1.00 96.50 533 SER A N 1
ATOM 4299 C CA . SER A 1 533 ? -38.511 -18.854 -21.825 1.00 96.50 533 SER A CA 1
ATOM 4300 C C . SER A 1 533 ? -39.940 -18.319 -21.678 1.00 96.50 533 SER A C 1
ATOM 4302 O O . SER A 1 533 ? -40.859 -18.784 -22.366 1.00 96.50 533 SER A O 1
ATOM 4304 N N . ALA A 1 534 ? -40.136 -17.291 -20.848 1.00 95.56 534 ALA A N 1
ATOM 4305 C CA . ALA A 1 534 ? -41.420 -16.622 -20.676 1.00 95.56 534 ALA A CA 1
ATOM 4306 C C . ALA A 1 534 ? -41.879 -15.930 -21.971 1.00 95.56 534 ALA A C 1
ATOM 4308 O O . ALA A 1 534 ? -43.046 -16.050 -22.362 1.00 95.56 534 ALA A O 1
ATOM 4309 N N . LEU A 1 535 ? -40.969 -15.254 -22.679 1.00 96.44 535 LEU A N 1
ATOM 4310 C CA . LEU A 1 535 ? -41.250 -14.596 -23.954 1.00 96.44 535 LEU A CA 1
ATOM 4311 C C . LEU A 1 535 ? -41.634 -15.614 -25.038 1.00 96.44 535 LEU A C 1
ATOM 4313 O O . LEU A 1 535 ? -42.619 -15.418 -25.754 1.00 96.44 535 LEU A O 1
ATOM 4317 N N . LYS A 1 536 ? -40.925 -16.747 -25.105 1.00 96.00 536 LYS A N 1
ATOM 4318 C CA . LYS A 1 536 ? -41.233 -17.857 -26.019 1.00 96.00 536 LYS A CA 1
ATOM 4319 C C . LYS A 1 536 ? -42.621 -18.449 -25.750 1.00 96.00 536 LYS A C 1
ATOM 4321 O O . LYS A 1 536 ? -43.370 -18.698 -26.696 1.00 96.00 536 LYS A O 1
ATOM 4326 N N . SER A 1 537 ? -43.000 -18.611 -24.481 1.00 94.50 537 SER A N 1
ATOM 4327 C CA . SER A 1 537 ? -44.339 -19.070 -24.080 1.00 94.50 537 SER A CA 1
ATOM 4328 C C . SER A 1 537 ? -45.444 -18.070 -24.464 1.00 94.50 537 SER A C 1
ATOM 4330 O O . SER A 1 537 ? -46.469 -18.454 -25.044 1.00 94.50 537 SER A O 1
ATOM 4332 N N . LYS A 1 538 ? -45.217 -16.766 -24.238 1.00 95.06 538 LYS A N 1
ATOM 4333 C CA . LYS A 1 538 ? -46.132 -15.692 -24.672 1.00 95.06 538 LYS A CA 1
ATOM 4334 C C . LYS A 1 538 ? -46.319 -15.691 -26.190 1.00 95.06 538 LYS A C 1
ATOM 4336 O O . LYS A 1 538 ? -47.453 -15.623 -26.664 1.00 95.06 538 LYS A O 1
ATOM 4341 N N . TYR A 1 539 ? -45.233 -15.834 -26.948 1.00 94.44 539 TYR A N 1
ATOM 4342 C CA . TYR A 1 539 ? -45.274 -15.906 -28.408 1.00 94.44 539 TYR A CA 1
ATOM 4343 C C . TYR A 1 539 ? -46.073 -17.121 -28.908 1.00 94.44 539 TYR A C 1
ATOM 4345 O O . TYR A 1 539 ? -46.955 -16.980 -29.755 1.00 94.44 539 TYR A O 1
ATOM 4353 N N . GLN A 1 540 ? -45.841 -18.309 -28.337 1.00 92.75 540 GLN A N 1
ATOM 4354 C CA . GLN A 1 540 ? -46.601 -19.519 -28.679 1.00 92.75 540 GLN A CA 1
ATOM 4355 C C . GLN A 1 540 ? -48.095 -19.388 -28.356 1.00 92.75 540 GLN A C 1
ATOM 4357 O O . GLN A 1 540 ? -48.937 -19.843 -29.131 1.00 92.75 540 GLN A O 1
ATOM 4362 N N . THR A 1 541 ? -48.431 -18.751 -27.233 1.00 92.25 541 THR A N 1
ATOM 4363 C CA . THR A 1 541 ? -49.823 -18.500 -26.840 1.00 92.25 541 THR A CA 1
ATOM 4364 C C . THR A 1 541 ? -50.493 -17.523 -27.809 1.00 92.25 541 THR A C 1
ATOM 4366 O O . THR A 1 541 ? -51.577 -17.816 -28.307 1.00 92.25 541 THR A O 1
ATOM 4369 N N . SER A 1 542 ? -49.822 -16.421 -28.159 1.00 90.50 542 SER A N 1
ATOM 4370 C CA . SER A 1 542 ? -50.309 -15.436 -29.136 1.00 90.50 542 SER A CA 1
ATOM 4371 C C . SER A 1 542 ? -50.560 -16.057 -30.521 1.00 90.50 542 SER A C 1
ATOM 4373 O O . SER A 1 542 ? -51.634 -15.884 -31.099 1.00 90.50 542 SER A O 1
ATOM 4375 N N . ASN A 1 543 ? -49.634 -16.888 -31.017 1.00 86.25 543 ASN A N 1
ATOM 4376 C CA . ASN A 1 543 ? -49.813 -17.595 -32.291 1.00 86.25 543 ASN A CA 1
ATOM 4377 C C . ASN A 1 543 ? -50.975 -18.602 -32.266 1.00 86.25 543 ASN A C 1
ATOM 4379 O O . ASN A 1 543 ? -51.693 -18.723 -33.259 1.00 86.25 543 ASN A O 1
ATOM 4383 N N . LYS A 1 544 ? -51.207 -19.306 -31.146 1.00 85.50 544 LYS A N 1
ATOM 4384 C CA . LYS A 1 544 ? -52.382 -20.189 -31.002 1.00 85.50 544 LYS A CA 1
ATOM 4385 C C . LYS A 1 544 ? -53.697 -19.407 -31.065 1.00 85.50 544 LYS A C 1
ATOM 4387 O O . LYS A 1 544 ? -54.636 -19.870 -31.708 1.00 85.50 544 LYS A O 1
ATOM 4392 N N . TYR A 1 545 ? -53.760 -18.229 -30.444 1.00 81.50 545 TYR A N 1
ATOM 4393 C CA . TYR A 1 545 ? -54.944 -17.368 -30.513 1.00 81.50 545 TYR A CA 1
ATOM 4394 C C . TYR A 1 545 ? -55.200 -16.843 -31.934 1.00 81.50 545 TYR A C 1
ATOM 4396 O O . TYR A 1 545 ? -56.338 -16.896 -32.399 1.00 81.50 545 TYR A O 1
ATOM 4404 N N . ASN A 1 546 ? -54.161 -16.419 -32.661 1.00 77.06 546 ASN A N 1
ATOM 4405 C CA . ASN A 1 546 ? -54.317 -15.938 -34.038 1.00 77.06 546 ASN A CA 1
ATOM 4406 C C . ASN A 1 546 ? -54.734 -17.041 -35.027 1.00 77.06 546 ASN A C 1
ATOM 4408 O O . ASN A 1 546 ? -55.550 -16.781 -35.909 1.00 77.06 546 ASN A O 1
ATOM 4412 N N . ASN A 1 547 ? -54.252 -18.278 -34.868 1.00 71.69 547 ASN A N 1
ATOM 4413 C CA . ASN A 1 547 ? -54.664 -19.382 -35.744 1.00 71.69 547 ASN A CA 1
ATOM 4414 C C . ASN A 1 547 ? -56.115 -19.841 -35.511 1.00 71.69 547 ASN A C 1
ATOM 4416 O O . ASN A 1 547 ? -56.772 -20.254 -36.463 1.00 71.69 547 ASN A O 1
ATOM 4420 N N . ASN A 1 548 ? -56.649 -19.730 -34.290 1.00 64.69 548 ASN A N 1
ATOM 4421 C CA . ASN A 1 548 ? -58.036 -20.122 -34.011 1.00 64.69 548 ASN A CA 1
ATOM 4422 C C . ASN A 1 548 ? -59.076 -19.109 -34.526 1.00 64.69 548 ASN A C 1
ATOM 4424 O O . ASN A 1 548 ? -60.207 -19.501 -34.807 1.00 64.69 548 ASN A O 1
ATOM 4428 N N . ASN A 1 549 ? -58.705 -17.839 -34.719 1.00 59.28 549 ASN A N 1
ATOM 4429 C CA . ASN A 1 549 ? -59.611 -16.824 -35.272 1.00 59.28 549 ASN A CA 1
ATOM 4430 C C . ASN A 1 549 ? -59.739 -16.866 -36.807 1.00 59.28 549 ASN A C 1
ATOM 4432 O O . ASN A 1 549 ? -60.647 -16.244 -37.344 1.00 59.28 549 ASN A O 1
ATOM 4436 N N . ASN A 1 550 ? -58.899 -17.632 -37.514 1.00 54.62 550 ASN A N 1
ATOM 4437 C CA . ASN A 1 550 ? -58.965 -17.775 -38.977 1.00 54.62 550 ASN A CA 1
ATOM 4438 C C . ASN A 1 550 ? -59.753 -19.011 -39.464 1.00 54.62 550 ASN A C 1
ATOM 4440 O O . ASN A 1 550 ? -59.832 -19.242 -40.667 1.00 54.62 550 ASN A O 1
ATOM 4444 N N . ILE A 1 551 ? -60.340 -19.813 -38.565 1.00 55.09 551 ILE A N 1
ATOM 4445 C CA . ILE A 1 551 ? -61.042 -21.064 -38.927 1.00 55.09 551 ILE A CA 1
ATOM 4446 C C . ILE A 1 551 ? -62.579 -20.907 -38.970 1.00 55.09 551 ILE A C 1
ATOM 4448 O O . ILE A 1 551 ? -63.268 -21.804 -39.449 1.00 55.09 551 ILE A O 1
ATOM 4452 N N . ASN A 1 552 ? -63.144 -19.760 -38.571 1.00 48.12 552 ASN A N 1
ATOM 4453 C CA . ASN A 1 552 ? -64.603 -19.603 -38.448 1.00 48.12 552 ASN A CA 1
ATOM 4454 C C . ASN A 1 552 ? -65.335 -18.876 -39.593 1.00 48.12 552 ASN A C 1
ATOM 4456 O O . ASN A 1 552 ? -66.547 -18.729 -39.493 1.00 48.12 552 ASN A O 1
ATOM 4460 N N . ASP A 1 553 ? -64.665 -18.515 -40.693 1.00 46.88 553 ASP A N 1
ATOM 4461 C CA . ASP A 1 553 ? -65.293 -17.791 -41.818 1.00 46.88 553 ASP A CA 1
ATOM 4462 C C . ASP A 1 553 ? -65.153 -18.483 -43.186 1.00 46.88 553 ASP A C 1
ATOM 4464 O O . ASP A 1 553 ? -65.124 -17.821 -44.222 1.00 46.88 553 ASP A O 1
ATOM 4468 N N . ASN A 1 554 ? -65.101 -19.822 -43.249 1.00 45.47 554 ASN A N 1
ATOM 4469 C CA . ASN A 1 554 ? -65.438 -20.483 -44.517 1.00 45.47 554 ASN A CA 1
ATOM 4470 C C . ASN A 1 554 ? -65.887 -21.947 -44.390 1.00 45.47 554 ASN A C 1
ATOM 4472 O O . ASN A 1 554 ? -65.175 -22.881 -44.754 1.00 45.47 554 ASN A O 1
ATOM 4476 N N . THR A 1 555 ? -67.118 -22.159 -43.924 1.00 42.88 555 THR A N 1
ATOM 4477 C CA . THR A 1 555 ? -67.879 -23.365 -44.289 1.00 42.88 555 THR A CA 1
ATOM 4478 C C . THR A 1 555 ? -69.201 -22.951 -44.929 1.00 42.88 555 THR A C 1
ATOM 4480 O O . THR A 1 555 ? -70.182 -22.670 -44.248 1.00 42.88 555 THR A O 1
ATOM 4483 N N . GLY A 1 556 ? -69.230 -22.905 -46.267 1.00 39.94 556 GLY A N 1
ATOM 4484 C CA . GLY A 1 556 ? -70.478 -22.693 -47.002 1.00 39.94 556 GLY A CA 1
ATOM 4485 C C . GLY A 1 556 ? -70.374 -22.532 -48.524 1.00 39.94 556 GLY A C 1
ATOM 4486 O O . GLY A 1 556 ? -70.633 -21.442 -49.011 1.00 39.94 556 GLY A O 1
ATOM 4487 N N . TYR A 1 557 ? -70.155 -23.654 -49.236 1.00 38.66 557 TYR A N 1
ATOM 4488 C CA . TYR A 1 557 ? -70.436 -23.916 -50.674 1.00 38.66 557 TYR A CA 1
ATOM 4489 C C . TYR A 1 557 ? 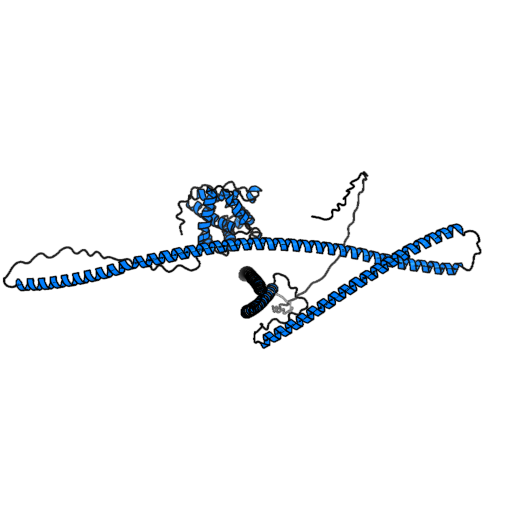-69.522 -23.212 -51.715 1.00 38.66 557 TYR A C 1
ATOM 4491 O O . TYR A 1 557 ? -69.315 -22.014 -51.650 1.00 38.66 557 TYR A O 1
ATOM 4499 N N . ASN A 1 558 ? -68.951 -23.844 -52.753 1.00 36.00 558 ASN A N 1
ATOM 4500 C CA . ASN A 1 558 ? -69.456 -24.907 -53.629 1.00 36.00 558 ASN A CA 1
ATOM 4501 C C . ASN A 1 558 ? -68.320 -25.550 -54.471 1.00 36.00 558 ASN A C 1
ATOM 4503 O O . ASN A 1 558 ? -67.440 -24.851 -54.959 1.00 36.00 558 ASN A O 1
ATOM 4507 N N . ASN A 1 559 ? -68.436 -26.866 -54.666 1.00 40.62 559 ASN A N 1
ATOM 4508 C CA . ASN A 1 559 ? -68.086 -27.733 -55.805 1.00 40.62 559 ASN A CA 1
ATOM 4509 C C . ASN A 1 559 ? -66.970 -27.419 -56.837 1.00 40.62 559 ASN A C 1
ATOM 4511 O O . ASN A 1 559 ? -67.020 -26.445 -57.580 1.00 40.62 559 ASN A O 1
ATOM 4515 N N . ASN A 1 560 ? -66.206 -28.501 -57.042 1.00 40.25 560 ASN A N 1
ATOM 4516 C CA . ASN A 1 560 ? -65.812 -29.161 -58.297 1.00 40.25 560 ASN A CA 1
ATOM 4517 C C . ASN A 1 560 ? -64.425 -28.941 -58.929 1.00 40.25 560 ASN A C 1
ATOM 4519 O O . ASN A 1 560 ? -64.033 -27.851 -59.323 1.00 40.25 560 ASN A O 1
ATOM 4523 N N . ASP A 1 561 ? -63.831 -30.117 -59.159 1.00 39.94 561 ASP A N 1
ATOM 4524 C CA . ASP A 1 561 ? -62.952 -30.539 -60.246 1.00 39.94 561 ASP A CA 1
ATOM 4525 C C . ASP A 1 561 ? -61.432 -30.311 -60.142 1.00 39.94 561 ASP A C 1
ATOM 4527 O O . ASP A 1 561 ? -60.872 -29.303 -60.548 1.00 39.94 561 ASP A O 1
ATOM 4531 N N . ASN A 1 562 ? -60.791 -31.419 -59.747 1.00 42.41 562 ASN A N 1
ATOM 4532 C CA . ASN A 1 562 ? -59.812 -32.147 -60.559 1.00 42.41 562 ASN A CA 1
ATOM 4533 C C . ASN A 1 562 ? -58.385 -31.579 -60.662 1.00 42.41 562 ASN A C 1
ATOM 4535 O O . ASN A 1 562 ? -58.140 -30.625 -61.390 1.00 42.41 562 ASN A O 1
ATOM 4539 N N . THR A 1 563 ? -57.449 -32.273 -60.002 1.00 39.22 563 THR A N 1
ATOM 4540 C CA . THR A 1 563 ? -56.103 -32.740 -60.435 1.00 39.22 563 THR A CA 1
ATOM 4541 C C . THR A 1 563 ? -55.190 -32.764 -59.204 1.00 39.22 563 THR A C 1
ATOM 4543 O O . THR A 1 563 ? -54.899 -31.748 -58.589 1.00 39.22 563 THR A O 1
ATOM 4546 N N . GLU A 1 564 ? -54.957 -33.933 -58.609 1.00 47.91 564 GLU A N 1
ATOM 4547 C CA . GLU A 1 564 ? -53.836 -34.813 -58.964 1.00 47.91 564 GLU A CA 1
ATOM 4548 C C . GLU A 1 564 ? -52.507 -34.040 -58.986 1.00 47.91 564 GLU A C 1
ATOM 4550 O O . GLU A 1 564 ? -52.136 -33.508 -60.017 1.00 47.91 564 GLU A O 1
ATOM 4555 N N . TYR A 1 565 ? -51.807 -33.958 -57.848 1.00 38.78 565 TYR A N 1
ATOM 4556 C CA . TYR A 1 565 ? -50.355 -34.160 -57.797 1.00 38.78 565 TYR A CA 1
ATOM 4557 C C . TYR A 1 565 ? -49.879 -34.379 -56.3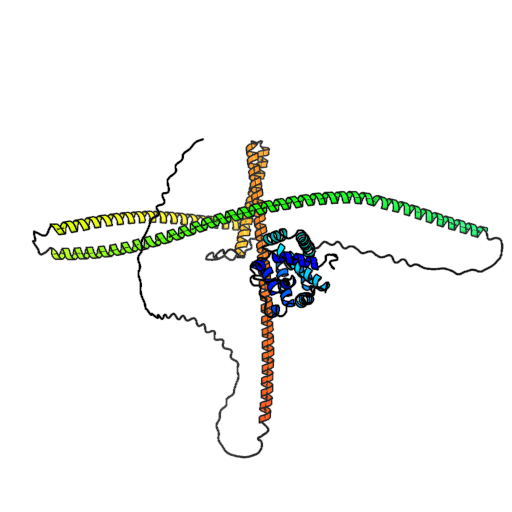54 1.00 38.78 565 TYR A C 1
ATOM 4559 O O . TYR A 1 565 ? -49.928 -33.512 -55.486 1.00 38.78 565 TYR A O 1
ATOM 4567 N N . ASN A 1 566 ? -49.421 -35.610 -56.156 1.00 43.25 566 ASN A N 1
ATOM 4568 C CA . ASN A 1 566 ? -48.507 -36.098 -55.136 1.00 43.25 566 ASN A CA 1
ATOM 4569 C C . ASN A 1 566 ? -47.432 -35.066 -54.747 1.00 43.25 566 ASN A C 1
ATOM 4571 O O . ASN A 1 566 ? -46.744 -34.568 -55.636 1.00 43.25 566 ASN A O 1
ATOM 4575 N N . ASN A 1 567 ? -47.216 -34.846 -53.445 1.00 39.69 567 ASN A N 1
ATOM 4576 C CA . ASN A 1 567 ? -45.879 -34.938 -52.844 1.00 39.69 567 ASN A CA 1
ATOM 4577 C C . ASN A 1 567 ? -45.928 -34.855 -51.310 1.00 39.69 567 ASN A C 1
ATOM 4579 O O . ASN A 1 567 ? -46.191 -33.809 -50.720 1.00 39.69 567 ASN A O 1
ATOM 4583 N N . ASN A 1 568 ? -45.597 -35.992 -50.693 1.00 47.03 568 ASN A N 1
ATOM 4584 C CA . ASN A 1 568 ? -45.073 -36.111 -49.338 1.00 47.03 568 ASN A CA 1
ATOM 4585 C C . ASN A 1 568 ? -43.934 -35.108 -49.108 1.00 47.03 568 ASN A C 1
ATOM 4587 O O . ASN A 1 568 ? -42.883 -35.243 -49.732 1.00 47.03 568 ASN A O 1
ATOM 4591 N N . ILE A 1 569 ? -44.090 -34.188 -48.155 1.00 40.66 569 ILE A N 1
ATOM 4592 C CA . ILE A 1 569 ? -42.949 -33.617 -47.429 1.00 40.66 569 ILE A CA 1
ATOM 4593 C C . ILE A 1 569 ? -43.266 -33.674 -45.937 1.00 40.66 569 ILE A C 1
ATOM 4595 O O . ILE A 1 569 ? -43.930 -32.821 -45.351 1.00 40.66 569 ILE A O 1
ATOM 4599 N N . GLU A 1 570 ? -42.782 -34.762 -45.359 1.00 38.47 570 GLU A N 1
ATOM 4600 C CA . GLU A 1 570 ? -42.626 -35.031 -43.943 1.00 38.47 570 GLU A CA 1
ATOM 4601 C C . GLU A 1 570 ? -41.577 -34.046 -43.388 1.00 38.47 570 GLU A C 1
ATOM 4603 O O . GLU A 1 570 ? -40.376 -34.221 -43.590 1.00 38.47 570 GLU A O 1
ATOM 4608 N N . TYR A 1 571 ? -42.001 -32.963 -42.725 1.00 36.41 571 TYR A N 1
ATOM 4609 C CA . TYR A 1 571 ? -41.075 -32.097 -41.985 1.00 36.41 571 TYR A CA 1
ATOM 4610 C C . TYR A 1 571 ? -40.726 -32.748 -40.644 1.00 36.41 571 TYR A C 1
ATOM 4612 O O . TYR A 1 571 ? -41.277 -32.437 -39.589 1.00 36.41 571 TYR A O 1
ATOM 4620 N N . ASN A 1 572 ? -39.778 -33.677 -40.724 1.00 35.34 572 ASN A N 1
ATOM 4621 C CA . ASN A 1 572 ? -39.014 -34.196 -39.604 1.00 35.34 572 ASN A CA 1
ATOM 4622 C C . ASN A 1 572 ? -38.034 -33.104 -39.137 1.00 35.34 572 ASN A C 1
ATOM 4624 O O . ASN A 1 572 ? -36.971 -32.909 -39.726 1.00 35.34 572 ASN A O 1
ATOM 4628 N N . ASN A 1 573 ? -38.416 -32.341 -38.112 1.00 39.53 573 ASN A N 1
ATOM 4629 C CA . ASN A 1 573 ? -37.563 -31.316 -37.518 1.00 39.53 573 ASN A CA 1
ATOM 4630 C C . ASN A 1 573 ? -36.612 -31.982 -36.513 1.00 39.53 573 ASN A C 1
ATOM 4632 O O . ASN A 1 573 ? -36.855 -31.967 -35.306 1.00 39.53 573 ASN A O 1
ATOM 4636 N N . ASN A 1 574 ? -35.566 -32.630 -37.035 1.00 35.56 574 ASN A N 1
ATOM 4637 C CA . ASN A 1 574 ? -34.528 -33.245 -36.223 1.00 35.56 574 ASN A CA 1
ATOM 4638 C C . ASN A 1 574 ? -33.309 -32.319 -36.130 1.00 35.56 574 ASN A C 1
ATOM 4640 O O . ASN A 1 574 ? -32.596 -32.061 -37.097 1.00 35.56 574 ASN A O 1
ATOM 4644 N N . ASN A 1 575 ? -33.140 -31.827 -34.911 1.00 45.50 575 ASN A N 1
ATOM 4645 C CA . ASN A 1 575 ? -31.952 -31.287 -34.276 1.00 45.50 575 ASN A CA 1
ATOM 4646 C C . ASN A 1 575 ? -30.631 -31.811 -34.885 1.00 45.50 575 ASN A C 1
ATOM 4648 O O . ASN A 1 575 ? -30.353 -33.007 -34.804 1.00 45.50 575 ASN A O 1
ATOM 4652 N N . ASN A 1 576 ? -29.785 -30.927 -35.425 1.00 36.56 576 ASN A N 1
ATOM 4653 C CA . ASN A 1 576 ? -28.355 -31.219 -35.510 1.00 36.56 576 ASN A CA 1
ATOM 4654 C C . ASN A 1 576 ? -27.506 -29.962 -35.294 1.00 36.56 576 ASN A C 1
ATOM 4656 O O . ASN A 1 576 ? -27.268 -29.151 -36.187 1.00 36.56 576 ASN A O 1
ATOM 4660 N N . ASN A 1 577 ? -27.077 -29.849 -34.044 1.00 45.91 577 ASN A N 1
ATOM 4661 C CA . ASN A 1 577 ? -25.947 -29.084 -33.562 1.00 45.91 577 ASN A CA 1
ATOM 4662 C C . ASN A 1 577 ? -24.685 -29.509 -34.336 1.00 45.91 577 ASN A C 1
ATOM 4664 O O . ASN A 1 577 ? -24.218 -30.631 -34.158 1.00 45.91 577 ASN A O 1
ATOM 4668 N N . ASN A 1 578 ? -24.134 -28.641 -35.190 1.00 37.72 578 ASN A N 1
ATOM 4669 C CA . ASN A 1 578 ? -22.785 -28.845 -35.711 1.00 37.72 578 ASN A CA 1
ATOM 4670 C C . ASN A 1 578 ? -21.937 -27.582 -35.551 1.00 37.72 578 ASN A C 1
ATOM 4672 O O . ASN A 1 578 ? -21.981 -26.642 -36.342 1.00 37.72 578 ASN A O 1
ATOM 4676 N N . ASN A 1 579 ? -21.187 -27.631 -34.458 1.00 46.94 579 ASN A N 1
ATOM 4677 C CA . ASN A 1 579 ? -19.947 -26.946 -34.158 1.00 46.94 579 ASN A CA 1
ATOM 4678 C C . ASN A 1 579 ? -19.071 -26.758 -35.415 1.00 46.94 579 ASN A C 1
ATOM 4680 O O . ASN A 1 579 ? -18.567 -27.733 -35.969 1.00 46.94 579 ASN A O 1
ATOM 4684 N N . ASN A 1 580 ? -18.863 -25.512 -35.850 1.00 34.62 580 ASN A N 1
ATOM 4685 C CA . ASN A 1 580 ? -17.798 -25.185 -36.795 1.00 34.62 580 ASN A CA 1
ATOM 4686 C C . ASN A 1 580 ? -16.935 -24.057 -36.227 1.00 34.62 580 ASN A C 1
ATOM 4688 O O . ASN A 1 580 ? -17.173 -22.870 -36.446 1.00 34.62 580 ASN A O 1
ATOM 4692 N N . ASN A 1 581 ? -15.939 -24.486 -35.459 1.00 44.44 581 ASN A N 1
ATOM 4693 C CA . ASN A 1 581 ? -14.783 -23.715 -35.050 1.00 44.44 581 ASN A CA 1
ATOM 4694 C C . ASN A 1 581 ? -13.938 -23.420 -36.302 1.00 44.44 581 ASN A C 1
ATOM 4696 O O . ASN A 1 581 ? -13.136 -24.259 -36.711 1.00 44.44 581 ASN A O 1
ATOM 4700 N N . ASN A 1 582 ? -14.150 -22.265 -36.942 1.00 36.88 582 ASN A N 1
ATOM 4701 C CA . ASN A 1 582 ? -13.300 -21.819 -38.043 1.00 36.88 582 ASN A CA 1
ATOM 4702 C C . ASN A 1 582 ? -12.379 -20.684 -37.586 1.00 36.88 582 ASN A C 1
ATOM 4704 O O . ASN A 1 582 ? -12.744 -19.511 -37.538 1.00 36.88 582 ASN A O 1
ATOM 4708 N N . ASN A 1 583 ? -11.171 -21.116 -37.248 1.00 41.44 583 ASN A N 1
ATOM 4709 C CA . ASN A 1 583 ? -9.953 -20.354 -37.061 1.00 41.44 583 ASN A CA 1
ATOM 4710 C C . ASN A 1 583 ? -9.635 -19.552 -38.339 1.00 41.44 583 ASN A C 1
ATOM 4712 O O . ASN A 1 583 ? -9.323 -20.147 -39.369 1.00 41.44 583 ASN A O 1
ATOM 4716 N N . ASN A 1 584 ? -9.707 -18.218 -38.290 1.00 35.94 584 ASN A N 1
ATOM 4717 C CA . ASN A 1 584 ? -9.253 -17.362 -39.388 1.00 35.94 584 ASN A CA 1
ATOM 4718 C C . ASN A 1 584 ? -8.131 -16.440 -38.906 1.00 35.94 584 ASN A C 1
ATOM 4720 O O . ASN A 1 584 ? -8.348 -15.293 -38.525 1.00 35.94 584 ASN A O 1
ATOM 4724 N N . ASN A 1 585 ? -6.918 -16.986 -38.932 1.00 42.06 585 ASN A N 1
ATOM 4725 C CA . ASN A 1 585 ? -5.685 -16.222 -38.954 1.00 42.06 585 ASN A CA 1
ATOM 4726 C C . ASN A 1 585 ? -5.360 -15.926 -40.426 1.00 42.06 585 ASN A C 1
ATOM 4728 O O . ASN A 1 585 ? -4.976 -16.839 -41.158 1.00 42.06 585 ASN A O 1
ATOM 4732 N N . ASN A 1 586 ? -5.519 -14.678 -40.872 1.00 36.22 586 ASN A N 1
ATOM 4733 C CA . ASN A 1 586 ? -4.835 -14.227 -42.080 1.00 36.22 586 ASN A CA 1
ATOM 4734 C C . ASN A 1 586 ? -4.504 -12.730 -42.035 1.00 36.22 586 ASN A C 1
ATOM 4736 O O . ASN A 1 586 ? -5.324 -11.860 -42.318 1.00 36.22 586 ASN A O 1
ATOM 4740 N N . ASN A 1 587 ? -3.257 -12.487 -41.645 1.00 41.06 587 ASN A N 1
ATOM 4741 C CA . ASN A 1 587 ? -2.300 -11.563 -42.240 1.00 41.06 587 ASN A CA 1
ATOM 4742 C C . ASN A 1 587 ? -2.790 -10.817 -43.502 1.00 41.06 587 ASN A C 1
ATOM 4744 O O . ASN A 1 587 ? -3.013 -11.430 -44.547 1.00 41.06 587 ASN A O 1
ATOM 4748 N N . ASN A 1 588 ? -2.853 -9.484 -43.443 1.00 37.38 588 ASN A N 1
ATOM 4749 C CA . ASN A 1 588 ? -2.738 -8.671 -44.649 1.00 37.38 588 ASN A CA 1
ATOM 4750 C C . ASN A 1 588 ? -1.953 -7.387 -44.367 1.00 37.38 588 ASN A C 1
ATOM 4752 O O . ASN A 1 588 ? -2.458 -6.410 -43.820 1.00 37.38 588 ASN A O 1
ATOM 4756 N N . ASN A 1 589 ? -0.688 -7.439 -44.761 1.00 41.41 589 ASN A N 1
ATOM 4757 C CA . ASN A 1 589 ? 0.194 -6.308 -44.956 1.00 41.41 589 ASN A CA 1
ATOM 4758 C C . ASN A 1 589 ? -0.119 -5.724 -46.342 1.00 41.41 589 ASN A C 1
ATOM 4760 O O . ASN A 1 589 ? 0.104 -6.409 -47.341 1.00 41.41 589 ASN A O 1
ATOM 4764 N N . ASN A 1 590 ? -0.602 -4.482 -46.436 1.00 37.03 590 ASN A N 1
ATOM 4765 C CA . ASN A 1 590 ? -0.319 -3.706 -47.637 1.00 37.03 590 ASN A CA 1
ATOM 4766 C C . ASN A 1 590 ? -0.213 -2.202 -47.382 1.00 37.03 590 ASN A C 1
ATOM 4768 O O . ASN A 1 590 ? -1.059 -1.559 -46.767 1.00 37.03 590 ASN A O 1
ATOM 4772 N N . ASN A 1 591 ? 0.888 -1.705 -47.918 1.00 39.53 591 ASN A N 1
ATOM 4773 C CA . ASN A 1 591 ? 1.445 -0.373 -47.913 1.00 39.53 591 ASN A CA 1
ATOM 4774 C C . ASN A 1 591 ? 0.726 0.494 -48.962 1.00 39.53 591 ASN A C 1
ATOM 4776 O O . ASN A 1 591 ? 0.492 0.014 -50.071 1.00 39.53 591 ASN A O 1
ATOM 4780 N N . ASN A 1 592 ? 0.428 1.765 -48.667 1.00 35.31 592 ASN A N 1
ATOM 4781 C CA . ASN A 1 592 ? 0.277 2.768 -49.726 1.00 35.31 592 ASN A CA 1
ATOM 4782 C C . ASN A 1 592 ? 0.581 4.199 -49.250 1.00 35.31 592 ASN A C 1
ATOM 4784 O O . ASN A 1 592 ? -0.238 4.905 -48.673 1.00 35.31 592 ASN A O 1
ATOM 4788 N N . ASN A 1 593 ? 1.825 4.564 -49.538 1.00 34.22 593 ASN A N 1
ATOM 4789 C CA . ASN A 1 593 ? 2.366 5.839 -49.998 1.00 34.22 593 ASN A CA 1
ATOM 4790 C C . ASN A 1 593 ? 1.352 6.913 -50.477 1.00 34.22 593 ASN A C 1
ATOM 4792 O O . ASN A 1 593 ? 0.574 6.666 -51.398 1.00 34.22 593 ASN A O 1
ATOM 4796 N N . SER A 1 594 ? 1.476 8.147 -49.969 1.00 35.00 594 SER A N 1
ATOM 4797 C CA . SER A 1 594 ? 1.059 9.366 -50.681 1.00 35.00 594 SER A CA 1
ATOM 4798 C C . SER A 1 594 ? 2.010 10.525 -50.370 1.00 35.00 594 SER A C 1
ATOM 4800 O O . SER A 1 594 ? 2.079 11.010 -49.245 1.00 35.00 594 SER A O 1
ATOM 4802 N N . ASN A 1 595 ? 2.717 10.959 -51.414 1.00 36.34 595 ASN A N 1
ATOM 4803 C CA . ASN A 1 595 ? 3.517 12.179 -51.506 1.00 36.34 595 ASN A CA 1
ATOM 4804 C C . ASN A 1 595 ? 2.641 13.425 -51.743 1.00 36.34 595 ASN A C 1
ATOM 4806 O O . ASN A 1 595 ? 1.624 13.331 -52.427 1.00 36.34 595 ASN A O 1
ATOM 4810 N N . ASN A 1 596 ? 3.107 14.574 -51.238 1.00 36.38 596 ASN A N 1
ATOM 4811 C CA . ASN A 1 596 ? 3.141 15.930 -51.842 1.00 36.38 596 ASN A CA 1
ATOM 4812 C C . ASN A 1 596 ? 3.731 16.862 -50.754 1.00 36.38 596 ASN A C 1
ATOM 4814 O O . ASN A 1 596 ? 3.192 16.896 -49.653 1.00 36.38 596 ASN A O 1
ATOM 4818 N N . SER A 1 597 ? 4.931 17.457 -50.861 1.00 37.06 597 SER A N 1
ATOM 4819 C CA . SER A 1 597 ? 5.389 18.528 -51.785 1.00 37.06 597 SER A CA 1
ATOM 4820 C C . SER A 1 597 ? 4.423 19.733 -51.746 1.00 37.06 597 SER A C 1
ATOM 4822 O O . SER A 1 597 ? 3.218 19.550 -51.839 1.00 37.06 597 SER A O 1
ATOM 4824 N N . ASP A 1 598 ? 4.793 20.991 -51.503 1.00 32.22 598 ASP A N 1
ATOM 4825 C CA . ASP A 1 598 ? 6.019 21.760 -51.707 1.00 32.22 598 ASP A CA 1
ATOM 4826 C C . ASP A 1 598 ? 5.996 23.020 -50.815 1.00 32.22 598 ASP A C 1
ATOM 4828 O O . ASP A 1 598 ? 4.918 23.537 -50.526 1.00 32.22 598 ASP A O 1
ATOM 4832 N N . LEU A 1 599 ? 7.174 23.551 -50.452 1.00 34.91 599 LEU A N 1
ATOM 4833 C CA . LEU A 1 599 ? 7.631 24.933 -50.726 1.00 34.91 599 LEU A CA 1
ATOM 4834 C C . LEU A 1 599 ? 8.763 25.364 -49.767 1.00 34.91 599 LEU A C 1
ATOM 4836 O O . LEU A 1 599 ? 8.595 25.526 -48.563 1.00 34.91 599 LEU A O 1
ATOM 4840 N N . GLN A 1 600 ? 9.934 25.550 -50.377 1.00 34.56 600 GLN A N 1
ATOM 4841 C CA . GLN A 1 600 ? 11.142 26.239 -49.906 1.00 34.56 600 GLN A CA 1
ATOM 4842 C C . GLN A 1 600 ? 10.960 27.786 -49.837 1.00 34.56 600 GLN A C 1
ATOM 4844 O O . GLN A 1 600 ? 9.885 28.268 -50.187 1.00 34.56 600 GLN A O 1
ATOM 4849 N N . PRO A 1 601 ? 12.024 28.612 -49.675 1.00 51.66 601 PRO A N 1
ATOM 4850 C CA . PRO A 1 601 ? 13.098 28.654 -48.664 1.00 51.66 601 PRO A CA 1
ATOM 4851 C C . PRO A 1 601 ? 13.268 30.087 -48.087 1.00 51.66 601 PRO A C 1
ATOM 4853 O O . PRO A 1 601 ? 12.780 31.053 -48.667 1.00 51.66 601 PRO A O 1
ATOM 4856 N N . ASN A 1 602 ? 14.067 30.272 -47.025 1.00 31.97 602 ASN A N 1
ATOM 4857 C CA . ASN A 1 602 ? 15.014 31.398 -47.000 1.00 31.97 602 ASN A CA 1
ATOM 4858 C C . ASN A 1 602 ? 16.122 31.249 -45.947 1.00 31.97 602 ASN A C 1
ATOM 4860 O O . ASN A 1 602 ? 15.889 30.949 -44.781 1.00 31.97 602 ASN A O 1
ATOM 4864 N N . SER A 1 603 ? 17.333 31.497 -46.433 1.00 42.62 603 SER A N 1
ATOM 4865 C CA . SER A 1 603 ? 18.605 31.704 -45.745 1.00 42.62 603 SER A CA 1
ATOM 4866 C C . SER A 1 603 ? 18.619 32.968 -44.885 1.00 42.62 603 SER A C 1
ATOM 4868 O O . SER A 1 603 ? 18.080 33.963 -45.355 1.00 42.62 603 SER A O 1
ATOM 4870 N N . VAL A 1 604 ? 19.378 32.987 -43.781 1.00 36.12 604 VAL A N 1
ATOM 4871 C CA . VAL A 1 604 ? 20.369 34.040 -43.459 1.00 36.12 604 VAL A CA 1
ATOM 4872 C C . VAL A 1 604 ? 21.432 33.455 -42.512 1.00 36.12 604 VAL A C 1
ATOM 4874 O O . VAL A 1 604 ? 21.131 32.722 -41.576 1.00 36.12 604 VAL A O 1
ATOM 4877 N N . ILE A 1 605 ? 22.680 33.775 -42.842 1.00 36.94 605 ILE A N 1
ATOM 4878 C CA . ILE A 1 605 ? 23.946 33.546 -42.140 1.00 36.94 605 ILE A CA 1
ATOM 4879 C C . ILE A 1 605 ? 24.093 34.582 -41.018 1.00 36.94 605 ILE A C 1
ATOM 4881 O O . ILE A 1 605 ? 23.891 35.754 -41.306 1.00 36.94 605 ILE A O 1
ATOM 4885 N N . GLU A 1 606 ? 24.577 34.205 -39.829 1.00 32.69 606 GLU A N 1
ATOM 4886 C CA . GLU A 1 606 ? 25.515 35.056 -39.076 1.00 32.69 606 GLU A CA 1
ATOM 4887 C C . GLU A 1 606 ? 26.344 34.261 -38.051 1.00 32.69 606 GLU A C 1
ATOM 4889 O O . GLU A 1 606 ? 25.872 33.324 -37.413 1.00 32.69 606 GLU A O 1
ATOM 4894 N N . ASN A 1 607 ? 27.628 34.623 -38.009 1.00 36.75 607 ASN A N 1
ATOM 4895 C CA . ASN A 1 607 ? 28.746 34.046 -37.258 1.00 36.75 607 ASN A CA 1
ATOM 4896 C C . ASN A 1 607 ? 28.887 34.659 -35.846 1.00 36.75 607 ASN A C 1
ATOM 4898 O O . ASN A 1 607 ? 28.190 35.615 -35.523 1.00 36.75 607 ASN A O 1
ATOM 4902 N N . TYR A 1 608 ? 29.929 34.185 -35.136 1.00 34.81 608 TYR A N 1
ATOM 4903 C CA . TYR A 1 608 ? 30.568 34.634 -33.878 1.00 34.81 608 TYR A CA 1
ATOM 4904 C C . TYR A 1 608 ? 30.093 33.896 -32.616 1.00 34.81 608 TYR A C 1
ATOM 4906 O O . TYR A 1 608 ? 28.901 33.706 -32.429 1.00 34.81 608 TYR A O 1
ATOM 4914 N N . SER A 1 609 ? 30.927 33.512 -31.646 1.00 35.94 609 SER A N 1
ATOM 4915 C CA . SER A 1 609 ? 32.380 33.306 -31.504 1.00 35.94 609 SER A CA 1
ATOM 4916 C C . SER A 1 609 ? 32.618 32.811 -30.067 1.00 35.94 609 SER A C 1
ATOM 4918 O O . SER A 1 609 ? 31.804 33.089 -29.193 1.00 35.94 609 SER A O 1
ATOM 4920 N N . ASP A 1 610 ? 33.753 32.144 -29.858 1.00 34.56 610 ASP A N 1
ATOM 4921 C CA . ASP A 1 610 ? 34.579 32.111 -28.641 1.00 34.56 610 ASP A CA 1
ATOM 4922 C C . ASP A 1 610 ? 33.945 31.805 -27.272 1.00 34.56 610 ASP A C 1
ATOM 4924 O O . ASP A 1 610 ? 33.313 32.645 -26.634 1.00 34.56 610 ASP A O 1
ATOM 4928 N N . SER A 1 611 ? 34.344 30.661 -26.712 1.00 40.19 611 SER A N 1
ATOM 4929 C CA . SER A 1 611 ? 34.823 30.629 -25.328 1.00 40.19 611 SER A CA 1
ATOM 4930 C C . SER A 1 611 ? 35.838 29.502 -25.119 1.00 40.19 611 SER A C 1
ATOM 4932 O O . SER A 1 611 ? 35.514 28.319 -25.026 1.00 40.19 611 SER A O 1
ATOM 4934 N N . ASP A 1 612 ? 37.101 29.915 -25.046 1.00 34.47 612 ASP A N 1
ATOM 4935 C CA . ASP A 1 612 ? 38.186 29.175 -24.415 1.00 34.47 612 ASP A CA 1
ATOM 4936 C C . ASP A 1 612 ? 37.869 28.957 -22.927 1.00 34.47 612 ASP A C 1
ATOM 4938 O O . ASP A 1 612 ? 37.578 29.909 -22.199 1.00 34.47 612 ASP A O 1
ATOM 4942 N N . VAL A 1 613 ? 37.986 27.717 -22.447 1.00 42.06 613 VAL A N 1
ATOM 4943 C CA . VAL A 1 613 ? 38.103 27.426 -21.012 1.00 42.06 613 VAL A CA 1
ATOM 4944 C C . VAL A 1 613 ? 39.394 26.647 -20.789 1.00 42.06 613 VAL A C 1
ATOM 4946 O O . VAL A 1 613 ? 39.475 25.437 -20.995 1.00 42.06 613 VAL A O 1
ATOM 4949 N N . GLU A 1 614 ? 40.418 27.388 -20.366 1.00 33.25 614 GLU A N 1
ATOM 4950 C CA . GLU A 1 614 ? 41.618 26.875 -19.712 1.00 33.25 614 GLU A CA 1
ATOM 4951 C C . GLU A 1 614 ? 41.236 26.149 -18.411 1.00 33.25 614 GLU A C 1
ATOM 4953 O O . GLU A 1 614 ? 40.780 26.775 -17.455 1.00 33.25 614 GLU A O 1
ATOM 4958 N N . THR A 1 615 ? 41.520 24.851 -18.304 1.00 38.47 615 THR A N 1
ATOM 4959 C CA . THR A 1 615 ? 41.677 24.197 -16.996 1.00 38.47 615 THR A CA 1
ATOM 4960 C C . THR A 1 615 ? 43.157 24.021 -16.699 1.00 38.47 615 THR A C 1
ATOM 4962 O O . THR A 1 615 ? 43.833 23.155 -17.259 1.00 38.47 615 THR A O 1
ATOM 4965 N N . LYS A 1 616 ? 43.655 24.887 -15.812 1.00 37.12 616 LYS A N 1
ATOM 4966 C CA . LYS A 1 616 ? 44.984 24.813 -15.210 1.00 37.12 616 LYS A CA 1
ATOM 4967 C C . LYS A 1 616 ? 45.107 23.575 -14.328 1.00 37.12 616 LYS A C 1
ATOM 4969 O O . LYS A 1 616 ? 44.263 23.290 -13.486 1.00 37.12 616 LYS A O 1
ATOM 4974 N N . SER A 1 617 ? 46.225 22.891 -14.515 1.00 36.47 617 SER A N 1
ATOM 4975 C CA . SER A 1 617 ? 46.779 21.875 -13.636 1.00 36.47 617 SER A CA 1
ATOM 4976 C C . SER A 1 617 ? 47.250 22.490 -12.313 1.00 36.47 617 SER A C 1
ATOM 4978 O O . SER A 1 617 ? 48.169 23.312 -12.328 1.00 36.47 617 SER A O 1
ATOM 4980 N N . GLU A 1 618 ? 46.729 22.027 -11.178 1.00 42.06 618 GLU A N 1
ATOM 4981 C CA . GLU A 1 618 ? 47.382 22.211 -9.879 1.00 42.06 618 GLU A CA 1
ATOM 4982 C C . GLU A 1 618 ? 47.873 20.867 -9.341 1.00 42.06 618 GLU A C 1
ATOM 4984 O O . GLU A 1 618 ? 47.124 19.993 -8.914 1.00 42.06 618 GLU A O 1
ATOM 4989 N N . LYS A 1 619 ? 49.198 20.724 -9.405 1.00 39.16 619 LYS A N 1
ATOM 4990 C CA . LYS A 1 619 ? 49.991 19.873 -8.524 1.00 39.16 619 LYS A CA 1
ATOM 4991 C C . LYS A 1 619 ? 49.963 20.498 -7.131 1.00 39.16 619 LYS A C 1
ATOM 4993 O O . LYS A 1 619 ? 50.266 21.681 -7.029 1.00 39.16 619 LYS A O 1
ATOM 4998 N N . ASN A 1 620 ? 49.793 19.698 -6.083 1.00 40.44 620 ASN A N 1
ATOM 4999 C CA . ASN A 1 620 ? 50.614 19.870 -4.888 1.00 40.44 620 ASN A CA 1
ATOM 5000 C C . ASN A 1 620 ? 50.850 18.546 -4.160 1.00 40.44 620 ASN A C 1
ATOM 5002 O O . ASN A 1 620 ? 49.951 17.750 -3.914 1.00 40.44 620 ASN A O 1
ATOM 5006 N N . ASN A 1 621 ? 52.133 18.352 -3.879 1.00 43.69 621 ASN A N 1
ATOM 5007 C CA . ASN A 1 621 ? 52.759 17.279 -3.134 1.00 43.69 621 ASN A CA 1
ATOM 5008 C C . ASN A 1 621 ? 52.755 17.618 -1.631 1.00 43.69 621 ASN A C 1
ATOM 5010 O O . ASN A 1 621 ? 53.029 18.757 -1.275 1.00 43.69 621 ASN A O 1
ATOM 5014 N N . TYR A 1 622 ? 52.540 16.588 -0.808 1.00 44.31 622 TYR A N 1
ATOM 5015 C CA . TYR A 1 622 ? 53.289 16.196 0.400 1.00 44.31 622 TYR A CA 1
ATOM 5016 C C . TYR A 1 622 ? 53.695 17.193 1.521 1.00 44.31 622 TYR A C 1
ATOM 5018 O O . TYR A 1 622 ? 54.386 18.180 1.292 1.00 44.31 622 TYR A O 1
ATOM 5026 N N . ILE A 1 623 ? 53.473 16.684 2.751 1.00 45.88 623 ILE A N 1
ATOM 5027 C CA . ILE A 1 623 ? 54.185 16.877 4.043 1.00 45.88 623 ILE A CA 1
ATOM 5028 C C . ILE A 1 623 ? 53.715 18.046 4.931 1.00 45.88 623 ILE A C 1
ATOM 5030 O O . ILE A 1 623 ? 54.125 19.189 4.748 1.00 45.88 623 ILE A O 1
ATOM 5034 N N . ASN A 1 624 ? 52.939 17.734 5.978 1.00 44.38 624 ASN A N 1
ATOM 5035 C CA . ASN A 1 624 ? 53.441 17.384 7.322 1.00 44.38 624 ASN A CA 1
ATOM 5036 C C . ASN A 1 624 ? 52.375 16.617 8.112 1.00 44.38 624 ASN A C 1
ATOM 5038 O O . ASN A 1 624 ? 51.187 16.978 7.960 1.00 44.38 624 ASN A O 1
#